Protein 6T2N (pdb70)

Radius of gyration: 24.66 Å; Cα contacts (8 Å, |Δi|>4): 1575; chains: 2; bounding box: 46×48×76 Å

Secondary structure (P-SEA, 3-state):
cccccccbbbbcccccccccccccccccccccccccccccbbbbccccccccccccccccccbbbbbcccccccccccccccccccccbbbbbccccccccbbbbbbbbccccccccccccbbbbbccccccccbbbcccccccccccbbbbbbbbccccccccccccbbbbbbcccccbbbbbbbbbcccccccccccccccccccccccccccccccccbbbbbbbbcccccccccccccccccccbbbbbcbbbbbbcaaaaaaaaacccccccc/cccccccbbbbcccccccccccccccbbbbccccccccccbbbbccccccccccccccbbbbbcccccccccccccccccccccccccbbbbbccccccccbbbbbbbbcccccccbbbbbcbbbcccccccccbbbcccccccccccbbbbbbbbbccccccccccccbbbbbcccccbbbbbbbbbcccccccccccccccccccccccccccccccccbbbbbbbbcccccccccccccccccccccccccbbbbbbcaaaaaaaaacccccccc

Structure (mmCIF, N/CA/C/O backbone):
data_6T2N
#
_entry.id   6T2N
#
_cell.length_a   87.465
_cell.length_b   96.128
_cell.length_c   128.756
_cell.angle_alpha   90.000
_cell.angle_beta   90.000
_cell.angle_gamma   90.000
#
_symmetry.space_group_name_H-M   'P 21 21 21'
#
loop_
_entity.id
_entity.type
_entity.pdbx_description
1 polymer 'Glycoside hydrolase family 16 protein'
2 non-polymer 'CALCIUM ION'
#
loop_
_atom_site.group_PDB
_atom_site.id
_atom_site.type_symbol
_atom_site.label_atom_id
_atom_site.label_alt_id
_atom_site.label_comp_id
_atom_site.label_asym_id
_atom_site.label_entity_id
_atom_site.label_seq_id
_atom_site.pdbx_PDB_ins_code
_atom_site.Cartn_x
_atom_site.Cartn_y
_atom_site.Cartn_z
_atom_site.occupancy
_atom_site.B_iso_or_equiv
_atom_site.auth_seq_id
_atom_site.auth_comp_id
_atom_site.auth_asym_id
_atom_site.auth_atom_id
_atom_site.pdbx_PDB_model_num
ATOM 1 N N . PRO A 1 44 ? -3.225 10.073 -51.604 1.000 106.365 10 PRO AAA N 1
ATOM 2 C CA . PRO A 1 44 ? -2.581 11.221 -50.849 1.000 101.746 10 PRO AAA CA 1
ATOM 3 C C . PRO A 1 44 ? -2.378 12.442 -51.755 1.000 100.896 10 PRO AAA C 1
ATOM 4 O O . PRO A 1 44 ? -1.381 12.521 -52.471 1.000 102.775 10 PRO AAA O 1
ATOM 8 N N . PRO A 1 45 ? -3.338 13.400 -51.814 1.000 97.267 11 PRO AAA N 1
ATOM 9 C CA . PRO A 1 45 ? -3.323 14.453 -52.833 1.000 96.601 11 PRO AAA CA 1
ATOM 10 C C . PRO A 1 45 ? -2.073 15.318 -52.677 1.000 95.748 11 PRO AAA C 1
ATOM 11 O O . PRO A 1 45 ? -1.701 15.514 -51.550 1.000 92.995 11 PRO AAA O 1
ATOM 15 N N . ARG A 1 46 ? -1.478 15.785 -53.777 1.000 103.278 12 ARG AAA N 1
ATOM 16 C CA . ARG A 1 46 ? -0.211 16.559 -53.742 1.000 108.268 12 ARG AAA CA 1
ATOM 17 C C . ARG A 1 46 ? -0.493 18.066 -53.780 1.000 105.839 12 ARG AAA C 1
ATOM 18 O O . ARG A 1 46 ? 0.511 18.780 -53.778 1.000 108.992 12 ARG AAA O 1
ATOM 26 N N . THR A 1 47 ? -1.757 18.537 -53.779 1.000 100.223 13 THR AAA N 1
ATOM 27 C CA . THR A 1 47 ? -2.092 19.917 -54.248 1.000 101.917 13 THR AAA CA 1
ATOM 28 C C . THR A 1 47 ? -2.963 20.711 -53.262 1.000 106.547 13 THR AAA C 1
ATOM 29 O O . THR A 1 47 ? -2.411 21.687 -52.643 1.000 108.647 13 THR AAA O 1
ATOM 33 N N . LEU A 1 48 ? -4.264 20.401 -53.168 1.000 109.595 14 LEU AAA N 1
ATOM 34 C CA . LEU A 1 48 ? -5.298 21.263 -52.500 1.000 107.860 14 LEU AAA CA 1
ATOM 35 C C . LEU A 1 48 ? -5.395 22.623 -53.206 1.000 106.386 14 LEU AAA C 1
ATOM 36 O O . LEU A 1 48 ? -4.390 23.271 -53.518 1.000 104.715 14 LEU AAA O 1
ATOM 41 N N . PRO A 1 49 ? -6.623 23.118 -53.486 1.000 105.210 15 PRO AAA N 1
ATOM 42 C CA . PRO A 1 49 ? -6.783 24.488 -53.961 1.000 105.223 15 PRO AAA CA 1
ATOM 43 C C . PRO A 1 49 ? -6.266 25.465 -52.888 1.000 100.086 15 PRO AAA C 1
ATOM 44 O O . PRO A 1 49 ? -6.397 25.168 -51.698 1.000 92.856 15 PRO AAA O 1
ATOM 48 N N . GLY A 1 50 ? -5.686 26.583 -53.342 1.000 96.717 16 GLY AAA N 1
ATOM 49 C CA . GLY A 1 50 ? -4.898 27.516 -52.523 1.000 93.230 16 GLY AAA CA 1
ATOM 50 C C . GLY A 1 50 ? -3.415 27.418 -52.849 1.000 94.148 16 GLY AAA C 1
ATOM 51 O O . GLY A 1 50 ? -2.629 28.063 -52.137 1.000 95.104 16 GLY AAA O 1
ATOM 52 N N . GLY A 1 51 ? -3.023 26.634 -53.866 1.000 96.767 17 GLY AAA N 1
ATOM 53 C CA . GLY A 1 51 ? -1.605 26.343 -54.179 1.000 97.864 17 GLY AAA CA 1
ATOM 54 C C . GLY A 1 51 ? -0.834 25.831 -52.962 1.000 97.356 17 GLY AAA C 1
ATOM 55 O O . GLY A 1 51 ? 0.362 26.174 -52.818 1.000 97.196 17 GLY AAA O 1
ATOM 56 N N . TRP A 1 52 ? -1.498 25.068 -52.083 1.000 94.548 18 TRP AAA N 1
ATOM 57 C CA . TRP A 1 52 ? -0.862 24.163 -51.096 1.000 90.919 18 TRP AAA CA 1
ATOM 58 C C . TRP A 1 52 ? -0.052 23.114 -51.852 1.000 94.817 18 TRP AAA C 1
ATOM 59 O O . TRP A 1 52 ? -0.319 22.918 -53.043 1.000 97.825 18 TRP AAA O 1
ATOM 70 N N . VAL A 1 53 ? 0.880 22.434 -51.191 1.000 93.806 19 VAL AAA N 1
ATOM 71 C CA . VAL A 1 53 ? 1.568 21.261 -51.799 1.000 94.351 19 VAL AAA CA 1
ATOM 72 C C . VAL A 1 53 ? 2.109 20.397 -50.660 1.000 91.350 19 VAL AAA C 1
ATOM 73 O O . VAL A 1 53 ? 2.710 21.008 -49.721 1.000 85.084 19 VAL AAA O 1
ATOM 77 N N . TYR A 1 54 ? 1.821 19.073 -50.748 1.000 88.226 20 TYR AAA N 1
ATOM 78 C CA . TYR A 1 54 ? 2.267 17.996 -49.828 1.000 84.289 20 TYR AAA CA 1
ATOM 79 C C . TYR A 1 54 ? 3.762 18.175 -49.605 1.000 81.381 20 TYR AAA C 1
ATOM 80 O O . TYR A 1 54 ? 4.502 18.419 -50.558 1.000 79.465 20 TYR AAA O 1
ATOM 89 N N . VAL A 1 55 ? 4.172 18.077 -48.351 1.000 82.149 21 VAL AAA N 1
ATOM 90 C CA . VAL A 1 55 ? 5.588 18.247 -47.916 1.000 84.584 21 VAL AAA CA 1
ATOM 91 C C . VAL A 1 55 ? 6.004 17.037 -47.074 1.000 83.218 21 VAL AAA C 1
ATOM 92 O O . VAL A 1 55 ? 7.199 16.712 -47.111 1.000 84.013 21 VAL AAA O 1
ATOM 96 N N . TRP A 1 56 ? 5.078 16.431 -46.318 1.000 79.081 22 TRP AAA N 1
ATOM 97 C CA . TRP A 1 56 ? 5.391 15.332 -45.369 1.000 76.899 22 TRP AAA CA 1
ATOM 98 C C . TRP A 1 56 ? 4.099 14.692 -44.874 1.000 75.301 22 TRP AAA C 1
ATOM 99 O O . TRP A 1 56 ? 3.065 15.399 -44.793 1.000 75.238 22 TRP AAA O 1
ATOM 110 N N . GLY A 1 57 ? 4.167 13.387 -44.590 1.000 77.430 23 GLY AAA N 1
ATOM 111 C CA . GLY A 1 57 ? 3.050 12.651 -43.978 1.000 75.930 23 GLY AAA CA 1
ATOM 112 C C . GLY A 1 57 ? 3.148 11.132 -44.108 1.000 75.691 23 GLY AAA C 1
ATOM 113 O O . GLY A 1 57 ? 4.251 10.519 -44.248 1.000 69.174 23 GLY AAA O 1
ATOM 114 N N . ASP A 1 58 ? 1.998 10.505 -43.956 1.000 77.567 24 ASP AAA N 1
ATOM 115 C CA . ASP A 1 58 ? 1.921 9.055 -43.657 1.000 80.015 24 ASP AAA CA 1
ATOM 116 C C . ASP A 1 58 ? 0.451 8.682 -43.797 1.000 80.957 24 ASP AAA C 1
ATOM 117 O O . ASP A 1 58 ? -0.420 9.352 -43.170 1.000 76.551 24 ASP AAA O 1
ATOM 122 N N . GLU A 1 59 ? 0.202 7.722 -44.680 1.000 84.113 25 GLU AAA N 1
ATOM 123 C CA . GLU A 1 59 ? -1.143 7.157 -44.877 1.000 84.855 25 GLU AAA CA 1
ATOM 124 C C . GLU A 1 59 ? -1.164 5.846 -44.107 1.000 82.870 25 GLU AAA C 1
ATOM 125 O O . GLU A 1 59 ? -2.254 5.333 -43.915 1.000 85.494 25 GLU AAA O 1
ATOM 131 N N . PHE A 1 60 ? -0.005 5.417 -43.593 1.000 82.047 26 PHE AAA N 1
ATOM 132 C CA . PHE A 1 60 ? 0.135 4.223 -42.728 1.000 82.755 26 PHE AAA CA 1
ATOM 133 C C . PHE A 1 60 ? -0.366 3.008 -43.475 1.000 87.513 26 PHE AAA C 1
ATOM 134 O O . PHE A 1 60 ? -1.320 2.383 -43.007 1.000 91.500 26 PHE AAA O 1
ATOM 142 N N . ASN A 1 61 ? 0.208 2.766 -44.644 1.000 92.866 27 ASN AAA N 1
ATOM 143 C CA . ASN A 1 61 ? -0.134 1.604 -45.497 1.000 96.093 27 ASN AAA CA 1
ATOM 144 C C . ASN A 1 61 ? 0.990 0.587 -45.416 1.000 97.012 27 ASN AAA C 1
ATOM 145 O O . ASN A 1 61 ? 0.836 -0.475 -46.002 1.000 99.907 27 ASN AAA O 1
ATOM 150 N N . GLY A 1 62 ? 2.077 0.923 -44.726 1.000 97.220 28 GLY AAA N 1
ATOM 151 C CA . GLY A 1 62 ? 3.266 0.062 -44.669 1.000 97.112 28 GLY AAA CA 1
ATOM 152 C C . GLY A 1 62 ? 2.964 -1.284 -44.031 1.000 97.233 28 GLY AAA C 1
ATOM 153 O O . GLY A 1 62 ? 1.890 -1.458 -43.359 1.000 90.087 28 GLY AAA O 1
ATOM 154 N N . SER A 1 63 ? 3.889 -2.216 -44.257 1.000 101.694 29 SER AAA N 1
ATOM 155 C CA . SER A 1 63 ? 4.136 -3.422 -43.421 1.000 102.947 29 SER AAA CA 1
ATOM 156 C C . SER A 1 63 ? 4.362 -3.029 -41.929 1.000 97.775 29 SER AAA C 1
ATOM 157 O O . SER A 1 63 ? 3.980 -3.805 -41.052 1.000 100.736 29 SER AAA O 1
ATOM 160 N N . ARG A 1 64 ? 4.936 -1.871 -41.599 1.000 92.637 30 ARG AAA N 1
ATOM 161 C CA . ARG A 1 64 ? 5.175 -1.499 -40.177 1.000 91.519 30 ARG AAA CA 1
ATOM 162 C C . ARG A 1 64 ? 5.397 0.019 -40.021 1.000 83.315 30 ARG AAA C 1
ATOM 163 O O . ARG A 1 64 ? 5.789 0.672 -40.979 1.000 82.663 30 ARG AAA O 1
ATOM 171 N N . ILE A 1 65 ? 5.126 0.541 -38.833 1.000 75.406 31 ILE AAA N 1
ATOM 172 C CA . ILE A 1 65 ? 5.401 1.945 -38.447 1.000 74.854 31 ILE AAA CA 1
ATOM 173 C C . ILE A 1 65 ? 6.793 2.302 -38.952 1.000 75.980 31 ILE AAA C 1
ATOM 174 O O . ILE A 1 65 ? 7.712 1.469 -38.760 1.000 73.619 31 ILE AAA O 1
ATOM 179 N N . ASP A 1 66 ? 6.913 3.487 -39.564 1.000 73.572 32 ASP AAA N 1
ATOM 180 C CA . ASP A 1 66 ? 8.127 3.922 -40.301 1.000 75.409 32 ASP AAA CA 1
ATOM 181 C C . ASP A 1 66 ? 9.021 4.716 -39.313 1.000 73.082 32 ASP AAA C 1
ATOM 182 O O . ASP A 1 66 ? 8.648 5.826 -38.883 1.000 71.672 32 ASP AAA O 1
ATOM 187 N N . ALA A 1 67 ? 10.167 4.165 -38.916 1.000 74.151 33 ALA AAA N 1
ATOM 188 C CA . ALA A 1 67 ? 10.985 4.631 -37.759 1.000 74.596 33 ALA AAA CA 1
ATOM 189 C C . ALA A 1 67 ? 11.722 5.936 -38.071 1.000 77.572 33 ALA AAA C 1
ATOM 190 O O . ALA A 1 67 ? 12.285 6.564 -37.129 1.000 74.627 33 ALA AAA O 1
ATOM 192 N N . LYS A 1 68 ? 11.781 6.286 -39.353 1.000 82.907 34 LYS AAA N 1
ATOM 193 C CA . LYS A 1 68 ? 12.361 7.551 -39.849 1.000 85.587 34 LYS AAA CA 1
ATOM 194 C C . LYS A 1 68 ? 11.237 8.599 -39.816 1.000 79.723 34 LYS AAA C 1
ATOM 195 O O . LYS A 1 68 ? 11.555 9.765 -40.009 1.000 80.439 34 LYS AAA O 1
ATOM 201 N N . LYS A 1 69 ? 9.991 8.218 -39.525 1.000 75.151 35 LYS AAA N 1
ATOM 202 C CA . LYS A 1 69 ? 8.867 9.186 -39.359 1.000 75.728 35 LYS AAA CA 1
ATOM 203 C C . LYS A 1 69 ? 8.283 9.276 -37.924 1.000 71.395 35 LYS AAA C 1
ATOM 204 O O . LYS A 1 69 ? 7.806 10.377 -37.536 1.000 70.443 35 LYS AAA O 1
ATOM 210 N N . TRP A 1 70 ? 8.246 8.174 -37.178 1.000 68.058 36 TRP AAA N 1
ATOM 211 C CA . TRP A 1 70 ? 7.662 8.116 -35.821 1.000 63.331 36 TRP AAA CA 1
ATOM 212 C C . TRP A 1 70 ? 8.598 7.367 -34.885 1.000 63.494 36 TRP AAA C 1
ATOM 213 O O . TRP A 1 70 ? 9.292 6.461 -35.347 1.000 69.271 36 TRP AAA O 1
ATOM 224 N N . LYS A 1 71 ? 8.607 7.750 -33.613 1.000 60.702 37 LYS AAA N 1
ATOM 225 C CA . LYS A 1 71 ? 9.309 7.007 -32.554 1.000 61.499 37 LYS AAA CA 1
ATOM 226 C C . LYS A 1 71 ? 8.340 6.864 -31.408 1.000 59.976 37 LYS AAA C 1
ATOM 227 O O . LYS A 1 71 ? 7.457 7.689 -31.247 1.000 59.494 37 LYS AAA O 1
ATOM 233 N N . PRO A 1 72 ? 8.407 5.721 -30.696 1.000 64.687 38 PRO AAA N 1
ATOM 234 C CA . PRO A 1 72 ? 7.538 5.470 -29.559 1.000 64.900 38 PRO AAA CA 1
ATOM 235 C C . PRO A 1 72 ? 8.072 6.341 -28.422 1.000 62.534 38 PRO AAA C 1
ATOM 236 O O . PRO A 1 72 ? 9.269 6.433 -28.270 1.000 67.482 38 PRO AAA O 1
ATOM 240 N N . GLU A 1 73 ? 7.188 6.935 -27.649 1.000 59.444 39 GLU AAA N 1
ATOM 241 C CA . GLU A 1 73 ? 7.593 7.433 -26.324 1.000 59.989 39 GLU AAA CA 1
ATOM 242 C C . GLU A 1 73 ? 7.639 6.183 -25.472 1.000 57.670 39 GLU AAA C 1
ATOM 243 O O . GLU A 1 73 ? 6.790 5.337 -25.726 1.000 62.381 39 GLU AAA O 1
ATOM 249 N N . LEU A 1 74 ? 8.536 6.121 -24.494 1.000 58.699 40 LEU AAA N 1
ATOM 250 C CA . LEU A 1 74 ? 8.754 4.936 -23.621 1.000 59.328 40 LEU AAA CA 1
ATOM 251 C C . LEU A 1 74 ? 8.669 5.310 -22.132 1.000 60.515 40 LEU AAA C 1
ATOM 252 O O . LEU A 1 74 ? 9.475 6.123 -21.613 1.000 66.916 40 LEU AAA O 1
ATOM 257 N N . GLY A 1 75 ? 7.704 4.725 -21.444 1.000 59.907 41 GLY AAA N 1
ATOM 258 C CA . GLY A 1 75 ? 7.628 4.791 -19.974 1.000 60.273 41 GLY AAA CA 1
ATOM 259 C C . GLY A 1 75 ? 6.628 5.819 -19.508 1.000 57.391 41 GLY AAA C 1
ATOM 260 O O . GLY A 1 75 ? 5.807 6.272 -20.290 1.000 51.948 41 GLY AAA O 1
ATOM 261 N N . VAL A 1 76 ? 6.680 6.158 -18.239 1.000 57.733 42 VAL AAA N 1
ATOM 262 C CA . VAL A 1 76 ? 5.804 7.220 -17.695 1.000 55.275 42 VAL AAA CA 1
ATOM 263 C C . VAL A 1 76 ? 6.434 8.559 -18.033 1.000 53.256 42 VAL AAA C 1
ATOM 264 O O . VAL A 1 76 ? 7.534 8.776 -17.615 1.000 56.970 42 VAL AAA O 1
ATOM 268 N N . ILE A 1 77 ? 5.742 9.396 -18.786 1.000 56.215 43 ILE AAA N 1
ATOM 269 C CA . ILE A 1 77 ? 6.279 10.701 -19.244 1.000 60.044 43 ILE AAA CA 1
ATOM 270 C C . ILE A 1 77 ? 5.646 11.880 -18.492 1.000 58.499 43 ILE AAA C 1
ATOM 271 O O . ILE A 1 77 ? 6.420 12.678 -18.002 1.000 61.413 43 ILE AAA O 1
ATOM 276 N N . ARG A 1 78 ? 4.316 11.990 -18.466 1.000 54.457 44 ARG AAA N 1
ATOM 277 C CA . ARG A 1 78 ? 3.549 13.189 -18.044 1.000 53.756 44 ARG AAA CA 1
ATOM 278 C C . ARG A 1 78 ? 2.407 12.907 -17.073 1.000 54.335 44 ARG AAA C 1
ATOM 279 O O . ARG A 1 78 ? 1.691 11.946 -17.248 1.000 55.122 44 ARG AAA O 1
ATOM 287 N N . ASN A 1 79 ? 2.070 13.901 -16.268 1.000 58.004 45 ASN AAA N 1
ATOM 288 C CA . ASN A 1 79 ? 0.732 13.988 -15.624 1.000 56.854 45 ASN AAA CA 1
ATOM 289 C C . ASN A 1 79 ? 0.707 13.004 -14.444 1.000 54.517 45 ASN AAA C 1
ATOM 290 O O . ASN A 1 79 ? 0.420 11.787 -14.611 1.000 53.509 45 ASN AAA O 1
ATOM 295 N N . GLN A 1 80 ? 0.981 13.549 -13.272 1.000 51.361 46 GLN AAA N 1
ATOM 296 C CA . GLN A 1 80 ? 1.050 12.789 -12.006 1.000 53.301 46 GLN AAA CA 1
ATOM 297 C C . GLN A 1 80 ? -0.265 12.037 -11.692 1.000 52.464 46 GLN AAA C 1
ATOM 298 O O . GLN A 1 80 ? -0.276 11.235 -10.759 1.000 52.406 46 GLN AAA O 1
ATOM 304 N N . GLY A 1 81 ? -1.349 12.311 -12.420 1.000 52.135 47 GLY AAA N 1
ATOM 305 C CA . GLY A 1 81 ? -2.668 11.678 -12.247 1.000 52.351 47 GLY AAA CA 1
ATOM 306 C C . GLY A 1 81 ? -2.920 10.558 -13.246 1.000 54.172 47 GLY AAA C 1
ATOM 307 O O . GLY A 1 81 ? -3.860 9.786 -13.033 1.000 60.355 47 GLY AAA O 1
ATOM 308 N N . SER A 1 82 ? -2.092 10.430 -14.282 1.000 53.838 48 SER AAA N 1
ATOM 309 C CA . SER A 1 82 ? -2.176 9.391 -15.334 1.000 53.567 48 SER AAA CA 1
ATOM 310 C C . SER A 1 82 ? -2.018 8.004 -14.737 1.000 53.156 48 SER AAA C 1
ATOM 311 O O . SER A 1 82 ? -1.454 7.886 -13.636 1.000 57.194 48 SER AAA O 1
ATOM 314 N N . GLN A 1 83 ? -2.532 6.994 -15.429 1.000 55.375 49 GLN AAA N 1
ATOM 315 C CA . GLN A 1 83 ? -2.588 5.592 -14.937 1.000 55.233 49 GLN AAA CA 1
ATOM 316 C C . GLN A 1 83 ? -1.834 4.668 -15.886 1.000 59.528 49 GLN AAA C 1
ATOM 317 O O . GLN A 1 83 ? -1.858 3.448 -15.612 1.000 68.621 49 GLN AAA O 1
ATOM 323 N N . GLN A 1 84 ? -1.273 5.179 -16.988 1.000 59.420 50 GLN AAA N 1
ATOM 324 C CA . GLN A 1 84 ? -0.637 4.329 -18.027 1.000 60.689 50 GLN AAA CA 1
ATOM 325 C C . GLN A 1 84 ? 0.879 4.551 -18.087 1.000 60.615 50 GLN AAA C 1
ATOM 326 O O . GLN A 1 84 ? 1.329 5.649 -17.722 1.000 58.552 50 GLN AAA O 1
ATOM 332 N N . THR A 1 85 ? 1.597 3.511 -18.569 1.000 64.205 51 THR AAA N 1
ATOM 333 C CA . THR A 1 85 ? 3.014 3.532 -19.060 1.000 60.849 51 THR AAA CA 1
ATOM 334 C C . THR A 1 85 ? 3.009 3.236 -20.565 1.000 59.428 51 THR AAA C 1
ATOM 335 O O . THR A 1 85 ? 2.095 2.558 -21.033 1.000 60.215 51 THR AAA O 1
ATOM 339 N N . TYR A 1 86 ? 3.974 3.782 -21.297 1.000 60.352 52 TYR AAA N 1
ATOM 340 C CA . TYR A 1 86 ? 3.963 3.872 -22.781 1.000 61.389 52 TYR AAA CA 1
ATOM 341 C C . TYR A 1 86 ? 4.942 2.851 -23.380 1.000 62.563 52 TYR AAA C 1
ATOM 342 O O . TYR A 1 86 ? 6.102 2.820 -22.921 1.000 60.905 52 TYR AAA O 1
ATOM 351 N N . THR A 1 87 ? 4.566 2.070 -24.402 1.000 64.831 53 THR AAA N 1
ATOM 352 C CA . THR A 1 87 ? 5.512 1.035 -24.937 1.000 66.703 53 THR AAA CA 1
ATOM 353 C C . THR A 1 87 ? 5.510 0.964 -26.459 1.000 64.937 53 THR AAA C 1
ATOM 354 O O . THR A 1 87 ? 4.489 1.264 -27.050 1.000 68.545 53 THR AAA O 1
ATOM 358 N N . GLY A 1 88 ? 6.624 0.507 -27.028 1.000 64.868 54 GLY AAA N 1
ATOM 359 C CA . GLY A 1 88 ? 6.841 0.518 -28.486 1.000 65.395 54 GLY AAA CA 1
ATOM 360 C C . GLY A 1 88 ? 6.384 -0.785 -29.100 1.000 67.113 54 GLY AAA C 1
ATOM 361 O O . GLY A 1 88 ? 6.499 -0.894 -30.335 1.000 68.503 54 GLY AAA O 1
ATOM 362 N N . ARG A 1 89 ? 5.926 -1.699 -28.216 1.000 64.753 55 ARG AAA N 1
ATOM 363 C CA . ARG A 1 89 ? 5.396 -3.073 -28.421 1.000 62.186 55 ARG AAA CA 1
ATOM 364 C C . ARG A 1 89 ? 4.188 -3.034 -29.332 1.000 62.021 55 ARG AAA C 1
ATOM 365 O O . ARG A 1 89 ? 3.342 -2.183 -29.187 1.000 62.897 55 ARG AAA O 1
ATOM 373 N N . PRO A 1 90 ? 3.994 -3.946 -30.297 1.000 65.442 56 PRO AAA N 1
ATOM 374 C CA . PRO A 1 90 ? 2.902 -3.702 -31.261 1.000 64.739 56 PRO AAA CA 1
ATOM 375 C C . PRO A 1 90 ? 1.534 -3.744 -30.420 1.000 66.600 56 PRO AAA C 1
ATOM 376 O O . PRO A 1 90 ? 0.387 -3.773 -30.937 1.000 69.719 56 PRO AAA O 1
ATOM 380 N N . LYS A 1 91 ? 1.530 -4.256 -29.303 1.000 74.814 57 LYS AAA N 1
ATOM 381 C CA . LYS A 1 91 ? 0.354 -4.553 -28.382 1.000 76.138 57 LYS AAA CA 1
ATOM 382 C C . LYS A 1 91 ? -0.359 -3.231 -28.272 1.000 67.427 57 LYS AAA C 1
ATOM 383 O O . LYS A 1 91 ? -1.613 -3.268 -28.437 1.000 64.571 57 LYS AAA O 1
ATOM 389 N N . ASN A 1 92 ? 0.479 -2.190 -28.095 1.000 69.064 58 ASN AAA N 1
ATOM 390 C CA . ASN A 1 92 ? 0.138 -0.735 -27.953 1.000 63.884 58 ASN AAA CA 1
ATOM 391 C C . ASN A 1 92 ? 0.274 0.063 -29.274 1.000 63.021 58 ASN AAA C 1
ATOM 392 O O . ASN A 1 92 ? -0.435 1.074 -29.404 1.000 65.358 58 ASN AAA O 1
ATOM 397 N N . MET A 1 93 ? 1.070 -0.385 -30.265 1.000 67.208 59 MET AAA N 1
ATOM 398 C CA . MET A 1 93 ? 1.492 0.396 -31.467 1.000 66.234 59 MET AAA CA 1
ATOM 399 C C . MET A 1 93 ? 1.613 -0.469 -32.721 1.000 71.372 59 MET AAA C 1
ATOM 400 O O . MET A 1 93 ? 2.531 -1.313 -32.776 1.000 77.883 59 MET AAA O 1
ATOM 405 N N . ARG A 1 94 ? 0.806 -0.243 -33.753 1.000 71.159 60 ARG AAA N 1
ATOM 406 C CA . ARG A 1 94 ? 0.887 -1.081 -34.987 1.000 73.067 60 ARG AAA CA 1
ATOM 407 C C . ARG A 1 94 ? -0.053 -0.531 -36.062 1.000 75.393 60 ARG AAA C 1
ATOM 408 O O . ARG A 1 94 ? -0.988 0.229 -35.692 1.000 72.459 60 ARG AAA O 1
ATOM 416 N N . LEU A 1 95 ? 0.163 -0.948 -37.324 1.000 78.059 61 LEU AAA N 1
ATOM 417 C CA . LEU A 1 95 ? -0.696 -0.581 -38.474 1.000 76.907 61 LEU AAA CA 1
ATOM 418 C C . LEU A 1 95 ? -1.674 -1.722 -38.660 1.000 76.907 61 LEU AAA C 1
ATOM 419 O O . LEU A 1 95 ? -1.204 -2.821 -38.769 1.000 79.088 61 LEU AAA O 1
ATOM 424 N N . GLU A 1 96 ? -2.961 -1.443 -38.513 1.000 75.420 62 GLU AAA N 1
ATOM 425 C CA . GLU A 1 96 ? -4.106 -2.309 -38.859 1.000 77.054 62 GLU AAA CA 1
ATOM 426 C C . GLU A 1 96 ? -4.945 -1.483 -39.833 1.000 78.867 62 GLU AAA C 1
ATOM 427 O O . GLU A 1 96 ? -4.977 -0.243 -39.695 1.000 83.668 62 GLU AAA O 1
ATOM 433 N N . ASP A 1 97 ? -5.571 -2.148 -40.795 1.000 83.442 63 ASP AAA N 1
ATOM 434 C CA . ASP A 1 97 ? -6.468 -1.567 -41.824 1.000 84.860 63 ASP AAA CA 1
ATOM 435 C C . ASP A 1 97 ? -5.988 -0.166 -42.222 1.000 80.723 63 ASP AAA C 1
ATOM 436 O O . ASP A 1 97 ? -6.851 0.727 -42.312 1.000 78.238 63 ASP AAA O 1
ATOM 441 N N . GLY A 1 98 ? -4.683 0.016 -42.447 1.000 79.523 64 GLY AAA N 1
ATOM 442 C CA . GLY A 1 98 ? -4.152 1.284 -42.989 1.000 82.339 64 GLY AAA CA 1
ATOM 443 C C . GLY A 1 98 ? -4.480 2.478 -42.095 1.000 81.173 64 GLY AAA C 1
ATOM 444 O O . GLY A 1 98 ? -4.748 3.579 -42.604 1.000 80.225 64 GLY AAA O 1
ATOM 445 N N . CYS A 1 99 ? -4.507 2.250 -40.790 1.000 78.080 65 CYS AAA N 1
ATOM 446 C CA . CYS A 1 99 ? -4.288 3.295 -39.778 1.000 74.662 65 CYS AAA CA 1
ATOM 447 C C . CYS A 1 99 ? -3.150 2.843 -38.867 1.000 77.299 65 CYS AAA C 1
ATOM 448 O O . CYS A 1 99 ? -2.930 1.594 -38.726 1.000 75.035 65 CYS AAA O 1
ATOM 451 N N . LEU A 1 100 ? -2.458 3.835 -38.296 1.000 74.580 66 LEU AAA N 1
ATOM 452 C CA . LEU A 1 100 ? -1.768 3.702 -36.994 1.000 72.598 66 LEU AAA CA 1
ATOM 453 C C . LEU A 1 100 ? -2.816 3.399 -35.919 1.000 72.767 66 LEU AAA C 1
ATOM 454 O O . LEU A 1 100 ? -3.845 4.177 -35.804 1.000 70.037 66 LEU AAA O 1
ATOM 459 N N . VAL A 1 101 ? -2.522 2.357 -35.141 1.000 69.532 67 VAL AAA N 1
ATOM 460 C CA . VAL A 1 101 ? -3.357 1.867 -34.018 1.000 70.411 67 VAL AAA CA 1
ATOM 461 C C . VAL A 1 101 ? -2.557 2.128 -32.735 1.000 71.777 67 VAL AAA C 1
ATOM 462 O O . VAL A 1 101 ? -1.441 1.539 -32.600 1.000 75.470 67 VAL AAA O 1
ATOM 466 N N . LEU A 1 102 ? -3.075 2.985 -31.843 1.000 67.126 68 LEU AAA N 1
ATOM 467 C CA . LEU A 1 102 ? -2.538 3.134 -30.478 1.000 62.910 68 LEU AAA CA 1
ATOM 468 C C . LEU A 1 102 ? -3.552 2.522 -29.533 1.000 61.471 68 LEU AAA C 1
ATOM 469 O O . LEU A 1 102 ? -4.680 3.062 -29.442 1.000 59.278 68 LEU AAA O 1
ATOM 474 N N . GLU A 1 103 ? -3.162 1.411 -28.901 1.000 62.634 69 GLU AAA N 1
ATOM 475 C CA . GLU A 1 103 ? -4.096 0.470 -28.241 1.000 61.673 69 GLU AAA CA 1
ATOM 476 C C . GLU A 1 103 ? -3.737 0.188 -26.739 1.000 62.342 69 GLU AAA C 1
ATOM 477 O O . GLU A 1 103 ? -2.609 -0.021 -26.400 1.000 63.660 69 GLU AAA O 1
ATOM 483 N N . THR A 1 104 ? -4.761 0.543 -25.923 1.000 62.858 70 THR AAA N 1
ATOM 484 C CA . THR A 1 104 ? -4.633 0.848 -24.472 1.000 63.010 70 THR AAA CA 1
ATOM 485 C C . THR A 1 104 ? -5.202 -0.370 -23.790 1.000 63.779 70 THR AAA C 1
ATOM 486 O O . THR A 1 104 ? -6.331 -0.783 -24.146 1.000 64.450 70 THR AAA O 1
ATOM 490 N N . HIS A 1 105 ? -4.374 -0.977 -22.959 1.000 63.194 71 HIS AAA N 1
ATOM 491 C CA . HIS A 1 105 ? -4.640 -2.288 -22.323 1.000 65.203 71 HIS AAA CA 1
ATOM 492 C C . HIS A 1 105 ? -4.507 -2.102 -20.824 1.000 63.037 71 HIS AAA C 1
ATOM 493 O O . HIS A 1 105 ? -3.416 -1.669 -20.411 1.000 61.718 71 HIS AAA O 1
ATOM 500 N N . PHE A 1 106 ? -5.542 -2.456 -20.068 1.000 62.805 72 PHE AAA N 1
ATOM 501 C CA . PHE A 1 106 ? -5.441 -2.686 -18.611 1.000 62.018 72 PHE AAA CA 1
ATOM 502 C C . PHE A 1 106 ? -4.433 -3.829 -18.406 1.000 62.755 72 PHE AAA C 1
ATOM 503 O O . PHE A 1 106 ? -4.764 -4.939 -18.724 1.000 62.689 72 PHE AAA O 1
ATOM 511 N N . GLU A 1 107 ? -3.220 -3.544 -17.936 1.000 63.558 73 GLU AAA N 1
ATOM 512 C CA . GLU A 1 107 ? -2.107 -4.525 -17.888 1.000 64.392 73 GLU AAA CA 1
ATOM 513 C C . GLU A 1 107 ? -0.965 -3.928 -17.046 1.000 68.790 73 GLU AAA C 1
ATOM 514 O O . GLU A 1 107 ? -0.337 -2.935 -17.451 1.000 70.279 73 GLU AAA O 1
ATOM 520 N N . LYS A 1 108 ? -0.719 -4.485 -15.869 1.000 73.538 74 LYS AAA N 1
ATOM 521 C CA . LYS A 1 108 ? 0.335 -3.976 -14.966 1.000 72.124 74 LYS AAA CA 1
ATOM 522 C C . LYS A 1 108 ? 1.670 -4.200 -15.655 1.000 71.703 74 LYS AAA C 1
ATOM 523 O O . LYS A 1 108 ? 1.916 -5.323 -16.102 1.000 75.649 74 LYS AAA O 1
ATOM 529 N N . PHE A 1 109 ? 2.504 -3.174 -15.707 1.000 68.429 75 PHE AAA N 1
ATOM 530 C CA . PHE A 1 109 ? 3.710 -3.173 -16.570 1.000 68.858 75 PHE AAA CA 1
ATOM 531 C C . PHE A 1 109 ? 4.722 -2.188 -15.998 1.000 67.440 75 PHE AAA C 1
ATOM 532 O O . PHE A 1 109 ? 4.315 -1.105 -15.554 1.000 64.318 75 PHE AAA O 1
ATOM 540 N N . ALA A 1 110 ? 5.993 -2.589 -15.967 1.000 70.422 76 ALA AAA N 1
ATOM 541 C CA . ALA A 1 110 ? 7.061 -1.827 -15.285 1.000 70.524 76 ALA AAA CA 1
ATOM 542 C C . ALA A 1 110 ? 7.328 -0.532 -16.060 1.000 67.132 76 ALA AAA C 1
ATOM 543 O O . ALA A 1 110 ? 7.254 -0.563 -17.302 1.000 71.335 76 ALA AAA O 1
ATOM 545 N N . ASN A 1 111 ? 7.534 0.569 -15.332 1.000 62.136 77 ASN AAA N 1
ATOM 546 C CA . ASN A 1 111 ? 7.842 1.922 -15.860 1.000 57.167 77 ASN AAA CA 1
ATOM 547 C C . ASN A 1 111 ? 9.349 1.991 -16.209 1.000 56.541 77 ASN AAA C 1
ATOM 548 O O . ASN A 1 111 ? 10.168 2.130 -15.299 1.000 55.686 77 ASN AAA O 1
ATOM 553 N N . VAL A 1 112 ? 9.728 1.896 -17.483 1.000 56.254 78 VAL AAA N 1
ATOM 554 C CA . VAL A 1 112 ? 11.163 1.924 -17.924 1.000 58.673 78 VAL AAA CA 1
ATOM 555 C C . VAL A 1 112 ? 11.895 3.107 -17.287 1.000 60.476 78 VAL AAA C 1
ATOM 556 O O . VAL A 1 112 ? 13.115 3.090 -17.337 1.000 64.687 78 VAL AAA O 1
ATOM 560 N N . ASN A 1 113 ? 11.191 4.132 -16.793 1.000 62.034 79 ASN AAA N 1
ATOM 561 C CA . ASN A 1 113 ? 11.794 5.318 -16.118 1.000 62.123 79 ASN AAA CA 1
ATOM 562 C C . ASN A 1 113 ? 11.744 5.120 -14.591 1.000 65.013 79 ASN AAA C 1
ATOM 563 O O . ASN A 1 113 ? 12.035 6.052 -13.872 1.000 62.171 79 ASN AAA O 1
ATOM 568 N N . TYR A 1 11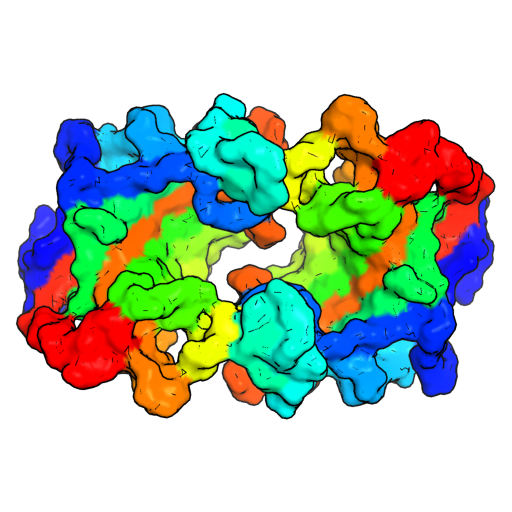4 ? 11.504 3.904 -14.108 1.000 70.640 80 TYR AAA N 1
ATOM 569 C CA . TYR A 1 114 ? 11.208 3.655 -12.676 1.000 76.135 80 TYR AAA CA 1
ATOM 570 C C . TYR A 1 114 ? 12.249 4.388 -11.806 1.000 82.052 80 TYR AAA C 1
ATOM 571 O O . TYR A 1 114 ? 11.750 4.966 -10.814 1.000 89.421 80 TYR AAA O 1
ATOM 580 N N . LYS A 1 115 ? 13.565 4.419 -12.097 1.000 82.102 81 LYS AAA N 1
ATOM 581 C CA . LYS A 1 115 ? 14.497 5.266 -11.268 1.000 86.218 81 LYS AAA CA 1
ATOM 582 C C . LYS A 1 115 ? 15.403 6.127 -12.146 1.000 86.605 81 LYS AAA C 1
ATOM 583 O O . LYS A 1 115 ? 16.489 6.433 -11.717 1.000 87.776 81 LYS AAA O 1
ATOM 589 N N . LYS A 1 116 ? 14.893 6.552 -13.292 1.000 92.403 82 LYS AAA N 1
ATOM 590 C CA . LYS A 1 116 ? 15.560 7.426 -14.287 1.000 99.880 82 LYS AAA CA 1
ATOM 591 C C . LYS A 1 116 ? 14.573 8.521 -14.706 1.000 98.217 82 LYS AAA C 1
ATOM 592 O O . LYS A 1 116 ? 13.437 8.177 -15.081 1.000 102.349 82 LYS AAA O 1
ATOM 598 N N . SER A 1 117 ? 15.016 9.772 -14.705 1.000 96.064 83 SER AAA N 1
ATOM 599 C CA . SER A 1 117 ? 14.213 11.013 -14.907 1.000 97.148 83 SER AAA CA 1
ATOM 600 C C . SER A 1 117 ? 14.143 11.690 -13.552 1.000 95.248 83 SER AAA C 1
ATOM 601 O O . SER A 1 117 ? 14.200 10.981 -12.500 1.000 86.742 83 SER AAA O 1
ATOM 604 N N . SER A 1 118 ? 14.018 13.012 -13.657 1.000 97.230 84 SER AAA N 1
ATOM 605 C CA . SER A 1 118 ? 14.191 14.039 -12.607 1.000 95.261 84 SER AAA CA 1
ATOM 606 C C . SER A 1 118 ? 12.844 14.421 -11.968 1.000 92.811 84 SER AAA C 1
ATOM 607 O O . SER A 1 118 ? 12.868 15.413 -11.193 1.000 97.443 84 SER AAA O 1
ATOM 610 N N . ALA A 1 119 ? 11.733 13.711 -12.280 1.000 81.336 85 ALA AAA N 1
ATOM 611 C CA . ALA A 1 119 ? 10.391 13.880 -11.654 1.000 74.243 85 ALA AAA CA 1
ATOM 612 C C . ALA A 1 119 ? 10.132 12.770 -10.626 1.000 71.974 85 ALA AAA C 1
ATOM 613 O O . ALA A 1 119 ? 10.025 11.629 -11.025 1.000 74.472 85 ALA AAA O 1
ATOM 615 N N . ASP A 1 120 ? 10.010 13.101 -9.341 1.000 73.533 86 ASP AAA N 1
ATOM 616 C CA . ASP A 1 120 ? 9.979 12.112 -8.226 1.000 76.464 86 ASP AAA CA 1
ATOM 617 C C . ASP A 1 120 ? 8.869 11.085 -8.468 1.000 72.898 86 ASP AAA C 1
ATOM 618 O O . ASP A 1 120 ? 9.081 9.936 -8.152 1.000 70.327 86 ASP AAA O 1
ATOM 623 N N . TRP A 1 121 ? 7.719 11.488 -9.007 1.000 71.219 87 TRP AAA N 1
ATOM 624 C CA . TRP A 1 121 ? 6.530 10.604 -9.032 1.000 68.329 87 TRP AAA CA 1
ATOM 625 C C . TRP A 1 121 ? 6.731 9.568 -10.138 1.000 67.661 87 TRP AAA C 1
ATOM 626 O O . TRP A 1 121 ? 6.219 8.455 -9.986 1.000 72.582 87 TRP AAA O 1
ATOM 637 N N . ILE A 1 122 ? 7.460 9.930 -11.193 1.000 63.602 88 ILE AAA N 1
ATOM 638 C CA . ILE A 1 122 ? 7.927 8.990 -12.253 1.000 64.810 88 ILE AAA CA 1
ATOM 639 C C . ILE A 1 122 ? 9.017 8.080 -11.679 1.000 67.034 88 ILE AAA C 1
ATOM 640 O O . ILE A 1 122 ? 8.831 6.862 -11.672 1.000 69.635 88 ILE AAA O 1
ATOM 645 N N . LYS A 1 123 ? 10.098 8.695 -11.211 1.000 69.706 89 LYS AAA N 1
ATOM 646 C CA . LYS A 1 123 ? 11.270 8.097 -10.520 1.000 74.638 89 LYS AAA CA 1
ATOM 647 C C . LYS A 1 123 ? 10.846 7.108 -9.411 1.000 74.577 89 LYS AAA C 1
ATOM 648 O O . LYS A 1 123 ? 11.632 6.203 -9.158 1.000 78.596 89 LYS AAA O 1
ATOM 654 N N . ASN A 1 124 ? 9.672 7.213 -8.774 1.000 73.222 90 ASN AAA N 1
ATOM 655 C CA . ASN A 1 124 ? 9.314 6.361 -7.594 1.000 74.527 90 ASN AAA CA 1
ATOM 656 C C . ASN A 1 124 ? 8.097 5.472 -7.889 1.000 70.480 90 ASN AAA C 1
ATOM 657 O O . ASN A 1 124 ? 7.614 4.822 -6.948 1.000 71.685 90 ASN AAA O 1
ATOM 662 N N . THR A 1 125 ? 7.626 5.416 -9.137 1.000 67.187 91 THR AAA N 1
ATOM 663 C CA . THR A 1 125 ? 6.433 4.614 -9.538 1.000 66.832 91 THR AAA CA 1
ATOM 664 C C . THR A 1 125 ? 6.941 3.365 -10.246 1.000 65.708 91 THR AAA C 1
ATOM 665 O O . THR A 1 125 ? 7.313 3.494 -11.412 1.000 67.108 91 THR AAA O 1
ATOM 669 N N . LYS A 1 126 ? 7.023 2.222 -9.572 1.000 68.950 92 LYS AAA N 1
ATOM 670 C CA . LYS A 1 126 ? 7.678 1.041 -10.190 1.000 71.877 92 LYS AAA CA 1
ATOM 671 C C . LYS A 1 126 ? 6.846 0.634 -11.406 1.000 69.437 92 LYS AAA C 1
ATOM 672 O O . LYS A 1 126 ? 7.368 0.615 -12.532 1.000 67.537 92 LYS AAA O 1
ATOM 678 N N . PHE A 1 127 ? 5.579 0.338 -11.160 1.000 71.690 93 PHE AAA N 1
ATOM 679 C CA . PHE A 1 127 ? 4.619 -0.237 -12.137 1.000 70.827 93 PHE AAA CA 1
ATOM 680 C C . PHE A 1 127 ? 3.477 0.743 -12.387 1.000 65.803 93 PHE AAA C 1
ATOM 681 O O . PHE A 1 127 ? 3.156 1.546 -11.499 1.000 69.190 93 PHE AAA O 1
ATOM 689 N N . MET A 1 128 ? 2.863 0.665 -13.562 1.000 62.500 94 MET AAA N 1
ATOM 690 C CA . MET A 1 128 ? 1.575 1.330 -13.862 1.000 59.718 94 MET AAA CA 1
ATOM 691 C C . MET A 1 128 ? 0.573 0.228 -14.148 1.000 60.018 94 MET AAA C 1
ATOM 692 O O . MET A 1 128 ? 0.991 -0.785 -14.692 1.000 62.658 94 MET AAA O 1
ATOM 697 N N . PRO A 1 129 ? -0.737 0.332 -13.797 1.000 61.207 95 PRO AAA N 1
ATOM 698 C CA . PRO A 1 129 ? -1.746 -0.541 -14.413 1.000 64.210 95 PRO AAA CA 1
ATOM 699 C C . PRO A 1 129 ? -1.739 0.033 -15.832 1.000 66.771 95 PRO AAA C 1
ATOM 700 O O . PRO A 1 129 ? -1.116 1.085 -15.988 1.000 74.477 95 PRO AAA O 1
ATOM 704 N N . TYR A 1 130 ? -2.440 -0.480 -16.827 1.000 65.347 96 TYR AAA N 1
ATOM 705 C CA . TYR A 1 130 ? -2.574 0.343 -18.126 1.000 63.776 96 TYR AAA CA 1
ATOM 706 C C . TYR A 1 130 ? -1.272 0.757 -18.892 1.000 61.194 96 TYR AAA C 1
ATOM 707 O O . TYR A 1 130 ? -0.435 1.516 -18.469 1.000 53.938 96 TYR AAA O 1
ATOM 716 N N . THR A 1 131 ? -1.151 0.086 -20.082 1.000 63.165 97 THR AAA N 1
ATOM 717 C CA . THR A 1 131 ? -0.127 0.322 -21.126 1.000 60.860 97 THR AAA CA 1
ATOM 718 C C . THR A 1 131 ? -0.881 1.032 -22.234 1.000 56.567 97 THR AAA C 1
ATOM 719 O O . THR A 1 131 ? -2.103 0.846 -22.328 1.000 59.431 97 THR AAA O 1
ATOM 723 N N . SER A 1 132 ? -0.214 1.874 -22.983 1.000 52.446 98 SER AAA N 1
ATOM 724 C CA . SER A 1 132 ? -0.820 2.457 -24.195 1.000 52.564 98 SER AAA CA 1
ATOM 725 C C . SER A 1 132 ? 0.333 2.807 -25.125 1.000 52.733 98 SER AAA C 1
ATOM 726 O O . SER A 1 132 ? 1.506 2.482 -24.737 1.000 52.235 98 SER AAA O 1
ATOM 729 N N . GLY A 1 133 ? 0.021 3.504 -26.226 1.000 52.822 99 GLY AAA N 1
ATOM 730 C CA . GLY A 1 133 ? 1.035 4.004 -27.196 1.000 56.728 99 GLY AAA CA 1
ATOM 731 C C . GLY A 1 133 ? 1.062 5.525 -27.375 1.000 56.607 99 GLY AAA C 1
ATOM 732 O O . GLY A 1 133 ? 0.023 6.180 -27.294 1.000 56.549 99 GLY AAA O 1
ATOM 733 N N . SER A 1 134 ? 2.242 6.030 -27.684 1.000 57.996 100 SER AAA N 1
ATOM 734 C CA . SER A 1 134 ? 2.528 7.444 -27.986 1.000 59.436 100 SER AAA CA 1
ATOM 735 C C . SER A 1 134 ? 3.663 7.435 -29.005 1.000 63.463 100 SER AAA C 1
ATOM 736 O O . SER A 1 134 ? 4.698 6.720 -28.747 1.000 66.216 100 SER AAA O 1
ATOM 739 N N . VAL A 1 135 ? 3.464 8.150 -30.115 1.000 63.526 101 VAL AAA N 1
ATOM 740 C CA . VAL A 1 135 ? 4.516 8.413 -31.136 1.000 66.429 101 VAL AAA CA 1
ATOM 741 C C . VAL A 1 135 ? 4.827 9.904 -31.143 1.000 65.021 101 VAL AAA C 1
ATOM 742 O O . VAL A 1 135 ? 3.900 10.713 -30.961 1.000 68.942 101 VAL AAA O 1
ATOM 746 N N . THR A 1 136 ? 6.072 10.242 -31.434 1.000 64.652 102 THR AAA N 1
ATOM 747 C CA . THR A 1 136 ? 6.552 11.638 -31.402 1.000 64.729 102 THR AAA CA 1
ATOM 748 C C . THR A 1 136 ? 7.429 11.837 -32.627 1.000 65.118 102 THR AAA C 1
ATOM 749 O O . THR A 1 136 ? 8.197 10.890 -32.980 1.000 62.936 102 THR AAA O 1
ATOM 753 N N . THR A 1 137 ? 7.346 13.014 -33.231 1.000 62.255 103 THR AAA N 1
ATOM 754 C CA . THR A 1 137 ? 8.237 13.367 -34.355 1.000 64.789 103 THR AAA CA 1
ATOM 755 C C . THR A 1 137 ? 9.469 14.082 -33.796 1.000 63.510 103 THR AAA C 1
ATOM 756 O O . THR A 1 137 ? 10.286 14.511 -34.600 1.000 65.029 103 THR AAA O 1
ATOM 760 N N . ILE A 1 138 ? 9.616 14.159 -32.470 1.000 62.881 104 ILE AAA N 1
ATOM 761 C CA . ILE A 1 138 ? 10.599 15.091 -31.829 1.000 65.939 104 ILE AAA CA 1
ATOM 762 C C . ILE A 1 138 ? 11.878 14.995 -32.641 1.000 69.724 104 ILE AAA C 1
ATOM 763 O O . ILE A 1 138 ? 12.404 16.062 -32.999 1.000 73.546 104 ILE AAA O 1
ATOM 768 N N . LYS A 1 139 ? 12.235 13.774 -33.029 1.000 72.796 105 LYS AAA N 1
ATOM 769 C CA . LYS A 1 139 ? 13.550 13.426 -33.621 1.000 78.846 105 LYS AAA CA 1
ATOM 770 C C . LYS A 1 139 ? 13.438 13.142 -35.120 1.000 73.514 105 LYS AAA C 1
ATOM 771 O O . LYS A 1 139 ? 14.451 12.821 -35.718 1.000 73.311 105 LYS AAA O 1
ATOM 777 N N . THR A 1 140 ? 12.271 13.277 -35.722 1.000 68.679 106 THR AAA N 1
ATOM 778 C CA . THR A 1 140 ? 12.087 12.835 -37.118 1.000 72.095 106 THR AAA CA 1
ATOM 779 C C . THR A 1 140 ? 11.705 14.027 -37.992 1.000 73.088 106 THR AAA C 1
ATOM 780 O O . THR A 1 140 ? 12.304 14.173 -39.061 1.000 76.346 106 THR AAA O 1
ATOM 784 N N . LYS A 1 141 ? 10.762 14.855 -37.544 1.000 73.482 107 LYS AAA N 1
ATOM 785 C CA . LYS A 1 141 ? 10.255 16.022 -38.313 1.000 75.699 107 LYS AAA CA 1
ATOM 786 C C . LYS A 1 141 ? 9.723 17.147 -37.408 1.000 72.690 107 LYS AAA C 1
ATOM 787 O O . LYS A 1 141 ? 8.791 16.910 -36.579 1.000 69.714 107 LYS AAA O 1
ATOM 793 N N . ASN A 1 142 ? 10.248 18.355 -37.623 1.000 72.898 108 ASN AAA N 1
ATOM 794 C CA . ASN A 1 142 ? 9.717 19.638 -37.080 1.000 68.692 108 ASN AAA CA 1
ATOM 795 C C . ASN A 1 142 ? 8.874 20.319 -38.142 1.000 67.492 108 ASN AAA C 1
ATOM 796 O O . ASN A 1 142 ? 9.222 20.208 -39.286 1.000 69.537 108 ASN AAA O 1
ATOM 801 N N . PHE A 1 143 ? 7.796 20.971 -37.748 1.000 67.884 109 PHE AAA N 1
ATOM 802 C CA . PHE A 1 143 ? 6.893 21.701 -38.668 1.000 72.274 109 PHE AAA CA 1
ATOM 803 C C . PHE A 1 143 ? 7.030 23.179 -38.355 1.000 71.045 109 PHE AAA C 1
ATOM 804 O O . PHE A 1 143 ? 7.116 23.477 -37.145 1.000 71.232 109 PHE AAA O 1
ATOM 812 N N . MET A 1 144 ? 7.092 24.045 -39.375 1.000 73.561 110 MET AAA N 1
ATOM 813 C CA . MET A 1 144 ? 7.046 25.536 -39.163 1.000 69.593 110 MET AAA CA 1
ATOM 814 C C . MET A 1 144 ? 6.269 26.252 -40.258 1.000 61.973 110 MET AAA C 1
ATOM 815 O O . MET A 1 144 ? 6.810 26.550 -41.277 1.000 61.549 110 MET AAA O 1
ATOM 820 N N . PHE A 1 145 ? 5.022 26.516 -39.973 1.000 60.276 111 PHE AAA N 1
ATOM 821 C CA . PHE A 1 145 ? 4.031 27.103 -40.896 1.000 64.984 111 PHE AAA CA 1
ATOM 822 C C . PHE A 1 145 ? 3.585 25.962 -41.828 1.000 65.871 111 PHE AAA C 1
ATOM 823 O O . PHE A 1 145 ? 4.393 25.221 -42.536 1.000 64.321 111 PHE AAA O 1
ATOM 831 N N . GLY A 1 146 ? 2.276 25.829 -41.865 1.000 65.187 112 GLY AAA N 1
ATOM 832 C CA . GLY A 1 146 ? 1.625 25.200 -43.011 1.000 70.985 112 GLY AAA CA 1
ATOM 833 C C . GLY A 1 146 ? 0.317 24.686 -42.526 1.000 74.019 112 GLY AAA C 1
ATOM 834 O O . GLY A 1 146 ? -0.121 25.130 -41.469 1.000 78.967 112 GLY AAA O 1
ATOM 835 N N . ARG A 1 147 ? -0.244 23.753 -43.263 1.000 77.891 113 ARG AAA N 1
ATOM 836 C CA . ARG A 1 147 ? -1.532 23.136 -42.925 1.000 76.180 113 ARG AAA CA 1
ATOM 837 C C . ARG A 1 147 ? -1.232 21.683 -42.622 1.000 75.227 113 ARG AAA C 1
ATOM 838 O O . ARG A 1 147 ? -0.611 21.010 -43.490 1.000 76.901 113 ARG AAA O 1
ATOM 846 N N . LEU A 1 148 ? -1.670 21.251 -41.445 1.000 71.756 114 LEU AAA N 1
ATOM 847 C CA . LEU A 1 148 ? -1.434 19.901 -40.907 1.000 68.371 114 LEU AAA CA 1
ATOM 848 C C . LEU A 1 148 ? -2.772 19.236 -40.690 1.000 67.242 114 LEU AAA C 1
ATOM 849 O O . LEU A 1 148 ? -3.546 19.763 -39.852 1.000 65.884 114 LEU AAA O 1
ATOM 854 N N . GLU A 1 149 ? -3.004 18.165 -41.452 1.000 67.084 115 GLU AAA N 1
ATOM 855 C CA . GLU A 1 149 ? -4.291 17.446 -41.530 1.000 66.590 115 GLU AAA CA 1
ATOM 856 C C . GLU A 1 149 ? -4.084 16.123 -40.815 1.000 67.687 115 GLU AAA C 1
ATOM 857 O O . GLU A 1 149 ? -3.131 15.404 -41.188 1.000 70.206 115 GLU AAA O 1
ATOM 863 N N . VAL A 1 150 ? -4.915 15.825 -39.822 1.000 66.068 116 VAL AAA N 1
ATOM 864 C CA . VAL A 1 150 ? -4.841 14.531 -39.100 1.000 66.576 116 VAL AAA CA 1
ATOM 865 C C . VAL A 1 150 ? -6.254 13.971 -39.003 1.000 65.576 116 VAL AAA C 1
ATOM 866 O O . VAL A 1 150 ? -7.127 14.594 -38.353 1.000 60.673 116 VAL AAA O 1
ATOM 870 N N . ARG A 1 151 ? -6.440 12.820 -39.650 1.000 69.535 117 ARG AAA N 1
ATOM 871 C CA . ARG A 1 151 ? -7.739 12.106 -39.681 1.000 70.853 117 ARG AAA CA 1
ATOM 872 C C . ARG A 1 151 ? -7.700 10.918 -38.727 1.000 69.027 117 ARG AAA C 1
ATOM 873 O O . ARG A 1 151 ? -6.759 10.093 -38.888 1.000 64.808 117 ARG AAA O 1
ATOM 881 N N . ALA A 1 152 ? -8.669 10.858 -37.786 1.000 68.503 118 ALA AAA N 1
ATOM 882 C CA . ALA A 1 152 ? -8.640 9.926 -36.632 1.000 68.658 118 ALA AAA CA 1
ATOM 883 C C . ALA A 1 152 ? -10.035 9.619 -36.060 1.000 70.324 118 ALA AAA C 1
ATOM 884 O O . ALA A 1 152 ? -10.877 10.544 -35.844 1.000 72.317 118 ALA AAA O 1
ATOM 886 N N . LYS A 1 153 ? -10.239 8.342 -35.743 1.000 70.356 119 LYS AAA N 1
ATOM 887 C CA . LYS A 1 153 ? -11.376 7.858 -34.928 1.000 73.654 119 LYS AAA CA 1
ATOM 888 C C . LYS A 1 153 ? -10.901 7.698 -33.487 1.000 71.709 119 LYS AAA C 1
ATOM 889 O O . LYS A 1 153 ? -9.787 7.221 -33.293 1.000 71.290 119 LYS AAA O 1
ATOM 895 N N . VAL A 1 154 ? -11.693 8.120 -32.510 1.000 70.372 120 VAL AAA N 1
ATOM 896 C CA . VAL A 1 154 ? -11.232 8.138 -31.093 1.000 64.492 120 VAL AAA CA 1
ATOM 897 C C . VAL A 1 154 ? -11.967 7.043 -30.347 1.000 68.611 120 VAL AAA C 1
ATOM 898 O O . VAL A 1 154 ? -13.125 6.713 -30.651 1.000 69.732 120 VAL AAA O 1
ATOM 902 N N . PRO A 1 155 ? -11.277 6.464 -29.337 1.000 68.335 121 PRO AAA N 1
ATOM 903 C CA . PRO A 1 155 ? -11.855 5.402 -28.519 1.000 65.426 121 PRO AAA CA 1
ATOM 904 C C . PRO A 1 155 ? -12.942 6.066 -27.686 1.000 63.092 121 PRO AAA C 1
ATOM 905 O O . PRO A 1 155 ? -12.961 7.237 -27.665 1.000 61.736 121 PRO AAA O 1
ATOM 909 N N . LYS A 1 156 ? -13.788 5.297 -27.022 1.000 64.976 122 LYS AAA N 1
ATOM 910 C CA . LYS A 1 156 ? -14.750 5.846 -26.029 1.000 65.621 122 LYS AAA CA 1
ATOM 911 C C . LYS A 1 156 ? -14.921 4.799 -24.923 1.000 67.045 122 LYS AAA C 1
ATOM 912 O O . LYS A 1 156 ? -15.526 3.729 -25.206 1.000 69.929 122 LYS AAA O 1
ATOM 918 N N . THR A 1 157 ? -14.396 5.133 -23.739 1.000 65.695 123 THR AAA N 1
ATOM 919 C CA . THR A 1 157 ? -14.479 4.387 -22.460 1.000 67.663 123 THR AAA CA 1
ATOM 920 C C . THR A 1 157 ? -14.038 5.336 -21.331 1.000 68.342 123 THR AAA C 1
ATOM 921 O O . THR A 1 157 ? -13.437 6.408 -21.615 1.000 72.264 123 THR AAA O 1
ATOM 925 N N . LYS A 1 158 ? -14.332 4.980 -20.085 1.000 69.458 124 LYS AAA N 1
ATOM 926 C CA . LYS A 1 158 ? -13.937 5.742 -18.862 1.000 67.524 124 LYS AAA CA 1
ATOM 927 C C . LYS A 1 158 ? -12.407 5.851 -18.805 1.000 63.344 124 LYS AAA C 1
ATOM 928 O O . LYS A 1 158 ? -11.709 4.847 -18.794 1.000 61.199 124 LYS AAA O 1
ATOM 934 N N . GLY A 1 159 ? -11.908 7.074 -18.847 1.000 65.039 125 GLY AAA N 1
ATOM 935 C CA . GLY A 1 159 ? -10.535 7.444 -18.446 1.000 64.939 125 GLY AAA CA 1
ATOM 936 C C . GLY A 1 159 ? -9.609 7.606 -19.636 1.000 62.802 125 GLY AAA C 1
ATOM 937 O O . GLY A 1 159 ? -8.486 8.126 -19.439 1.000 65.153 125 GLY AAA O 1
ATOM 938 N N . ILE A 1 160 ? -10.050 7.183 -20.827 1.000 61.360 126 ILE AAA N 1
ATOM 939 C CA . ILE A 1 160 ? -9.242 7.344 -22.065 1.000 59.891 126 ILE AAA CA 1
ATOM 940 C C . ILE A 1 160 ? -9.074 8.840 -22.378 1.000 59.807 126 ILE AAA C 1
ATOM 941 O O . ILE A 1 160 ? -10.027 9.636 -22.198 1.000 63.566 126 ILE AAA O 1
ATOM 946 N N . TRP A 1 161 ? -7.890 9.194 -22.866 1.000 59.283 127 TRP AAA N 1
ATOM 947 C CA . TRP A 1 161 ? -7.496 10.575 -23.210 1.000 58.581 127 TRP AAA CA 1
ATOM 948 C C . TRP A 1 161 ? -6.693 10.535 -24.503 1.000 54.943 127 TRP AAA C 1
ATOM 949 O O . TRP A 1 161 ? -5.465 10.498 -24.516 1.000 53.930 127 TRP AAA O 1
ATOM 960 N N . PRO A 1 162 ? -7.393 10.528 -25.645 1.000 51.796 128 PRO AAA N 1
ATOM 961 C CA . PRO A 1 162 ? -6.723 10.608 -26.925 1.000 52.691 128 PRO AAA CA 1
ATOM 962 C C . PRO A 1 162 ? -6.362 12.075 -27.128 1.000 52.959 128 PRO AAA C 1
ATOM 963 O O . PRO A 1 162 ? -7.120 12.948 -26.702 1.000 56.349 128 PRO AAA O 1
ATOM 967 N N . ALA A 1 163 ? -5.249 12.299 -27.810 1.000 53.206 129 ALA AAA N 1
ATOM 968 C CA . ALA A 1 163 ? -4.703 13.641 -28.058 1.000 53.659 129 ALA AAA CA 1
ATOM 969 C C . ALA A 1 163 ? -3.913 13.631 -29.361 1.000 57.131 129 ALA AAA C 1
ATOM 970 O O . ALA A 1 163 ? -3.157 12.682 -29.580 1.000 62.750 129 ALA AAA O 1
ATOM 972 N N . ILE A 1 164 ? -4.132 14.656 -30.181 1.000 56.649 130 ILE AAA N 1
ATOM 973 C CA . ILE A 1 164 ? -3.234 15.110 -31.274 1.000 55.175 130 ILE AAA CA 1
ATOM 974 C C . ILE A 1 164 ? -2.667 16.454 -30.835 1.000 52.759 130 ILE AAA C 1
ATOM 975 O O . ILE A 1 164 ? -3.449 17.374 -30.655 1.000 50.101 130 ILE AAA O 1
ATOM 980 N N . TRP A 1 165 ? -1.353 16.559 -30.672 1.000 53.683 131 TRP AAA N 1
ATOM 981 C CA . TRP A 1 165 ? -0.772 17.818 -30.171 1.000 54.059 131 TRP AAA CA 1
ATOM 982 C C . TRP A 1 165 ? 0.716 17.969 -30.503 1.000 56.320 131 TRP AAA C 1
ATOM 983 O O . TRP A 1 165 ? 1.366 16.998 -30.849 1.000 62.455 131 TRP AAA O 1
ATOM 994 N N . LEU A 1 166 ? 1.164 19.223 -30.517 1.000 58.839 132 LEU AAA N 1
ATOM 995 C CA . LEU A 1 166 ? 2.529 19.680 -30.892 1.000 57.449 132 LEU AAA CA 1
ATOM 996 C C . LEU A 1 166 ? 3.099 20.583 -29.783 1.000 55.591 132 LEU AAA C 1
ATOM 997 O O . LEU A 1 166 ? 2.340 21.334 -29.179 1.000 51.059 132 LEU AAA O 1
ATOM 1002 N N . LEU A 1 167 ? 4.395 20.422 -29.524 1.000 57.183 133 LEU AAA N 1
ATOM 1003 C CA . LEU A 1 167 ? 5.249 21.170 -28.567 1.000 55.857 133 LEU AAA CA 1
ATOM 1004 C C . LEU A 1 167 ? 6.339 21.870 -29.381 1.000 58.007 133 LEU AAA C 1
ATOM 1005 O O . LEU A 1 167 ? 6.894 21.198 -30.294 1.000 59.502 133 LEU AAA O 1
ATOM 1010 N N . GLY A 1 168 ? 6.641 23.143 -29.043 1.000 57.875 134 GLY AAA N 1
ATOM 1011 C CA . GLY A 1 168 ? 7.611 24.040 -29.736 1.000 57.028 134 GLY AAA CA 1
ATOM 1012 C C . GLY A 1 168 ? 9.055 23.763 -29.196 1.000 62.260 134 GLY AAA C 1
ATOM 1013 O O . GLY A 1 168 ? 9.292 23.544 -27.954 1.000 62.563 134 GLY AAA O 1
ATOM 1014 N N . LYS A 1 169 ? 9.978 23.598 -30.170 1.000 66.847 135 LYS AAA N 1
ATOM 1015 C CA . LYS A 1 169 ? 11.403 23.302 -29.848 1.000 71.632 135 LYS AAA CA 1
ATOM 1016 C C . LYS A 1 169 ? 12.110 24.618 -30.106 1.000 71.193 135 LYS AAA C 1
ATOM 1017 O O . LYS A 1 169 ? 12.038 25.106 -31.239 1.000 72.580 135 LYS AAA O 1
ATOM 1023 N N . ASN A 1 170 ? 12.709 25.158 -29.047 1.000 71.730 136 ASN AAA N 1
ATOM 1024 C CA . ASN A 1 170 ? 13.249 26.538 -28.937 1.000 70.311 136 ASN AAA CA 1
ATOM 1025 C C . ASN A 1 170 ? 13.929 26.647 -27.566 1.000 69.956 136 ASN AAA C 1
ATOM 1026 O O . ASN A 1 170 ? 13.944 25.688 -26.826 1.000 68.040 136 ASN AAA O 1
ATOM 1031 N N . LYS A 1 171 ? 14.512 27.781 -27.225 1.000 77.317 137 LYS AAA N 1
ATOM 1032 C CA . LYS A 1 171 ? 15.328 27.908 -25.987 1.000 79.962 137 LYS AAA CA 1
ATOM 1033 C C . LYS A 1 171 ? 14.470 27.854 -24.716 1.000 77.788 137 LYS AAA C 1
ATOM 1034 O O . LYS A 1 171 ? 15.063 28.004 -23.607 1.000 75.138 137 LYS AAA O 1
ATOM 1040 N N . TRP A 1 172 ? 13.145 27.678 -24.848 1.000 73.314 138 TRP AAA N 1
ATOM 1041 C CA . TRP A 1 172 ? 12.210 27.720 -23.693 1.000 71.203 138 TRP AAA CA 1
ATOM 1042 C C . TRP A 1 172 ? 11.853 26.303 -23.296 1.000 68.342 138 TRP AAA C 1
ATOM 1043 O O . TRP A 1 172 ? 11.896 25.464 -24.187 1.000 70.006 138 TRP AAA O 1
ATOM 1054 N N . GLY A 1 173 ? 11.509 26.104 -22.021 1.000 66.821 139 GLY AAA N 1
ATOM 1055 C CA . GLY A 1 173 ? 10.928 24.871 -21.465 1.000 64.803 139 GLY AAA CA 1
ATOM 1056 C C . GLY A 1 173 ? 9.470 25.118 -21.159 1.000 64.655 139 GLY AAA C 1
ATOM 1057 O O . GLY A 1 173 ? 9.079 26.318 -21.195 1.000 69.114 139 GLY AAA O 1
ATOM 1058 N N . TRP A 1 174 ? 8.694 24.058 -20.871 1.000 58.728 140 TRP AAA N 1
ATOM 1059 C CA . TRP A 1 174 ? 7.215 24.152 -20.822 1.000 52.514 140 TRP AAA CA 1
ATOM 1060 C C . TRP A 1 174 ? 6.771 25.075 -19.695 1.000 55.078 140 TRP AAA C 1
ATOM 1061 O O . TRP A 1 174 ? 7.318 25.008 -18.611 1.000 60.294 140 TRP AAA O 1
ATOM 1072 N N . PRO A 1 175 ? 5.746 25.944 -19.839 1.000 52.483 141 PRO AAA N 1
ATOM 1073 C CA . PRO A 1 175 ? 4.915 26.084 -21.043 1.000 52.062 141 PRO AAA CA 1
ATOM 1074 C C . PRO A 1 175 ? 5.331 27.190 -22.026 1.000 55.109 141 PRO AAA C 1
ATOM 1075 O O . PRO A 1 175 ? 4.582 27.483 -22.978 1.000 52.877 141 PRO AAA O 1
ATOM 1079 N N . VAL A 1 176 ? 6.497 27.787 -21.765 1.000 54.843 142 VAL AAA N 1
ATOM 1080 C CA . VAL A 1 176 ? 6.948 29.008 -22.453 1.000 56.557 142 VAL AAA CA 1
ATOM 1081 C C . VAL A 1 176 ? 7.314 28.593 -23.869 1.000 58.828 142 VAL AAA C 1
ATOM 1082 O O . VAL A 1 176 ? 7.203 29.426 -24.736 1.000 69.224 142 VAL AAA O 1
ATOM 1086 N N . ASN A 1 177 ? 7.684 27.344 -24.099 1.000 57.904 143 ASN AAA N 1
ATOM 1087 C CA . ASN A 1 177 ? 8.100 26.880 -25.445 1.000 58.723 143 ASN AAA CA 1
ATOM 1088 C C . ASN A 1 177 ? 6.896 27.095 -26.430 1.000 57.191 143 ASN AAA C 1
ATOM 1089 O O . ASN A 1 177 ? 7.090 27.125 -27.647 1.000 63.008 143 ASN AAA O 1
ATOM 1094 N N . GLY A 1 178 ? 5.687 26.840 -25.909 1.000 56.557 144 GLY AAA N 1
ATOM 1095 C CA . GLY A 1 178 ? 4.445 26.631 -26.706 1.000 55.991 144 GLY AAA CA 1
ATOM 1096 C C . GLY A 1 178 ? 3.914 25.179 -26.823 1.000 52.230 144 GLY AAA C 1
ATOM 1097 O O . GLY A 1 178 ? 4.684 24.205 -26.845 1.000 49.395 144 GLY AAA O 1
ATOM 1098 N N . GLU A 1 179 ? 2.598 25.076 -26.940 1.000 50.167 145 GLU AAA N 1
ATOM 1099 C CA . GLU A 1 179 ? 1.846 23.827 -27.078 1.000 49.948 145 GLU AAA CA 1
ATOM 1100 C C . GLU A 1 179 ? 0.557 24.101 -27.850 1.000 50.051 145 GLU AAA C 1
ATOM 1101 O O . GLU A 1 179 ? -0.261 24.920 -27.404 1.000 52.864 145 GLU AAA O 1
ATOM 1107 N N . ILE A 1 180 ? 0.360 23.347 -28.926 1.000 53.354 146 ILE AAA N 1
ATOM 1108 C CA . ILE A 1 180 ? -0.828 23.385 -29.833 1.000 52.677 146 ILE AAA CA 1
ATOM 1109 C C . ILE A 1 180 ? -1.512 22.018 -29.745 1.000 51.819 146 ILE AAA C 1
ATOM 1110 O O . ILE A 1 180 ? -0.945 21.054 -30.250 1.000 55.654 146 ILE AAA O 1
ATOM 1115 N N . ASP A 1 181 ? -2.655 21.981 -29.078 1.000 50.319 147 ASP AAA N 1
ATOM 1116 C CA . ASP A 1 181 ? -3.526 20.817 -28.851 1.000 51.053 147 ASP AAA CA 1
ATOM 1117 C C . ASP A 1 181 ? -4.616 20.789 -29.927 1.000 54.122 147 ASP AAA C 1
ATOM 1118 O O . ASP A 1 181 ? -5.676 21.452 -29.700 1.000 54.425 147 ASP AAA O 1
ATOM 1123 N N . MET A 1 182 ? -4.395 20.096 -31.057 1.000 55.559 148 MET AAA N 1
ATOM 1124 C CA . MET A 1 182 ? -5.432 20.052 -32.135 1.000 60.149 148 MET AAA CA 1
ATOM 1125 C C . MET A 1 182 ? -6.651 19.277 -31.584 1.000 61.860 148 MET AAA C 1
ATOM 1126 O O . MET A 1 182 ? -7.822 19.770 -31.750 1.000 60.589 148 MET AAA O 1
ATOM 1131 N N . LEU A 1 183 ? -6.397 18.167 -30.870 1.000 60.728 149 LEU AAA N 1
ATOM 1132 C CA . LEU A 1 183 ? -7.467 17.371 -30.214 1.000 61.228 149 LEU AAA CA 1
ATOM 1133 C C . LEU A 1 183 ? -7.070 16.951 -28.803 1.000 55.433 149 LEU AAA C 1
ATOM 1134 O O . LEU A 1 183 ? -5.984 16.369 -28.637 1.000 48.487 149 LEU AAA O 1
ATOM 1139 N N . GLU A 1 184 ? -7.996 17.168 -27.873 1.000 53.946 150 GLU AAA N 1
ATOM 1140 C CA . GLU A 1 184 ? -8.063 16.459 -26.584 1.000 55.378 150 GLU AAA CA 1
ATOM 1141 C C . GLU A 1 184 ? -9.525 16.173 -26.279 1.000 56.720 150 GLU AAA C 1
ATOM 1142 O O . GLU A 1 184 ? -10.371 17.054 -26.540 1.000 55.596 150 GLU AAA O 1
ATOM 1148 N N . ASN A 1 185 ? -9.809 14.967 -25.793 1.000 57.936 151 ASN AAA N 1
ATOM 1149 C CA . ASN A 1 185 ? -11.191 14.474 -25.551 1.000 60.463 151 ASN AAA CA 1
ATOM 1150 C C . ASN A 1 185 ? -11.153 13.873 -24.166 1.000 58.304 151 ASN AAA C 1
ATOM 1151 O O . ASN A 1 185 ? -10.103 13.291 -23.910 1.000 57.652 151 ASN AAA O 1
ATOM 1156 N N . ILE A 1 186 ? -12.182 13.980 -23.324 1.000 58.939 152 ILE AAA N 1
ATOM 1157 C CA . ILE A 1 186 ? -12.121 13.184 -22.059 1.000 63.792 152 ILE AAA CA 1
ATOM 1158 C C . ILE A 1 186 ? -13.444 12.451 -21.795 1.000 68.700 152 ILE AAA C 1
ATOM 1159 O O . ILE A 1 186 ? -14.505 13.017 -22.135 1.000 71.211 152 ILE AAA O 1
ATOM 1164 N N . SER A 1 187 ? -13.357 11.239 -21.221 1.000 68.924 153 SER AAA N 1
ATOM 1165 C CA . SER A 1 187 ? -14.462 10.275 -20.950 1.000 73.311 153 SER AAA CA 1
ATOM 1166 C C . SER A 1 187 ? -15.799 10.929 -20.574 1.000 78.886 153 SER AAA C 1
ATOM 1167 O O . SER A 1 187 ? -16.836 10.490 -21.113 1.000 85.292 153 SER AAA O 1
ATOM 1170 N N . GLN A 1 188 ? -15.795 11.792 -19.554 1.000 78.736 154 GLN AAA N 1
ATOM 1171 C CA . GLN A 1 188 ? -16.975 12.556 -19.076 1.000 81.623 154 GLN AAA CA 1
ATOM 1172 C C . GLN A 1 188 ? -16.937 13.813 -19.936 1.000 84.450 154 GLN AAA C 1
ATOM 1173 O O . GLN A 1 188 ? -15.940 14.509 -19.826 1.000 98.488 154 GLN AAA O 1
ATOM 1179 N N . GLN A 1 189 ? -17.870 13.999 -20.872 1.000 84.571 155 GLN AAA N 1
ATOM 1180 C CA . GLN A 1 189 ? -17.729 14.901 -22.068 1.000 81.428 155 GLN AAA CA 1
ATOM 1181 C C . GLN A 1 189 ? -17.023 14.203 -23.237 1.000 77.904 155 GLN AAA C 1
ATOM 1182 O O . GLN A 1 189 ? -16.044 14.732 -23.775 1.000 80.723 155 GLN AAA O 1
ATOM 1188 N N . PRO A 1 190 ? -17.527 13.042 -23.718 1.000 78.409 156 PRO AAA N 1
ATOM 1189 C CA . PRO A 1 190 ? -16.901 12.319 -24.829 1.000 77.028 156 PRO AAA CA 1
ATOM 1190 C C . PRO A 1 190 ? -17.269 12.781 -26.247 1.000 77.159 156 PRO AAA C 1
ATOM 1191 O O . PRO A 1 190 ? -16.599 12.329 -27.162 1.000 77.072 156 PRO AAA O 1
ATOM 1195 N N . ASP A 1 191 ? -18.316 13.607 -26.390 1.000 76.717 157 ASP AAA N 1
ATOM 1196 C CA . ASP A 1 191 ? -18.698 14.250 -27.682 1.000 79.217 157 ASP AAA CA 1
ATOM 1197 C C . ASP A 1 191 ? -18.032 15.640 -27.830 1.000 75.954 157 ASP AAA C 1
ATOM 1198 O O . ASP A 1 191 ? -18.221 16.298 -28.869 1.000 72.588 157 ASP AAA O 1
ATOM 1203 N N . VAL A 1 192 ? -17.268 16.085 -26.835 1.000 72.182 158 VAL AAA N 1
ATOM 1204 C CA . VAL A 1 192 ? -16.605 17.412 -26.872 1.000 68.277 158 VAL AAA CA 1
ATOM 1205 C C . VAL A 1 192 ? -15.146 17.234 -27.283 1.000 65.126 158 VAL AAA C 1
ATOM 1206 O O . VAL A 1 192 ? -14.397 16.468 -26.576 1.000 64.910 158 VAL AAA O 1
ATOM 1210 N N . VAL A 1 193 ? -14.782 17.997 -28.319 1.000 64.492 159 VAL AAA N 1
ATOM 1211 C CA . VAL A 1 193 ? -13.400 18.290 -28.804 1.000 62.476 159 VAL AAA CA 1
ATOM 1212 C C . VAL A 1 193 ? -12.921 19.611 -28.188 1.000 62.144 159 VAL AAA C 1
ATOM 1213 O O . VAL A 1 193 ? -13.578 20.668 -28.469 1.000 62.257 159 VAL AAA O 1
ATOM 1217 N N . TYR A 1 194 ? -11.799 19.547 -27.452 1.000 56.770 160 TYR AAA N 1
ATOM 1218 C CA . TYR A 1 194 ? -10.976 20.674 -26.960 1.000 53.804 160 TYR AAA CA 1
ATOM 1219 C C . TYR A 1 194 ? -9.785 20.894 -27.880 1.000 54.359 160 TYR AAA C 1
ATOM 1220 O O . TYR A 1 194 ? -9.010 19.972 -28.036 1.000 60.657 160 TYR AAA O 1
ATOM 1229 N N . SER A 1 195 ? -9.622 22.092 -28.432 1.000 56.883 161 SER AAA N 1
ATOM 1230 C CA . SER A 1 195 ? -8.367 22.598 -29.054 1.000 53.891 161 SER AAA CA 1
ATOM 1231 C C . SER A 1 195 ? -7.912 23.847 -28.293 1.000 52.422 161 SER AAA C 1
ATOM 1232 O O . SER A 1 195 ? -8.790 24.603 -27.780 1.000 49.630 161 SER AAA O 1
ATOM 1235 N N . THR A 1 196 ? -6.602 23.954 -28.071 1.000 51.856 162 THR AAA N 1
ATOM 1236 C CA . THR A 1 196 ? -6.049 24.656 -26.883 1.000 52.235 162 THR AAA CA 1
ATOM 1237 C C . THR A 1 196 ? -4.595 25.015 -27.190 1.000 51.680 162 THR AAA C 1
ATOM 1238 O O . THR A 1 196 ? -3.907 24.202 -27.793 1.000 49.603 162 THR AAA O 1
ATOM 1242 N N . PHE A 1 197 ? -4.223 26.273 -26.906 1.000 53.999 163 PHE AAA N 1
ATOM 1243 C CA . PHE A 1 197 ? -2.845 26.811 -27.022 1.000 52.204 163 PHE AAA CA 1
ATOM 1244 C C . PHE A 1 197 ? -2.330 27.139 -25.621 1.000 52.322 163 PHE AAA C 1
ATOM 1245 O O . PHE A 1 197 ? -3.140 27.537 -24.756 1.000 53.451 163 PHE AAA O 1
ATOM 1253 N N . HIS A 1 198 ? -1.060 26.856 -25.373 1.000 49.998 164 HIS AAA N 1
ATOM 1254 C CA . HIS A 1 198 ? -0.463 26.958 -24.021 1.000 49.588 164 HIS AAA CA 1
ATOM 1255 C C . HIS A 1 198 ? 0.808 27.702 -24.287 1.000 49.345 164 HIS AAA C 1
ATOM 1256 O O . HIS A 1 198 ? 1.447 27.402 -25.333 1.000 48.627 164 HIS AAA O 1
ATOM 1263 N N . LEU A 1 199 ? 1.120 28.614 -23.379 1.000 52.301 165 LEU AAA N 1
ATOM 1264 C CA . LEU A 1 199 ? 2.140 29.691 -23.534 1.000 53.180 165 LEU AAA CA 1
ATOM 1265 C C . LEU A 1 199 ? 2.116 30.561 -22.294 1.000 54.041 165 LEU AAA C 1
ATOM 1266 O O . LEU A 1 199 ? 1.092 30.560 -21.550 1.000 54.704 165 LEU AAA O 1
ATOM 1271 N N . SER A 1 200 ? 3.216 31.227 -22.031 1.000 55.530 166 SER AAA N 1
ATOM 1272 C CA . SER A 1 200 ? 3.280 32.051 -20.818 1.000 60.747 166 SER AAA CA 1
ATOM 1273 C C . SER A 1 200 ? 2.756 33.434 -21.177 1.000 59.591 166 SER AAA C 1
ATOM 1274 O O . SER A 1 200 ? 2.664 33.789 -22.349 1.000 56.123 166 SER AAA O 1
ATOM 1277 N N . PRO A 1 201 ? 2.281 34.192 -20.176 1.000 59.868 167 PRO AAA N 1
ATOM 1278 C CA . PRO A 1 201 ? 1.592 35.438 -20.461 1.000 62.176 167 PRO AAA CA 1
ATOM 1279 C C . PRO A 1 201 ? 2.585 36.423 -21.096 1.000 65.613 167 PRO AAA C 1
ATOM 1280 O O . PRO A 1 201 ? 2.241 37.026 -22.050 1.000 71.045 167 PRO AAA O 1
ATOM 1284 N N . ASP A 1 202 ? 3.801 36.512 -20.584 1.000 67.879 168 ASP AAA N 1
ATOM 1285 C CA . ASP A 1 202 ? 4.924 37.307 -21.143 1.000 71.656 168 ASP AAA CA 1
ATOM 1286 C C . ASP A 1 202 ? 6.070 36.333 -21.374 1.000 74.822 168 ASP AAA C 1
ATOM 1287 O O . ASP A 1 202 ? 5.893 35.153 -21.038 1.000 78.120 168 ASP AAA O 1
ATOM 1292 N N . GLY A 1 203 ? 7.260 36.750 -21.765 1.000 78.504 169 GLY AAA N 1
ATOM 1293 C CA . GLY A 1 203 ? 8.341 35.730 -21.808 1.000 81.741 169 GLY AAA CA 1
ATOM 1294 C C . GLY A 1 203 ? 8.853 35.252 -20.435 1.000 75.451 169 GLY AAA C 1
ATOM 1295 O O . GLY A 1 203 ? 9.765 34.461 -20.445 1.000 70.501 169 GLY AAA O 1
ATOM 1296 N N . VAL A 1 204 ? 8.320 35.734 -19.303 1.000 73.806 170 VAL AAA N 1
ATOM 1297 C CA . VAL A 1 204 ? 9.027 35.788 -17.985 1.000 75.733 170 VAL AAA CA 1
ATOM 1298 C C . VAL A 1 204 ? 8.410 34.737 -17.049 1.000 74.859 170 VAL AAA C 1
ATOM 1299 O O . VAL A 1 204 ? 9.074 33.702 -16.811 1.000 77.722 170 VAL AAA O 1
ATOM 1303 N N . SER A 1 205 ? 7.196 34.989 -16.544 1.000 69.903 171 SER AAA N 1
ATOM 1304 C CA . SER A 1 205 ? 6.298 34.002 -15.885 1.000 65.697 171 SER AAA CA 1
ATOM 1305 C C . SER A 1 205 ? 6.254 32.707 -16.677 1.000 61.523 171 SER AAA C 1
ATOM 1306 O O . SER A 1 205 ? 6.111 32.781 -17.891 1.000 62.968 171 SER AAA O 1
ATOM 1309 N N . THR A 1 206 ? 6.279 31.567 -15.998 1.000 62.265 172 THR AAA N 1
ATOM 1310 C CA . THR A 1 206 ? 6.170 30.211 -16.611 1.000 57.617 172 THR AAA CA 1
ATOM 1311 C C . THR A 1 206 ? 4.800 29.626 -16.287 1.000 55.193 172 THR AAA C 1
ATOM 1312 O O . THR A 1 206 ? 4.619 28.437 -16.457 1.000 55.770 172 THR AAA O 1
ATOM 1316 N N . ARG A 1 207 ? 3.886 30.441 -15.777 1.000 57.317 173 ARG AAA N 1
ATOM 1317 C CA . ARG A 1 207 ? 2.451 30.087 -15.644 1.000 58.789 173 ARG AAA CA 1
ATOM 1318 C C . ARG A 1 207 ? 1.884 29.945 -17.055 1.000 56.344 173 ARG AAA C 1
ATOM 1319 O O . ARG A 1 207 ? 2.485 30.492 -17.981 1.000 56.783 173 ARG AAA O 1
ATOM 1327 N N . ASP A 1 208 ? 0.844 29.120 -17.180 1.000 57.678 174 ASP AAA N 1
ATOM 1328 C CA . ASP A 1 208 ? 0.226 28.625 -18.443 1.000 58.875 174 ASP AAA CA 1
ATOM 1329 C C . ASP A 1 208 ? -0.970 29.543 -18.741 1.000 61.705 174 ASP AAA C 1
ATOM 1330 O O . ASP A 1 208 ? -2.048 29.413 -18.065 1.000 63.247 174 ASP AAA O 1
ATOM 1335 N N . ALA A 1 209 ? -0.751 30.540 -19.600 1.000 61.907 175 ALA AAA N 1
ATOM 1336 C CA . ALA A 1 209 ? -1.812 31.485 -20.010 1.000 66.711 175 ALA AAA CA 1
ATOM 1337 C C . ALA A 1 209 ? -2.427 30.860 -21.241 1.000 64.216 175 ALA AAA C 1
ATOM 1338 O O . ALA A 1 209 ? -2.100 31.278 -22.343 1.000 74.433 175 ALA AAA O 1
ATOM 1340 N N . SER A 1 210 ? -3.200 29.814 -21.044 1.000 62.947 176 SER AAA N 1
ATOM 1341 C CA . SER A 1 210 ? -3.712 29.000 -22.164 1.000 60.210 176 SER AAA CA 1
ATOM 1342 C C . SER A 1 210 ? -4.940 29.709 -22.734 1.000 58.902 176 SER AAA C 1
ATOM 1343 O O . SER A 1 210 ? -5.547 30.533 -22.038 1.000 63.513 176 SER AAA O 1
ATOM 1346 N N . ARG A 1 211 ? -5.226 29.449 -23.994 1.000 58.649 177 ARG AAA N 1
ATOM 1347 C CA . ARG A 1 211 ? -6.445 29.879 -24.714 1.000 59.918 177 ARG AAA CA 1
ATOM 1348 C C . ARG A 1 211 ? -6.973 28.645 -25.428 1.000 57.867 177 ARG AAA C 1
ATOM 1349 O O . ARG A 1 211 ? -6.142 27.959 -26.049 1.000 62.047 177 ARG AAA O 1
ATOM 1357 N N . GLY A 1 212 ? -8.246 28.301 -25.260 1.000 53.962 178 GLY AAA N 1
ATOM 1358 C CA . GLY A 1 212 ? -8.791 27.085 -25.885 1.000 51.575 178 GLY AAA CA 1
ATOM 1359 C C . GLY A 1 212 ? -10.245 27.256 -26.215 1.000 53.530 178 GLY AAA C 1
ATOM 1360 O O . GLY A 1 212 ? -10.901 28.015 -25.563 1.000 56.094 178 GLY AAA O 1
ATOM 1361 N N . GLY A 1 213 ? -10.731 26.578 -27.233 1.000 55.775 179 GLY AAA N 1
ATOM 1362 C CA . GLY A 1 213 ? -12.171 26.490 -27.519 1.000 57.623 179 GLY AAA CA 1
ATOM 1363 C C . GLY A 1 213 ? -12.598 25.045 -27.536 1.000 56.544 179 GLY AAA C 1
ATOM 1364 O O . GLY A 1 213 ? -11.773 24.199 -27.208 1.000 56.125 179 GLY AAA O 1
ATOM 1365 N N . THR A 1 214 ? -13.851 24.810 -27.880 1.000 59.839 180 THR AAA N 1
ATOM 1366 C CA . THR A 1 214 ? -14.545 23.511 -27.831 1.000 64.068 180 THR AAA CA 1
ATOM 1367 C C . THR A 1 214 ? -15.524 23.461 -29.006 1.000 69.887 180 THR AAA C 1
ATOM 1368 O O . THR A 1 214 ? -16.141 24.487 -29.294 1.000 76.599 180 THR AAA O 1
ATOM 1372 N N . VAL A 1 215 ? -15.691 22.315 -29.653 1.000 73.193 181 VAL AAA N 1
ATOM 1373 C CA . VAL A 1 215 ? -16.976 22.000 -30.345 1.000 74.583 181 VAL AAA CA 1
ATOM 1374 C C . VAL A 1 215 ? -17.467 20.639 -29.835 1.000 75.088 181 VAL AAA C 1
ATOM 1375 O O . VAL A 1 215 ? -16.618 19.766 -29.481 1.000 73.285 181 VAL AAA O 1
ATOM 1379 N N . LYS A 1 216 ? -18.791 20.520 -29.720 1.000 76.699 182 LYS AAA N 1
ATOM 1380 C CA . LYS A 1 216 ? -19.523 19.257 -29.487 1.000 76.749 182 LYS AAA CA 1
ATOM 1381 C C . LYS A 1 216 ? -19.761 18.646 -30.869 1.000 76.664 182 LYS AAA C 1
ATOM 1382 O O . LYS A 1 216 ? -20.305 19.342 -31.725 1.000 76.836 182 LYS AAA O 1
ATOM 1388 N N . ILE A 1 217 ? -19.306 17.416 -31.102 1.000 74.872 183 ILE AAA N 1
ATOM 1389 C CA . ILE A 1 217 ? -19.798 16.579 -32.231 1.000 74.683 183 ILE AAA CA 1
ATOM 1390 C C . ILE A 1 217 ? -20.566 15.381 -31.645 1.000 76.033 183 ILE AAA C 1
ATOM 1391 O O . ILE A 1 217 ? -20.012 14.677 -30.810 1.000 73.898 183 ILE AAA O 1
ATOM 1396 N N . GLU A 1 218 ? -21.822 15.175 -32.034 1.000 82.212 184 GLU AAA N 1
ATOM 1397 C CA . GLU A 1 218 ? -22.683 14.133 -31.414 1.000 88.108 184 GLU AAA CA 1
ATOM 1398 C C . GLU A 1 218 ? -22.264 12.748 -31.925 1.000 87.247 184 GLU AAA C 1
ATOM 1399 O O . GLU A 1 218 ? -22.040 12.614 -33.134 1.000 88.929 184 GLU AAA O 1
ATOM 1405 N N . ASN A 1 219 ? -22.117 11.779 -31.013 1.000 86.073 185 ASN AAA N 1
ATOM 1406 C CA . ASN A 1 219 ? -21.445 10.465 -31.233 1.000 84.181 185 ASN AAA CA 1
ATOM 1407 C C . ASN A 1 219 ? -20.138 10.650 -32.033 1.000 80.436 185 ASN AAA C 1
ATOM 1408 O O . ASN A 1 219 ? -20.085 10.310 -33.217 1.000 81.173 185 ASN AAA O 1
ATOM 1413 N N . LEU A 1 220 ? -19.102 11.186 -31.401 1.000 74.780 186 LEU AAA N 1
ATOM 1414 C CA . LEU A 1 220 ? -17.854 11.621 -32.080 1.000 73.885 186 LEU AAA CA 1
ATOM 1415 C C . LEU A 1 220 ? -16.958 10.395 -32.269 1.000 71.551 186 LEU AAA C 1
ATOM 1416 O O . LEU A 1 220 ? -15.954 10.423 -33.075 1.000 68.092 186 LEU AAA O 1
ATOM 1421 N N . SER A 1 221 ? -17.280 9.363 -31.495 1.000 72.703 187 SER AAA N 1
ATOM 1422 C CA . SER A 1 221 ? -16.545 8.080 -31.480 1.000 70.724 187 SER AAA CA 1
ATOM 1423 C C . SER A 1 221 ? -17.029 7.219 -32.646 1.000 72.493 187 SER AAA C 1
ATOM 1424 O O . SER A 1 221 ? -16.264 6.357 -33.054 1.000 74.633 187 SER AAA O 1
ATOM 1427 N N . ASP A 1 222 ? -18.213 7.461 -33.204 1.000 74.875 188 ASP AAA N 1
ATOM 1428 C CA . ASP A 1 222 ? -18.694 6.628 -34.347 1.000 81.060 188 ASP AAA CA 1
ATOM 1429 C C . ASP A 1 222 ? -17.739 6.766 -35.548 1.000 81.878 188 ASP AAA C 1
ATOM 1430 O O . ASP A 1 222 ? -17.066 5.758 -35.879 1.000 82.613 188 ASP AAA O 1
ATOM 1435 N N . ASP A 1 223 ? -17.646 7.953 -36.168 1.000 83.465 189 ASP AAA N 1
ATOM 1436 C CA . ASP A 1 223 ? -16.835 8.137 -37.403 1.000 80.883 189 ASP AAA CA 1
ATOM 1437 C C . ASP A 1 223 ? -15.488 8.803 -37.132 1.000 75.106 189 ASP AAA C 1
ATOM 1438 O O . ASP A 1 223 ? -15.237 9.342 -36.028 1.000 76.328 189 ASP AAA O 1
ATOM 1443 N N . PHE A 1 224 ? -14.644 8.672 -38.147 1.000 73.909 190 PHE AAA N 1
ATOM 1444 C CA . PHE A 1 224 ? -13.374 9.397 -38.333 1.000 72.353 190 PHE AAA CA 1
ATOM 1445 C C . PHE A 1 224 ? -13.705 10.875 -38.585 1.000 73.675 190 PHE AAA C 1
ATOM 1446 O O . PHE A 1 224 ? -14.683 11.215 -39.292 1.000 78.588 190 PHE AAA O 1
ATOM 1454 N N . HIS A 1 225 ? -12.869 11.751 -38.047 1.000 70.456 191 HIS AAA N 1
ATOM 1455 C CA . HIS A 1 225 ? -12.934 13.207 -38.250 1.000 65.889 191 HIS AAA CA 1
ATOM 1456 C C . HIS A 1 225 ? -11.538 13.728 -38.530 1.000 65.942 191 HIS AAA C 1
ATOM 1457 O O . HIS A 1 225 ? -10.592 13.222 -37.919 1.000 67.255 191 HIS AAA O 1
ATOM 1464 N N . THR A 1 226 ? -11.430 14.692 -39.447 1.000 71.614 192 THR AAA N 1
ATOM 1465 C CA . THR A 1 226 ? -10.159 15.363 -39.811 1.000 69.361 192 THR AAA CA 1
ATOM 1466 C C . THR A 1 226 ? -9.932 16.567 -38.897 1.000 69.819 192 THR AAA C 1
ATOM 1467 O O . THR A 1 226 ? -10.859 17.412 -38.742 1.000 72.819 192 THR AAA O 1
ATOM 1471 N N . TYR A 1 227 ? -8.765 16.597 -38.267 1.000 68.227 193 TYR AAA N 1
ATOM 1472 C CA . TYR A 1 227 ? -8.330 17.665 -37.339 1.000 65.695 193 TYR AAA CA 1
ATOM 1473 C C . TYR A 1 227 ? -7.301 18.472 -38.122 1.000 63.239 193 TYR AAA C 1
ATOM 1474 O O . TYR A 1 227 ? -6.405 17.887 -38.675 1.000 65.845 193 TYR AAA O 1
ATOM 1483 N N . VAL A 1 228 ? -7.501 19.769 -38.251 1.000 64.424 194 VAL AAA N 1
ATOM 1484 C CA . VAL A 1 228 ? -6.725 20.628 -39.198 1.000 65.150 194 VAL AAA CA 1
ATOM 1485 C C . VAL A 1 228 ? -6.190 21.899 -38.513 1.000 62.284 194 VAL AAA C 1
ATOM 1486 O O . VAL A 1 228 ? -6.975 22.731 -37.923 1.000 56.251 194 VAL AAA O 1
ATOM 1490 N N . MET A 1 229 ? -4.888 22.085 -38.633 1.000 60.718 195 MET AAA N 1
ATOM 1491 C CA . MET A 1 229 ? -4.227 23.300 -38.148 1.000 60.381 195 MET AAA CA 1
ATOM 1492 C C . MET A 1 229 ? -3.672 24.056 -39.364 1.000 63.755 195 MET AAA C 1
ATOM 1493 O O . MET A 1 229 ? -2.738 23.553 -39.987 1.000 69.069 195 MET AAA O 1
ATOM 1498 N N . GLU A 1 230 ? -4.215 25.230 -39.702 1.000 66.742 196 GLU AAA N 1
ATOM 1499 C CA . GLU A 1 230 ? -3.542 26.228 -40.600 1.000 68.287 196 GLU AAA CA 1
ATOM 1500 C C . GLU A 1 230 ? -2.723 27.186 -39.711 1.000 67.621 196 GLU AAA C 1
ATOM 1501 O O . GLU A 1 230 ? -3.241 27.550 -38.629 1.000 69.464 196 GLU AAA O 1
ATOM 1507 N N . TRP A 1 231 ? -1.513 27.579 -40.143 1.000 68.498 197 TRP AAA N 1
ATOM 1508 C CA . TRP A 1 231 ? -0.488 28.292 -39.325 1.000 69.171 197 TRP AAA CA 1
ATOM 1509 C C . TRP A 1 231 ? 0.408 29.144 -40.235 1.000 72.532 197 TRP AAA C 1
ATOM 1510 O O . TRP A 1 231 ? 1.191 28.568 -40.998 1.000 77.862 197 TRP AAA O 1
ATOM 1521 N N . ASP A 1 232 ? 0.198 30.461 -40.225 1.000 77.462 198 ASP AAA N 1
ATOM 1522 C CA . ASP A 1 232 ? 1.140 31.531 -40.645 1.000 74.059 198 ASP AAA CA 1
ATOM 1523 C C . ASP A 1 232 ? 1.958 32.068 -39.471 1.000 72.253 198 ASP AAA C 1
ATOM 1524 O O . ASP A 1 232 ? 1.696 31.715 -38.318 1.000 67.179 198 ASP AAA O 1
ATOM 1529 N N . LYS A 1 233 ? 2.794 33.051 -39.756 1.000 72.996 199 LYS AAA N 1
ATOM 1530 C CA . LYS A 1 233 ? 3.385 33.960 -38.748 1.000 73.419 199 LYS AAA CA 1
ATOM 1531 C C . LYS A 1 233 ? 2.407 35.086 -38.232 1.000 74.809 199 LYS AAA C 1
ATOM 1532 O O . LYS A 1 233 ? 2.924 35.815 -37.303 1.000 77.912 199 LYS AAA O 1
ATOM 1538 N N . ASP A 1 234 ? 1.145 35.040 -38.728 1.000 72.814 200 ASP AAA N 1
ATOM 1539 C CA . ASP A 1 234 ? 0.118 35.993 -38.246 1.000 73.369 200 ASP AAA CA 1
ATOM 1540 C C . ASP A 1 234 ? -0.994 35.309 -37.430 1.000 73.869 200 ASP AAA C 1
ATOM 1541 O O . ASP A 1 234 ? -1.513 36.012 -36.501 1.000 72.196 200 ASP AAA O 1
ATOM 1546 N N . SER A 1 235 ? -1.368 34.044 -37.726 1.000 73.332 201 SER AAA N 1
ATOM 1547 C CA . SER A 1 235 ? -2.363 33.280 -36.912 1.000 70.532 201 SER AAA CA 1
ATOM 1548 C C . SER A 1 235 ? -2.144 31.754 -36.908 1.000 69.535 201 SER AAA C 1
ATOM 1549 O O . SER A 1 235 ? -1.456 31.222 -37.802 1.000 72.101 201 SER AAA O 1
ATOM 1552 N N . ILE A 1 236 ? -2.785 31.083 -35.938 1.000 65.745 202 ILE AAA N 1
ATOM 1553 C CA . ILE A 1 236 ? -3.098 29.634 -35.961 1.000 62.055 202 ILE AAA CA 1
ATOM 1554 C C . ILE A 1 236 ? -4.607 29.389 -35.812 1.000 65.118 202 ILE AAA C 1
ATOM 1555 O O . ILE A 1 236 ? -5.206 29.865 -34.834 1.000 62.176 202 ILE AAA O 1
ATOM 1560 N N . LYS A 1 237 ? -5.163 28.638 -36.774 1.000 69.698 203 LYS AAA N 1
ATOM 1561 C CA . LYS A 1 237 ? -6.541 28.092 -36.801 1.000 71.748 203 LYS AAA CA 1
ATOM 1562 C C . LYS A 1 237 ? -6.419 26.615 -36.434 1.000 67.232 203 LYS AAA C 1
ATOM 1563 O O . LYS A 1 237 ? -5.536 25.994 -37.004 1.000 66.611 203 LYS AAA O 1
ATOM 1569 N N . LEU A 1 238 ? -7.253 26.131 -35.499 1.000 63.331 204 LEU AAA N 1
ATOM 1570 C CA . LEU A 1 238 ? -7.481 24.711 -35.126 1.000 57.391 204 LEU AAA CA 1
ATOM 1571 C C . LEU A 1 238 ? -8.933 24.352 -35.411 1.000 60.670 204 LEU AAA C 1
ATOM 1572 O O . LEU A 1 238 ? -9.854 24.866 -34.722 1.000 56.254 204 LEU AAA O 1
ATOM 1577 N N . MET A 1 239 ? -9.111 23.453 -36.376 1.000 67.684 205 MET AAA N 1
ATOM 1578 C CA . MET A 1 239 ? -10.442 22.966 -36.794 1.000 72.514 205 MET AAA CA 1
ATOM 1579 C C . MET A 1 239 ? -10.559 21.459 -36.583 1.000 72.043 205 MET AAA C 1
ATOM 1580 O O . MET A 1 239 ? -9.508 20.760 -36.469 1.000 68.424 205 MET AAA O 1
ATOM 1585 N N . VAL A 1 240 ? -11.819 21.046 -36.427 1.000 74.593 206 VAL AAA N 1
ATOM 1586 C CA . VAL A 1 240 ? -12.352 19.686 -36.698 1.000 78.054 206 VAL AAA CA 1
ATOM 1587 C C . VAL A 1 240 ? -13.224 19.849 -37.913 1.000 79.917 206 VAL AAA C 1
ATOM 1588 O O . VAL A 1 240 ? -14.256 20.512 -37.752 1.000 76.954 206 VAL AAA O 1
ATOM 1592 N N . ASP A 1 241 ? -12.930 19.161 -39.006 1.000 80.399 207 ASP AAA N 1
ATOM 1593 C CA . ASP A 1 241 ? -14.038 18.867 -39.938 1.000 82.436 207 ASP AAA CA 1
ATOM 1594 C C . ASP A 1 241 ? -14.515 20.216 -40.450 1.000 83.144 207 ASP AAA C 1
ATOM 1595 O O . ASP A 1 241 ? -15.752 20.445 -40.518 1.000 78.915 207 ASP AAA O 1
ATOM 1600 N N . ASP A 1 242 ? -13.551 21.109 -40.681 1.000 87.800 208 ASP AAA N 1
ATOM 1601 C CA . ASP A 1 242 ? -13.825 22.466 -41.228 1.000 94.540 208 ASP AAA CA 1
ATOM 1602 C C . ASP A 1 242 ? -14.722 23.305 -40.278 1.000 95.075 208 ASP AAA C 1
ATOM 1603 O O . ASP A 1 242 ? -15.271 24.333 -40.740 1.000 100.596 208 ASP AAA O 1
ATOM 1608 N N . LYS A 1 243 ? -14.890 22.903 -39.010 1.000 91.261 209 LYS AAA N 1
ATOM 1609 C CA . LYS A 1 243 ? -15.485 23.742 -37.938 1.000 88.476 209 LYS AAA CA 1
ATOM 1610 C C . LYS A 1 243 ? -14.348 24.280 -37.068 1.000 82.623 209 LYS AAA C 1
ATOM 1611 O O . LYS A 1 243 ? -13.456 23.483 -36.693 1.000 78.159 209 LYS AAA O 1
ATOM 1617 N N . LEU A 1 244 ? -14.350 25.599 -36.834 1.000 78.544 210 LEU AAA N 1
ATOM 1618 C CA . LEU A 1 244 ? -13.287 26.311 -36.088 1.000 73.633 210 LEU AAA CA 1
ATOM 1619 C C . LEU A 1 244 ? -13.487 26.011 -34.602 1.000 74.298 210 LEU AAA C 1
ATOM 1620 O O . LEU A 1 244 ? -14.565 26.362 -34.069 1.000 74.025 210 LEU AAA O 1
ATOM 1625 N N . VAL A 1 245 ? -12.485 25.403 -33.957 1.000 70.877 211 VAL AAA N 1
ATOM 1626 C CA . VAL A 1 245 ? -12.453 25.284 -32.474 1.000 68.024 211 VAL AAA CA 1
ATOM 1627 C C . VAL A 1 245 ? -11.822 26.549 -31.861 1.000 66.232 211 VAL AAA C 1
ATOM 1628 O O . VAL A 1 245 ? -12.450 27.222 -31.007 1.000 62.223 211 VAL AAA O 1
ATOM 1632 N N . LYS A 1 246 ? -10.622 26.890 -32.300 1.000 64.829 212 LYS AAA N 1
ATOM 1633 C CA . LYS A 1 246 ? -9.887 28.014 -31.700 1.000 63.979 212 LYS AAA CA 1
ATOM 1634 C C . LYS A 1 246 ? -8.916 28.620 -32.723 1.000 66.145 212 LYS AAA C 1
ATOM 1635 O O . LYS A 1 246 ? -8.234 27.918 -33.434 1.000 64.624 212 LYS AAA O 1
ATOM 1641 N N . SER A 1 247 ? -8.969 29.932 -32.861 1.000 73.577 213 SER AAA N 1
ATOM 1642 C CA . SER A 1 247 ? -7.971 30.763 -33.571 1.000 72.611 213 SER AAA CA 1
ATOM 1643 C C . SER A 1 247 ? -7.163 31.484 -32.497 1.000 68.469 213 SER AAA C 1
ATOM 1644 O O . SER A 1 247 ? -7.742 31.772 -31.452 1.000 69.390 213 SER AAA O 1
ATOM 1647 N N . ILE A 1 248 ? -5.913 31.800 -32.795 1.000 64.792 214 ILE AAA N 1
ATOM 1648 C CA . ILE A 1 248 ? -5.055 32.724 -32.019 1.000 63.573 214 ILE AAA CA 1
ATOM 1649 C C . ILE A 1 248 ? -4.449 33.743 -32.998 1.000 66.147 214 ILE AAA C 1
ATOM 1650 O O . ILE A 1 248 ? -4.128 33.323 -34.106 1.000 63.989 214 ILE AAA O 1
ATOM 1655 N N . ASP A 1 249 ? -4.408 35.055 -32.683 1.000 71.480 215 ASP AAA N 1
ATOM 1656 C CA . ASP A 1 249 ? -3.650 36.049 -33.500 1.000 69.679 215 ASP AAA CA 1
ATOM 1657 C C . ASP A 1 249 ? -2.233 36.070 -32.906 1.000 70.198 215 ASP AAA C 1
ATOM 1658 O O . ASP A 1 249 ? -2.106 36.307 -31.688 1.000 67.500 215 ASP AAA O 1
ATOM 1663 N N . LEU A 1 250 ? -1.202 35.738 -33.693 1.000 71.416 216 LEU AAA N 1
ATOM 1664 C CA . LEU A 1 250 ? 0.207 35.640 -33.176 1.000 71.501 216 LEU AAA CA 1
ATOM 1665 C C . LEU A 1 250 ? 0.799 37.057 -32.855 1.000 71.064 216 LEU AAA C 1
ATOM 1666 O O . LEU A 1 250 ? 1.855 37.148 -32.145 1.000 67.561 216 LEU AAA O 1
ATOM 1671 N N . ASN A 1 251 ? 0.168 38.151 -33.310 1.000 69.577 217 ASN AAA N 1
ATOM 1672 C CA . ASN A 1 251 ? 0.594 39.558 -32.948 1.000 77.878 217 ASN AAA CA 1
ATOM 1673 C C . ASN A 1 251 ? 0.282 39.923 -31.449 1.000 77.867 217 ASN AAA C 1
ATOM 1674 O O . ASN A 1 251 ? 0.886 40.708 -30.853 1.000 77.270 217 ASN AAA O 1
ATOM 1679 N N . THR A 1 252 ? -0.479 38.945 -30.783 1.000 75.356 218 THR AAA N 1
ATOM 1680 C CA . THR A 1 252 ? -0.835 38.961 -29.326 1.000 71.827 218 THR AAA CA 1
ATOM 1681 C C . THR A 1 252 ? -0.016 37.939 -28.488 1.000 67.192 218 THR AAA C 1
ATOM 1682 O O . THR A 1 252 ? 0.008 38.068 -27.235 1.000 65.529 218 THR AAA O 1
ATOM 1686 N N . THR A 1 253 ? 0.690 36.999 -29.118 1.000 64.605 219 THR AAA N 1
ATOM 1687 C CA . THR A 1 253 ? 1.594 36.067 -28.386 1.000 64.047 219 THR AAA CA 1
ATOM 1688 C C . THR A 1 253 ? 3.056 36.527 -28.505 1.000 67.182 219 THR AAA C 1
ATOM 1689 O O . THR A 1 253 ? 3.936 35.650 -28.457 1.000 67.800 219 THR AAA O 1
ATOM 1693 N N . ASN A 1 254 ? 3.321 37.833 -28.596 1.000 66.674 220 ASN AAA N 1
ATOM 1694 C CA . ASN A 1 254 ? 4.698 38.380 -28.499 1.000 66.813 220 ASN AAA CA 1
ATOM 1695 C C . ASN A 1 254 ? 5.088 38.256 -26.991 1.000 64.347 220 ASN AAA C 1
ATOM 1696 O O . ASN A 1 254 ? 4.187 38.697 -26.035 1.000 64.942 220 ASN AAA O 1
ATOM 1701 N N . TYR A 1 255 ? 6.351 37.894 -26.734 1.000 65.687 221 TYR AAA N 1
ATOM 1702 C CA . TYR A 1 255 ? 6.857 37.846 -25.332 1.000 66.261 221 TYR AAA CA 1
ATOM 1703 C C . TYR A 1 255 ? 7.600 39.146 -25.087 1.000 66.916 221 TYR AAA C 1
ATOM 1704 O O . TYR A 1 255 ? 8.190 39.586 -26.060 1.000 65.916 221 TYR AAA O 1
ATOM 1713 N N . ALA A 1 256 ? 7.659 39.595 -23.827 1.000 68.748 222 ALA AAA N 1
ATOM 1714 C CA . ALA A 1 256 ? 8.217 40.881 -23.332 1.000 67.542 222 ALA AAA CA 1
ATOM 1715 C C . ALA A 1 256 ? 9.698 41.006 -23.664 1.000 71.035 222 ALA AAA C 1
ATOM 1716 O O . ALA A 1 256 ? 10.378 39.918 -23.743 1.000 67.321 222 ALA AAA O 1
ATOM 1718 N N . ASN A 1 257 ? 10.134 42.291 -23.804 1.000 75.959 223 ASN AAA N 1
ATOM 1719 C CA . ASN A 1 257 ? 11.510 42.781 -24.151 1.000 79.086 223 ASN AAA CA 1
ATOM 1720 C C . ASN A 1 257 ? 11.797 42.406 -25.682 1.000 79.625 223 ASN AAA C 1
ATOM 1721 O O . ASN A 1 257 ? 11.036 42.455 -26.689 1.000 79.328 223 ASN AAA O 1
ATOM 1726 N N . GLY A 1 258 ? 12.939 41.660 -25.798 1.000 83.836 224 GLY AAA N 1
ATOM 1727 C CA . GLY A 1 258 ? 13.224 40.833 -26.999 1.000 86.742 224 GLY AAA CA 1
ATOM 1728 C C . GLY A 1 258 ? 12.414 39.550 -26.970 1.000 83.660 224 GLY AAA C 1
ATOM 1729 O O . GLY A 1 258 ? 11.371 39.453 -27.654 1.000 83.378 224 GLY AAA O 1
ATOM 1730 N N . ALA A 1 259 ? 12.813 38.637 -26.101 1.000 83.328 225 ALA AAA N 1
ATOM 1731 C CA . ALA A 1 259 ? 12.361 37.234 -26.097 1.000 84.300 225 ALA AAA CA 1
ATOM 1732 C C . ALA A 1 259 ? 11.828 36.823 -27.500 1.000 81.394 225 ALA AAA C 1
ATOM 1733 O O . ALA A 1 259 ? 12.635 36.310 -28.254 1.000 76.951 225 ALA AAA O 1
ATOM 1735 N N . GLY A 1 260 ? 10.532 37.029 -27.816 1.000 82.647 226 GLY AAA N 1
ATOM 1736 C CA . GLY A 1 260 ? 9.903 36.982 -29.154 1.000 80.291 226 GLY AAA CA 1
ATOM 1737 C C . GLY A 1 260 ? 9.194 35.665 -29.470 1.000 77.878 226 GLY AAA C 1
ATOM 1738 O O . GLY A 1 260 ? 9.829 34.780 -30.054 1.000 81.307 226 GLY AAA O 1
ATOM 1739 N N . ASN A 1 261 ? 7.903 35.545 -29.163 1.000 73.417 227 ASN AAA N 1
ATOM 1740 C CA . ASN A 1 261 ? 6.921 34.635 -29.839 1.000 70.135 227 ASN AAA CA 1
ATOM 1741 C C . ASN A 1 261 ? 7.329 33.160 -29.918 1.000 69.311 227 ASN AAA C 1
ATOM 1742 O O . ASN A 1 261 ? 8.056 32.748 -30.820 1.000 69.787 227 ASN AAA O 1
ATOM 1747 N N . PRO A 1 262 ? 6.744 32.281 -29.070 1.000 66.426 228 PRO AAA N 1
ATOM 1748 C CA . PRO A 1 262 ? 7.001 30.856 -29.161 1.000 64.505 228 PRO AAA CA 1
ATOM 1749 C C . PRO A 1 262 ? 6.338 30.169 -30.370 1.000 66.603 228 PRO AAA C 1
ATOM 1750 O O . PRO A 1 262 ? 6.732 29.022 -30.688 1.000 73.617 228 PRO AAA O 1
ATOM 1754 N N . PHE A 1 263 ? 5.371 30.824 -31.015 1.000 62.665 229 PHE AAA N 1
ATOM 1755 C CA . PHE A 1 263 ? 4.578 30.230 -32.124 1.000 61.489 229 PHE AAA CA 1
ATOM 1756 C C . PHE A 1 263 ? 5.189 30.517 -33.502 1.000 64.976 229 PHE AAA C 1
ATOM 1757 O O . PHE A 1 263 ? 4.560 30.176 -34.521 1.000 64.513 229 PHE AAA O 1
ATOM 1765 N N . ARG A 1 264 ? 6.376 31.127 -33.549 1.000 69.337 230 ARG AAA N 1
ATOM 1766 C CA . ARG A 1 264 ? 7.152 31.297 -34.814 1.000 70.240 230 ARG AAA CA 1
ATOM 1767 C C . ARG A 1 264 ? 8.459 30.508 -34.653 1.000 68.842 230 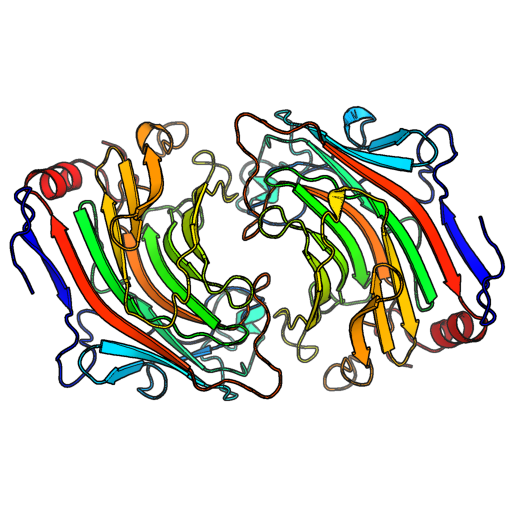ARG AAA C 1
ATOM 1768 O O . ARG A 1 264 ? 9.501 30.940 -35.110 1.000 72.145 230 ARG AAA O 1
ATOM 1776 N N . THR A 1 265 ? 8.401 29.390 -33.963 1.000 66.895 231 THR AAA N 1
ATOM 1777 C CA . THR A 1 265 ? 9.516 28.429 -33.880 1.000 68.232 231 THR AAA CA 1
ATOM 1778 C C . THR A 1 265 ? 8.940 27.123 -34.375 1.000 67.184 231 THR AAA C 1
ATOM 1779 O O . THR A 1 265 ? 7.722 27.018 -34.509 1.000 66.790 231 THR AAA O 1
ATOM 1783 N N . PRO A 1 266 ? 9.788 26.126 -34.709 1.000 68.395 232 PRO AAA N 1
ATOM 1784 C CA . PRO A 1 266 ? 9.281 24.810 -35.102 1.000 65.016 232 PRO AAA CA 1
ATOM 1785 C C . PRO A 1 266 ? 8.686 24.034 -33.917 1.000 60.765 232 PRO AAA C 1
ATOM 1786 O O . PRO A 1 266 ? 9.092 24.176 -32.726 1.000 55.636 232 PRO AAA O 1
ATOM 1790 N N . PHE A 1 267 ? 7.694 23.233 -34.275 1.000 60.981 233 PHE AAA N 1
ATOM 1791 C CA . PHE A 1 267 ? 6.870 22.419 -33.339 1.000 61.997 233 PHE AAA CA 1
ATOM 1792 C C . PHE A 1 267 ? 6.935 20.933 -33.731 1.000 60.513 233 PHE AAA C 1
ATOM 1793 O O . PHE A 1 267 ? 6.833 20.637 -34.948 1.000 62.034 233 PHE AAA O 1
ATOM 1801 N N . TYR A 1 268 ? 7.087 20.009 -32.775 1.000 61.542 234 TYR AAA N 1
ATOM 1802 C CA . TYR A 1 268 ? 7.049 18.547 -33.114 1.000 62.792 234 TYR AAA CA 1
ATOM 1803 C C . TYR A 1 268 ? 5.722 17.947 -32.672 1.000 59.307 234 TYR AAA C 1
ATOM 1804 O O . TYR A 1 268 ? 5.012 18.541 -31.853 1.000 60.060 234 TYR AAA O 1
ATOM 1813 N N . LEU A 1 269 ? 5.359 16.856 -33.343 1.000 59.991 235 LEU AAA N 1
ATOM 1814 C CA . LEU A 1 269 ? 3.995 16.274 -33.287 1.000 58.394 235 LEU AAA CA 1
ATOM 1815 C C . LEU A 1 269 ? 3.976 15.027 -32.406 1.000 59.578 235 LEU AAA C 1
ATOM 1816 O O . LEU A 1 269 ? 4.941 14.228 -32.436 1.000 60.623 235 LEU AAA O 1
ATOM 1821 N N . ILE A 1 270 ? 2.892 14.900 -31.643 1.000 61.778 236 ILE AAA N 1
ATOM 1822 C CA . ILE A 1 270 ? 2.604 13.737 -30.766 1.000 59.031 236 ILE AAA CA 1
ATOM 1823 C C . ILE A 1 270 ? 1.203 13.228 -31.033 1.000 56.659 236 ILE AAA C 1
ATOM 1824 O O . ILE A 1 270 ? 0.264 14.076 -30.991 1.000 51.051 236 ILE AAA O 1
ATOM 1829 N N . LEU A 1 271 ? 1.109 11.901 -31.208 1.000 56.420 237 LEU AAA N 1
ATOM 1830 C CA . LEU A 1 271 ? -0.157 11.124 -31.274 1.000 54.743 237 LEU AAA CA 1
ATOM 1831 C C . LEU A 1 271 ? -0.136 10.129 -30.114 1.000 54.407 237 LEU AAA C 1
ATOM 1832 O O . LEU A 1 271 ? 0.816 9.367 -30.023 1.000 60.470 237 LEU AAA O 1
ATOM 1837 N N . ASN A 1 272 ? -1.102 10.173 -29.213 1.000 51.201 238 ASN AAA N 1
ATOM 1838 C CA . ASN A 1 272 ? -1.037 9.354 -27.982 1.000 52.838 238 ASN AAA CA 1
ATOM 1839 C C . ASN A 1 272 ? -2.458 9.139 -27.417 1.000 56.894 238 ASN AAA C 1
ATOM 1840 O O . ASN A 1 272 ? -3.384 9.942 -27.744 1.000 59.691 238 ASN AAA O 1
ATOM 1845 N N . SER A 1 273 ? -2.646 8.038 -26.672 1.000 56.599 239 SER AAA N 1
ATOM 1846 C CA . SER A 1 273 ? -3.762 7.834 -25.725 1.000 55.038 239 SER AAA CA 1
ATOM 1847 C C . SER A 1 273 ? -3.163 7.732 -24.328 1.000 55.120 239 SER AAA C 1
ATOM 1848 O O . SER A 1 273 ? -2.425 6.762 -24.046 1.000 57.265 239 SER AAA O 1
ATOM 1851 N N . ALA A 1 274 ? -3.458 8.710 -23.488 1.000 51.464 240 ALA AAA N 1
ATOM 1852 C CA . ALA A 1 274 ? -3.208 8.598 -22.046 1.000 54.499 240 ALA AAA CA 1
ATOM 1853 C C . ALA A 1 274 ? -4.424 7.957 -21.382 1.000 55.420 240 ALA AAA C 1
ATOM 1854 O O . ALA A 1 274 ? -5.401 7.698 -22.085 1.000 59.805 240 ALA AAA O 1
ATOM 1856 N N . VAL A 1 275 ? -4.295 7.667 -20.089 1.000 52.154 241 VAL AAA N 1
ATOM 1857 C CA . VAL A 1 275 ? -5.345 7.085 -19.222 1.000 51.654 241 VAL AAA CA 1
ATOM 1858 C C . VAL A 1 275 ? -5.325 7.952 -17.967 1.000 52.101 241 VAL AAA C 1
ATOM 1859 O O . VAL A 1 275 ? -4.211 8.339 -17.526 1.000 53.170 241 VAL AAA O 1
ATOM 1863 N N . GLY A 1 276 ? -6.497 8.314 -17.462 1.000 53.930 242 GLY AAA N 1
ATOM 1864 C CA . GLY A 1 276 ? -6.606 9.163 -16.266 1.000 57.978 242 GLY AAA CA 1
ATOM 1865 C C . GLY A 1 276 ? -5.929 10.492 -16.518 1.000 61.871 242 GLY AAA C 1
ATOM 1866 O O . GLY A 1 276 ? -5.978 10.976 -17.633 1.000 69.424 242 GLY AAA O 1
ATOM 1867 N N . GLY A 1 277 ? -5.307 11.074 -15.510 1.000 71.172 243 GLY AAA N 1
ATOM 1868 C CA . GLY A 1 277 ? -5.136 12.537 -15.383 1.000 78.902 243 GLY AAA CA 1
ATOM 1869 C C . GLY A 1 277 ? -5.799 13.080 -14.117 1.000 84.026 243 GLY AAA C 1
ATOM 1870 O O . GLY A 1 277 ? -6.841 12.497 -13.664 1.000 88.390 243 GLY AAA O 1
ATOM 1871 N N . THR A 1 278 ? -5.212 14.129 -13.531 1.000 87.232 244 THR AAA N 1
ATOM 1872 C CA . THR A 1 278 ? -5.763 14.872 -12.353 1.000 94.456 244 THR AAA CA 1
ATOM 1873 C C . THR A 1 278 ? -7.166 15.399 -12.725 1.000 91.572 244 THR AAA C 1
ATOM 1874 O O . THR A 1 278 ? -8.072 15.453 -11.869 1.000 75.277 244 THR AAA O 1
ATOM 1878 N N . TRP A 1 279 ? -7.358 15.775 -13.986 1.000 98.528 245 TRP AAA N 1
ATOM 1879 C CA . TRP A 1 279 ? -8.725 15.918 -14.539 1.000 108.608 245 TRP AAA CA 1
ATOM 1880 C C . TRP A 1 279 ? -8.831 15.047 -15.768 1.000 99.833 245 TRP AAA C 1
ATOM 1881 O O . TRP A 1 279 ? -8.110 15.274 -16.750 1.000 103.241 245 TRP AAA O 1
ATOM 1892 N N . CYS A 1 280 ? -9.655 14.041 -15.545 1.000 91.327 246 CYS AAA N 1
ATOM 1893 C CA . CYS A 1 280 ? -10.135 12.965 -16.429 1.000 89.274 246 CYS AAA CA 1
ATOM 1894 C C . CYS A 1 280 ? -10.578 11.911 -15.409 1.000 85.792 246 CYS AAA C 1
ATOM 1895 O O . CYS A 1 280 ? -9.737 11.489 -14.602 1.000 94.730 246 CYS AAA O 1
ATOM 1898 N N . GLU A 1 281 ? -11.862 11.610 -15.308 1.000 77.538 247 GLU AAA N 1
ATOM 1899 C CA . GLU A 1 281 ? -12.250 10.258 -14.859 1.000 78.673 247 GLU AAA CA 1
ATOM 1900 C C . GLU A 1 281 ? -11.021 9.330 -14.883 1.000 69.808 247 GLU AAA C 1
ATOM 1901 O O . GLU A 1 281 ? -10.303 9.212 -15.900 1.000 65.413 247 GLU AAA O 1
ATOM 1907 N N . LYS A 1 282 ? -10.801 8.602 -13.819 1.000 67.477 248 LYS AAA N 1
ATOM 1908 C CA . LYS A 1 282 ? -9.742 7.569 -13.859 1.000 70.282 248 LYS AAA CA 1
ATOM 1909 C C . LYS A 1 282 ? -10.384 6.293 -14.435 1.000 65.008 248 LYS AAA C 1
ATOM 1910 O O . LYS A 1 282 ? -11.585 6.098 -14.308 1.000 65.268 248 LYS AAA O 1
ATOM 1916 N N . ALA A 1 283 ? -9.635 5.529 -15.203 1.000 61.231 249 ALA AAA N 1
ATOM 1917 C CA . ALA A 1 283 ? -10.074 4.240 -15.758 1.000 64.168 249 ALA AAA CA 1
ATOM 1918 C C . ALA A 1 283 ? -10.342 3.231 -14.627 1.000 67.066 249 ALA AAA C 1
ATOM 1919 O O . ALA A 1 283 ? -9.783 3.335 -13.549 1.000 67.187 249 ALA AAA O 1
ATOM 1921 N N . PRO A 1 284 ? -11.226 2.221 -14.768 1.000 71.343 250 PRO AAA N 1
ATOM 1922 C CA . PRO A 1 284 ? -11.604 1.400 -13.609 1.000 75.314 250 PRO AAA CA 1
ATOM 1923 C C . PRO A 1 284 ? -10.444 0.604 -12.999 1.000 75.599 250 PRO AAA C 1
ATOM 1924 O O . PRO A 1 284 ? -9.597 0.244 -13.720 1.000 74.275 250 PRO AAA O 1
ATOM 1928 N N . LYS A 1 285 ? -10.459 0.364 -11.690 1.000 82.347 251 LYS AAA N 1
ATOM 1929 C CA . LYS A 1 285 ? -9.394 -0.372 -10.956 1.000 85.747 251 LYS AAA CA 1
ATOM 1930 C C . LYS A 1 285 ? -9.182 -1.738 -11.626 1.000 86.497 251 LYS AAA C 1
ATOM 1931 O O . LYS A 1 285 ? -8.048 -2.220 -11.610 1.000 87.645 251 LYS AAA O 1
ATOM 1937 N N . ASP A 1 286 ? -10.238 -2.304 -12.228 1.000 84.842 252 ASP AAA N 1
ATOM 1938 C CA . ASP A 1 286 ? -10.315 -3.680 -12.787 1.000 79.423 252 ASP AAA CA 1
ATOM 1939 C C . ASP A 1 286 ? -10.187 -3.697 -14.328 1.000 77.322 252 ASP AAA C 1
ATOM 1940 O O . ASP A 1 286 ? -10.248 -4.803 -14.884 1.000 78.881 252 ASP AAA O 1
ATOM 1945 N N . GLY A 1 287 ? -10.037 -2.552 -15.012 1.000 70.845 253 GLY AAA N 1
ATOM 1946 C CA . GLY A 1 287 ? -9.804 -2.502 -16.468 1.000 70.024 253 GLY AAA CA 1
ATOM 1947 C C . GLY A 1 287 ? -11.072 -2.723 -17.302 1.000 74.222 253 GLY AAA C 1
ATOM 1948 O O . GLY A 1 287 ? -10.962 -3.042 -18.524 1.000 71.551 253 GLY AAA O 1
ATOM 1949 N N . GLN A 1 288 ? -12.257 -2.539 -16.721 1.000 77.594 254 GLN AAA N 1
ATOM 1950 C CA . GLN A 1 288 ? -13.510 -2.620 -17.505 1.000 82.881 254 GLN AAA CA 1
ATOM 1951 C C . GLN A 1 288 ? -13.534 -1.607 -18.660 1.000 80.918 254 GLN AAA C 1
ATOM 1952 O O . GLN A 1 288 ? -13.357 -0.395 -18.430 1.000 87.990 254 GLN AAA O 1
ATOM 1958 N N . GLY A 1 289 ? -13.861 -2.097 -19.850 1.000 78.141 255 GLY AAA N 1
ATOM 1959 C CA . GLY A 1 289 ? -14.037 -1.310 -21.072 1.000 74.088 255 GLY AAA CA 1
ATOM 1960 C C . GLY A 1 289 ? -12.838 -1.477 -21.969 1.000 72.280 255 GLY AAA C 1
ATOM 1961 O O . GLY A 1 289 ? -12.949 -1.052 -23.133 1.000 78.654 255 GLY AAA O 1
ATOM 1962 N N . TYR A 1 290 ? -11.727 -2.014 -21.445 1.000 68.377 256 TYR AAA N 1
ATOM 1963 C CA . TYR A 1 290 ? -10.410 -2.095 -22.136 1.000 66.779 256 TYR AAA CA 1
ATOM 1964 C C . TYR A 1 290 ? -10.241 -3.525 -22.626 1.000 69.224 256 TYR AAA C 1
ATOM 1965 O O . TYR A 1 290 ? -10.716 -4.433 -21.972 1.000 75.293 256 TYR AAA O 1
ATOM 1974 N N . PRO A 1 291 ? -9.569 -3.797 -23.763 1.000 70.340 257 PRO AAA N 1
ATOM 1975 C CA . PRO A 1 291 ? -8.776 -2.818 -24.493 1.000 71.864 257 PRO AAA CA 1
ATOM 1976 C C . PRO A 1 291 ? -9.592 -1.826 -25.325 1.000 71.853 257 PRO AAA C 1
ATOM 1977 O O . PRO A 1 291 ? -10.763 -1.978 -25.546 1.000 73.951 257 PRO AAA O 1
ATOM 1981 N N . VAL A 1 292 ? -8.902 -0.819 -25.813 1.000 70.893 258 VAL AAA N 1
ATOM 1982 C CA . VAL A 1 292 ? -9.544 0.264 -26.581 1.000 65.755 258 VAL AAA CA 1
ATOM 1983 C C . VAL A 1 292 ? -8.464 0.705 -27.562 1.000 62.371 258 VAL AAA C 1
ATOM 1984 O O . VAL A 1 292 ? -7.246 0.462 -27.219 1.000 60.015 258 VAL AAA O 1
ATOM 1988 N N . LYS A 1 293 ? -8.889 1.194 -28.740 1.000 62.855 259 LYS AAA N 1
ATOM 1989 C CA . LYS A 1 293 ? -7.995 1.652 -29.850 1.000 63.787 259 LYS AAA CA 1
ATOM 1990 C C . LYS A 1 293 ? -8.189 3.140 -30.252 1.000 58.436 259 LYS AAA C 1
ATOM 1991 O O . LYS A 1 293 ? -9.307 3.639 -30.306 1.000 59.089 259 LYS AAA O 1
ATOM 1997 N N . PHE A 1 294 ? -7.114 3.796 -30.637 1.000 56.649 260 PHE AAA N 1
ATOM 1998 C CA . PHE A 1 294 ? -7.135 5.151 -31.246 1.000 60.536 260 PHE AAA CA 1
ATOM 1999 C C . PHE A 1 294 ? -6.562 4.930 -32.641 1.000 63.281 260 PHE AAA C 1
ATOM 2000 O O . PHE A 1 294 ? -5.401 4.383 -32.705 1.000 66.408 260 PHE AAA O 1
ATOM 2008 N N . LEU A 1 295 ? -7.361 5.238 -33.675 1.000 61.673 261 LEU AAA N 1
ATOM 2009 C CA . LEU A 1 295 ? -6.991 4.986 -35.080 1.000 63.265 261 LEU AAA CA 1
ATOM 2010 C C . LEU A 1 295 ? -6.666 6.314 -35.743 1.000 65.813 261 LEU AAA C 1
ATOM 2011 O O . LEU A 1 295 ? -7.552 7.217 -35.732 1.000 70.377 261 LEU AAA O 1
ATOM 2016 N N . ILE A 1 296 ? -5.466 6.443 -36.308 1.000 65.995 262 ILE AAA N 1
ATOM 2017 C CA . ILE A 1 296 ? -5.130 7.626 -37.158 1.000 66.400 262 ILE AAA CA 1
ATOM 2018 C C . ILE A 1 296 ? -5.119 7.144 -38.605 1.000 67.795 262 ILE AAA C 1
ATOM 2019 O O . ILE A 1 296 ? -4.195 6.370 -38.973 1.000 68.348 262 ILE AAA O 1
ATOM 2024 N N . ASP A 1 297 ? -6.089 7.568 -39.404 1.000 67.048 263 ASP AAA N 1
ATOM 2025 C CA . ASP A 1 297 ? -6.057 7.198 -40.841 1.000 70.511 263 ASP AAA CA 1
ATOM 2026 C C . ASP A 1 297 ? -4.842 7.879 -41.501 1.000 68.063 263 ASP AAA C 1
ATOM 2027 O O . ASP A 1 297 ? -4.106 7.212 -42.203 1.000 71.956 263 ASP AAA O 1
ATOM 2032 N N . TYR A 1 298 ? -4.608 9.165 -41.321 1.000 66.729 264 TYR AAA N 1
ATOM 2033 C CA . TYR A 1 298 ? -3.449 9.798 -41.992 1.000 67.469 264 TYR AAA CA 1
ATOM 2034 C C . TYR A 1 298 ? -2.971 11.067 -41.279 1.000 64.700 264 TYR AAA C 1
ATOM 2035 O O . TYR A 1 298 ? -3.678 11.682 -40.434 1.000 61.468 264 TYR AAA O 1
ATOM 2044 N N . VAL A 1 299 ? -1.731 11.402 -41.613 1.000 65.189 265 VAL AAA N 1
ATOM 2045 C CA . VAL A 1 299 ? -1.067 12.677 -41.250 1.000 67.790 265 VAL AAA CA 1
ATOM 2046 C C . VAL A 1 299 ? -0.496 13.253 -42.538 1.000 73.211 265 VAL AAA C 1
ATOM 2047 O O . VAL A 1 299 ? 0.312 12.560 -43.171 1.000 83.794 265 VAL AAA O 1
ATOM 2051 N N . ARG A 1 300 ? -0.982 14.428 -42.944 1.000 77.315 266 ARG AAA N 1
ATOM 2052 C CA . ARG A 1 300 ? -0.525 15.171 -44.147 1.000 78.075 266 ARG AAA CA 1
ATOM 2053 C C . ARG A 1 300 ? -0.221 16.610 -43.772 1.000 77.665 266 ARG AAA C 1
ATOM 2054 O O . ARG A 1 300 ? -1.153 17.313 -43.284 1.000 75.891 266 ARG AAA O 1
ATOM 2062 N N . PHE A 1 301 ? 1.039 16.992 -43.967 1.000 77.817 267 PHE AAA N 1
ATOM 2063 C CA . PHE A 1 301 ? 1.547 18.376 -43.821 1.000 76.688 267 PHE AAA CA 1
ATOM 2064 C C . PHE A 1 301 ? 1.670 19.025 -45.202 1.000 77.780 267 PHE AAA C 1
ATOM 2065 O O . PHE A 1 301 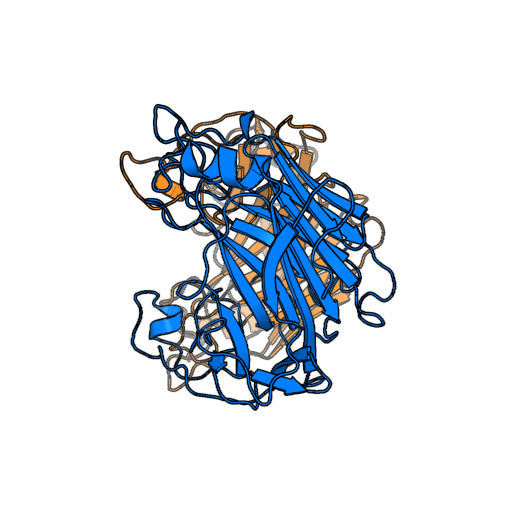? 2.351 18.398 -46.042 1.000 79.170 267 PHE AAA O 1
ATOM 2073 N N . TYR A 1 302 ? 1.047 20.196 -45.425 1.000 78.554 268 TYR AAA N 1
ATOM 2074 C CA . TYR A 1 302 ? 1.164 21.003 -46.684 1.000 82.936 268 TYR AAA CA 1
ATOM 2075 C C . TYR A 1 302 ? 1.665 22.446 -46.431 1.000 80.494 268 TYR AAA C 1
ATOM 2076 O O . TYR A 1 302 ? 1.440 23.001 -45.331 1.000 80.760 268 TYR AAA O 1
ATOM 2085 N N . GLN A 1 303 ? 2.290 23.058 -47.448 1.000 81.402 269 GLN AAA N 1
ATOM 2086 C CA . GLN A 1 303 ? 2.874 24.440 -47.406 1.000 80.065 269 GLN AAA CA 1
ATOM 2087 C C . GLN A 1 303 ? 2.692 25.177 -48.747 1.000 83.028 269 GLN AAA C 1
ATOM 2088 O O . GLN A 1 303 ? 3.060 24.636 -49.799 1.000 83.744 269 GLN AAA O 1
ATOM 2094 N N . THR A 1 304 ? 2.202 26.415 -48.720 1.000 85.434 270 THR AAA N 1
ATOM 2095 C CA . THR A 1 304 ? 2.281 27.318 -49.903 1.000 90.579 270 THR AAA CA 1
ATOM 2096 C C . THR A 1 304 ? 3.723 27.822 -49.996 1.000 92.174 270 THR AAA C 1
ATOM 2097 O O . THR A 1 304 ? 4.456 27.703 -48.972 1.000 90.503 270 THR AAA O 1
ATOM 2101 N N . LYS A 1 305 ? 4.117 28.315 -51.176 1.000 95.751 271 LYS AAA N 1
ATOM 2102 C CA . LYS A 1 305 ? 5.384 29.059 -51.387 1.000 98.996 271 LYS AAA CA 1
ATOM 2103 C C . LYS A 1 305 ? 5.549 30.003 -50.195 1.000 98.746 271 LYS AAA C 1
ATOM 2104 O O . LYS A 1 305 ? 6.658 30.081 -49.609 1.000 97.199 271 LYS AAA O 1
ATOM 2110 N N . GLU A 1 306 ? 4.432 30.656 -49.858 1.000 98.675 272 GLU AAA N 1
ATOM 2111 C CA . GLU A 1 306 ? 4.279 31.655 -48.777 1.000 99.091 272 GLU AAA CA 1
ATOM 2112 C C . GLU A 1 306 ? 4.743 31.067 -47.425 1.000 91.564 272 GLU AAA C 1
ATOM 2113 O O . GLU A 1 306 ? 5.556 31.722 -46.731 1.000 86.792 272 GLU AAA O 1
ATOM 2119 N N . HIS A 1 307 ? 4.250 29.879 -47.038 1.000 89.258 273 HIS AAA N 1
ATOM 2120 C CA . HIS A 1 307 ? 4.478 29.248 -45.676 1.000 86.263 273 HIS AAA CA 1
ATOM 2121 C C . HIS A 1 307 ? 5.953 28.801 -45.481 1.000 86.481 273 HIS AAA C 1
ATOM 2122 O O . HIS A 1 307 ? 6.530 29.075 -44.315 1.000 85.694 273 HIS AAA O 1
ATOM 2129 N N . ALA A 1 308 ? 6.581 28.309 -46.543 1.000 83.610 274 ALA AAA N 1
ATOM 2130 C CA . ALA A 1 308 ? 8.033 27.992 -46.539 1.000 82.270 274 ALA AAA CA 1
ATOM 2131 C C . ALA A 1 308 ? 8.892 29.271 -46.580 1.000 83.381 274 ALA AAA C 1
ATOM 2132 O O . ALA A 1 308 ? 10.006 29.232 -46.009 1.000 81.165 274 ALA AAA O 1
ATOM 2134 N N . GLN A 1 309 ? 8.402 30.324 -47.255 1.000 85.344 275 GLN AAA N 1
ATOM 2135 C CA . GLN A 1 309 ? 8.998 31.692 -47.328 1.000 90.627 275 GLN AAA CA 1
ATOM 2136 C C . GLN A 1 309 ? 9.134 32.289 -45.908 1.000 86.458 275 GLN AAA C 1
ATOM 2137 O O . GLN A 1 309 ? 10.292 32.667 -45.508 1.000 82.373 275 GLN AAA O 1
ATOM 2143 N N . GLN A 1 310 ? 8.005 32.386 -45.179 1.000 82.352 276 GLN AAA N 1
ATOM 2144 C CA . GLN A 1 310 ? 7.935 33.036 -43.840 1.000 83.692 276 GLN AAA CA 1
ATOM 2145 C C . GLN A 1 310 ? 8.923 32.318 -42.892 1.000 88.037 276 GLN AAA C 1
ATOM 2146 O O . GLN A 1 310 ? 9.552 33.023 -42.073 1.000 94.432 276 GLN AAA O 1
ATOM 2152 N N . ALA A 1 311 ? 9.120 30.994 -43.023 1.000 87.689 277 ALA AAA N 1
ATOM 2153 C CA . ALA A 1 311 ? 9.889 30.123 -42.091 1.000 88.037 277 ALA AAA CA 1
ATOM 2154 C C . ALA A 1 311 ? 11.356 30.555 -41.982 1.000 90.269 277 ALA AAA C 1
ATOM 2155 O O . ALA A 1 311 ? 11.895 30.702 -40.865 1.000 82.291 277 ALA AAA O 1
ATOM 2157 N N . LYS A 1 312 ? 11.977 30.700 -43.148 1.000 99.794 278 LYS AAA N 1
ATOM 2158 C CA . LYS A 1 312 ? 13.405 31.052 -43.335 1.000 106.763 278 LYS AAA CA 1
ATOM 2159 C C . LYS A 1 312 ? 13.683 32.432 -42.719 1.000 102.233 278 LYS AAA C 1
ATOM 2160 O O . LYS A 1 312 ? 14.872 32.734 -42.486 1.000 95.909 278 LYS AAA O 1
ATOM 2166 N N . GLN A 1 313 ? 12.634 33.219 -42.431 1.000 100.096 279 GLN AAA N 1
ATOM 2167 C CA . GLN A 1 313 ? 12.764 34.630 -41.966 1.000 102.157 279 GLN AAA CA 1
ATOM 2168 C C . GLN A 1 313 ? 12.447 34.775 -40.460 1.000 94.630 279 GLN AAA C 1
ATOM 2169 O O . GLN A 1 313 ? 12.035 35.879 -40.059 1.000 99.636 279 GLN AAA O 1
ATOM 2175 N N . PHE A 1 314 ? 12.749 33.772 -39.631 1.000 85.452 280 PHE AAA N 1
ATOM 2176 C CA . PHE A 1 314 ? 12.673 33.874 -38.152 1.000 81.086 280 PHE AAA CA 1
ATOM 2177 C C . PHE A 1 314 ? 13.713 33.007 -37.463 1.000 80.823 280 PHE AAA C 1
ATOM 2178 O O . PHE A 1 314 ? 13.775 31.823 -37.798 1.000 81.310 280 PHE AAA O 1
ATOM 2186 N N . ASP A 1 315 ? 14.418 33.557 -36.475 1.000 84.776 281 ASP AAA N 1
ATOM 2187 C CA . ASP A 1 315 ? 15.399 32.803 -35.653 1.000 90.424 281 ASP AAA CA 1
ATOM 2188 C C . ASP A 1 315 ? 14.606 31.657 -35.022 1.000 92.077 281 ASP AAA C 1
ATOM 2189 O O . ASP A 1 315 ? 13.755 31.887 -34.166 1.000 98.625 281 ASP AAA O 1
ATOM 2194 N N . PRO A 1 316 ? 14.761 30.387 -35.451 1.000 90.979 282 PRO AAA N 1
ATOM 2195 C CA . PRO A 1 316 ? 13.901 29.349 -34.908 1.000 87.339 282 PRO AAA CA 1
ATOM 2196 C C . PRO A 1 316 ? 14.104 29.227 -33.386 1.000 86.023 282 PRO AAA C 1
ATOM 2197 O O . PRO A 1 316 ? 13.179 28.815 -32.743 1.000 85.084 282 PRO AAA O 1
ATOM 2201 N N . GLU A 1 317 ? 15.247 29.626 -32.815 1.000 88.705 283 GLU AAA N 1
ATOM 2202 C CA . GLU A 1 317 ? 15.503 29.405 -31.357 1.000 89.377 283 GLU AAA CA 1
ATOM 2203 C C . GLU A 1 317 ? 14.625 30.385 -30.523 1.000 86.229 283 GLU AAA C 1
ATOM 2204 O O . GLU A 1 317 ? 14.453 30.129 -29.282 1.000 84.723 283 GLU AAA O 1
ATOM 2210 N N . THR A 1 318 ? 14.011 31.417 -31.148 1.000 81.797 284 THR AAA N 1
ATOM 2211 C CA . THR A 1 318 ? 13.373 32.580 -30.439 1.000 77.675 284 THR AAA CA 1
ATOM 2212 C C . THR A 1 318 ? 12.082 33.105 -31.095 1.000 75.791 284 THR AAA C 1
ATOM 2213 O O . THR A 1 318 ? 11.303 33.719 -30.364 1.000 75.496 284 THR AAA O 1
ATOM 2217 N N . GLY A 1 319 ? 11.882 32.979 -32.408 1.000 74.738 285 GLY AAA N 1
ATOM 2218 C CA . GLY A 1 319 ? 10.675 33.497 -33.080 1.000 71.843 285 GLY AAA CA 1
ATOM 2219 C C . GLY A 1 319 ? 10.773 34.962 -33.472 1.000 75.880 285 GLY AAA C 1
ATOM 2220 O O . GLY A 1 319 ? 9.817 35.432 -34.098 1.000 77.683 285 GLY AAA O 1
ATOM 2221 N N . LEU A 1 320 ? 11.866 35.681 -33.185 1.000 80.639 286 LEU AAA N 1
ATOM 2222 C CA . LEU A 1 320 ? 12.065 37.098 -33.658 1.000 84.847 286 LEU AAA CA 1
ATOM 2223 C C . LEU A 1 320 ? 12.340 37.148 -35.166 1.000 89.216 286 LEU AAA C 1
ATOM 2224 O O . LEU A 1 320 ? 12.909 36.210 -35.732 1.000 89.119 286 LEU AAA O 1
ATOM 2229 N N . PRO A 1 321 ? 11.998 38.247 -35.885 1.000 94.451 287 PRO AAA N 1
ATOM 2230 C CA . PRO A 1 321 ? 12.567 38.469 -37.220 1.000 93.948 287 PRO AAA CA 1
ATOM 2231 C C . PRO A 1 321 ? 14.124 38.389 -37.136 1.000 95.456 287 PRO AAA C 1
ATOM 2232 O O . PRO A 1 321 ? 14.644 37.315 -37.019 1.000 90.374 287 PRO AAA O 1
ATOM 2236 N N . PRO B 1 44 ? -27.783 27.257 15.744 1.000 106.047 10 PRO BBB N 1
ATOM 2237 C CA . PRO B 1 44 ? -26.721 26.250 15.323 1.000 107.494 10 PRO BBB CA 1
ATOM 2238 C C . PRO B 1 44 ? -26.904 24.870 15.979 1.000 106.073 10 PRO BBB C 1
ATOM 2239 O O . PRO B 1 44 ? -26.516 24.718 17.131 1.000 116.411 10 PRO BBB O 1
ATOM 2243 N N . PRO B 1 45 ? -27.509 23.833 15.332 1.000 97.304 11 PRO BBB N 1
ATOM 2244 C CA . PRO B 1 45 ? -28.082 22.707 16.067 1.000 96.459 11 PRO BBB CA 1
ATOM 2245 C C . PRO B 1 45 ? -26.954 21.974 16.791 1.000 98.464 11 PRO BBB C 1
ATOM 2246 O O . PRO B 1 45 ? -25.886 21.832 16.207 1.000 94.603 11 PRO BBB O 1
ATOM 2250 N N . ARG B 1 46 ? -27.203 21.588 18.039 1.000 104.613 12 ARG BBB N 1
ATOM 2251 C CA . ARG B 1 46 ? -26.171 21.044 18.959 1.000 108.300 12 ARG BBB CA 1
ATOM 2252 C C . ARG B 1 46 ? -26.277 19.516 19.077 1.000 108.487 12 ARG BBB C 1
ATOM 2253 O O . ARG B 1 46 ? -25.275 18.932 19.503 1.000 109.953 12 ARG BBB O 1
ATOM 2261 N N . THR B 1 47 ? -27.411 18.880 18.745 1.000 106.376 13 THR BBB N 1
ATOM 2262 C CA . THR B 1 47 ? -27.571 17.416 18.910 1.000 105.907 13 THR BBB CA 1
ATOM 2263 C C . THR B 1 47 ? -27.332 16.767 17.562 1.000 104.034 13 THR BBB C 1
ATOM 2264 O O . THR B 1 47 ? -26.260 16.158 17.427 1.000 110.561 13 THR BBB O 1
ATOM 2268 N N . LEU B 1 48 ? -28.278 16.872 16.625 1.000 100.709 14 LEU BBB N 1
ATOM 2269 C CA . LEU B 1 48 ? -28.412 15.908 15.477 1.000 97.854 14 LEU BBB CA 1
ATOM 2270 C C . LEU B 1 48 ? -28.768 14.508 15.997 1.000 98.117 14 LEU BBB C 1
ATOM 2271 O O . LEU B 1 48 ? -28.257 14.032 17.015 1.000 98.214 14 LEU BBB O 1
ATOM 2276 N N . PRO B 1 49 ? -29.655 13.784 15.285 1.000 99.191 15 PRO BBB N 1
ATOM 2277 C CA . PRO B 1 49 ? -29.960 12.396 15.614 1.000 100.699 15 PRO BBB CA 1
ATOM 2278 C C . PRO B 1 49 ? -28.950 11.393 15.037 1.000 92.816 15 PRO BBB C 1
ATOM 2279 O O . PRO B 1 49 ? -28.645 11.498 13.899 1.000 85.387 15 PRO BBB O 1
ATOM 2283 N N . GLY B 1 50 ? -28.572 10.409 15.860 1.000 93.172 16 GLY BBB N 1
ATOM 2284 C CA . GLY B 1 50 ? -27.480 9.441 15.653 1.000 91.440 16 GLY BBB CA 1
ATOM 2285 C C . GLY B 1 50 ? -26.422 9.597 16.734 1.000 91.603 16 GLY BBB C 1
ATOM 2286 O O . GLY B 1 50 ? -25.301 9.087 16.538 1.000 87.584 16 GLY BBB O 1
ATOM 2287 N N . GLY B 1 51 ? -26.748 10.331 17.813 1.000 94.982 17 GLY BBB N 1
ATOM 2288 C CA . GLY B 1 51 ? -25.838 10.654 18.936 1.000 96.691 17 GLY BBB CA 1
ATOM 2289 C C . GLY B 1 51 ? -24.719 11.620 18.556 1.000 94.840 17 GLY BBB C 1
ATOM 2290 O O . GLY B 1 51 ? -23.743 11.757 19.329 1.000 92.972 17 GLY BBB O 1
ATOM 2291 N N . TRP B 1 52 ? -24.842 12.276 17.401 1.000 93.143 18 TRP BBB N 1
ATOM 2292 C CA . TRP B 1 52 ? -23.910 13.326 16.928 1.000 89.484 18 TRP BBB CA 1
ATOM 2293 C C . TRP B 1 52 ? -23.896 14.450 17.958 1.000 93.669 18 TRP BBB C 1
ATOM 2294 O O . TRP B 1 52 ? -24.894 14.581 18.698 1.000 99.359 18 TRP BBB O 1
ATOM 2305 N N . VAL B 1 53 ? -22.812 15.208 18.057 1.000 93.338 19 VAL BBB N 1
ATOM 2306 C CA . VAL B 1 53 ? -22.740 16.317 19.057 1.000 97.291 19 VAL BBB CA 1
ATOM 2307 C C . VAL B 1 53 ? -21.798 17.363 18.469 1.000 95.040 19 VAL BBB C 1
ATOM 2308 O O . VAL B 1 53 ? -20.756 16.939 17.914 1.000 93.264 19 VAL BBB O 1
ATOM 2312 N N . TYR B 1 54 ? -22.237 18.633 18.441 1.000 95.290 20 TYR BBB N 1
ATOM 2313 C CA . TYR B 1 54 ? -21.566 19.746 17.713 1.000 91.887 20 TYR BBB CA 1
ATOM 2314 C C . TYR B 1 54 ? -20.246 20.039 18.424 1.000 91.056 20 TYR BBB C 1
ATOM 2315 O O . TYR B 1 54 ? -20.270 20.114 19.674 1.000 88.653 20 TYR BBB O 1
ATOM 2324 N N . VAL B 1 55 ? -19.139 20.087 17.669 1.000 87.129 21 VAL BBB N 1
ATOM 2325 C CA . VAL B 1 55 ? -17.758 20.206 18.233 1.000 87.884 21 VAL BBB CA 1
ATOM 2326 C C . VAL B 1 55 ? -17.170 21.554 17.818 1.000 87.439 21 VAL BBB C 1
ATOM 2327 O O . VAL B 1 55 ? -16.426 22.136 18.613 1.000 91.064 21 VAL BBB O 1
ATOM 2331 N N . TRP B 1 56 ? -17.457 22.001 16.601 1.000 85.187 22 TRP BBB N 1
ATOM 2332 C CA . TRP B 1 56 ? -16.741 23.117 15.945 1.000 83.244 22 TRP BBB CA 1
ATOM 2333 C C . TRP B 1 56 ? -17.517 23.518 14.695 1.000 82.352 22 TRP BBB C 1
ATOM 2334 O O . TRP B 1 56 ? -18.089 22.613 14.024 1.000 78.941 22 TRP BBB O 1
ATOM 2345 N N . GLY B 1 57 ? -17.514 24.820 14.404 1.000 82.236 23 GLY BBB N 1
ATOM 2346 C CA . GLY B 1 57 ? -18.143 25.401 13.213 1.000 78.352 23 GLY BBB CA 1
ATOM 2347 C C . GLY B 1 57 ? -18.230 26.892 13.351 1.000 78.201 23 GLY BBB C 1
ATOM 2348 O O . GLY B 1 57 ? -17.687 27.422 14.323 1.000 78.359 23 GLY BBB O 1
ATOM 2349 N N . ASP B 1 58 ? -18.891 27.516 12.387 1.000 78.715 24 ASP BBB N 1
ATOM 2350 C CA . ASP B 1 58 ? -19.078 28.977 12.263 1.000 79.383 24 ASP BBB CA 1
ATOM 2351 C C . ASP B 1 58 ? -20.386 29.128 11.497 1.000 80.207 24 ASP BBB C 1
ATOM 2352 O O . ASP B 1 58 ? -20.601 28.412 10.527 1.000 78.407 24 ASP BBB O 1
ATOM 2357 N N . GLU B 1 59 ? -21.246 30.008 11.973 1.000 86.568 25 GLU BBB N 1
ATOM 2358 C CA . GLU B 1 59 ? -22.542 30.337 11.338 1.000 89.037 25 GLU BBB CA 1
ATOM 2359 C C . GLU B 1 59 ? -22.370 31.647 10.557 1.000 90.158 25 GLU BBB C 1
ATOM 2360 O O . GLU B 1 59 ? -23.344 32.095 9.907 1.000 91.332 25 GLU BBB O 1
ATOM 2366 N N . PHE B 1 60 ? -21.173 32.238 10.625 1.000 91.014 26 PHE BBB N 1
ATOM 2367 C CA . PHE B 1 60 ? -20.802 33.524 9.971 1.000 92.574 26 PHE BBB CA 1
ATOM 2368 C C . PHE B 1 60 ? -21.834 34.622 10.266 1.000 96.267 26 PHE BBB C 1
ATOM 2369 O O . PHE B 1 60 ? -22.121 35.407 9.360 1.000 96.127 26 PHE BBB O 1
ATOM 2377 N N . ASN B 1 61 ? -22.346 34.698 11.499 1.000 99.351 27 ASN BBB N 1
ATOM 2378 C CA . ASN B 1 61 ? -23.292 35.763 11.918 1.000 103.104 27 ASN BBB CA 1
ATOM 2379 C C . ASN B 1 61 ? -22.525 36.949 12.501 1.000 105.255 27 ASN BBB C 1
ATOM 2380 O O . ASN B 1 61 ? -23.167 37.983 12.774 1.000 110.205 27 ASN BBB O 1
ATOM 2385 N N . GLY B 1 62 ? -21.221 36.778 12.734 1.000 105.392 28 GLY BBB N 1
ATOM 2386 C CA . GLY B 1 62 ? -20.352 37.775 13.382 1.000 104.173 28 GLY BBB CA 1
ATOM 2387 C C . GLY B 1 62 ? -20.224 38.996 12.507 1.000 104.173 28 GLY BBB C 1
ATOM 2388 O O . GLY B 1 62 ? -20.774 39.000 11.395 1.000 99.949 28 GLY BBB O 1
ATOM 2389 N N . SER B 1 63 ? -19.519 40.000 13.006 1.000 108.647 29 SER BBB N 1
ATOM 2390 C CA . SER B 1 63 ? -19.327 41.317 12.350 1.000 109.916 29 SER BBB CA 1
ATOM 2391 C C . SER B 1 63 ? -18.186 41.228 11.301 1.000 108.645 29 SER BBB C 1
ATOM 2392 O O . SER B 1 63 ? -18.472 41.396 10.097 1.000 106.452 29 SER BBB O 1
ATOM 2395 N N . ARG B 1 64 ? -16.948 40.917 11.712 1.000 108.129 30 ARG BBB N 1
ATOM 2396 C CA . ARG B 1 64 ? -15.837 40.507 10.808 1.000 105.086 30 ARG BBB CA 1
ATOM 2397 C C . ARG B 1 64 ? -15.529 39.011 11.040 1.000 96.538 30 ARG BBB C 1
ATOM 2398 O O . ARG B 1 64 ? -16.132 38.397 11.930 1.000 92.064 30 ARG BBB O 1
ATOM 2406 N N . ILE B 1 65 ? -14.652 38.437 10.218 1.000 91.111 31 ILE BBB N 1
ATOM 2407 C CA . ILE B 1 65 ? -14.325 36.977 10.144 1.000 89.461 31 ILE BBB CA 1
ATOM 2408 C C . ILE B 1 65 ? -13.571 36.544 11.410 1.000 88.363 31 ILE BBB C 1
ATOM 2409 O O . ILE B 1 65 ? -12.670 37.273 11.803 1.000 90.169 31 ILE BBB O 1
ATOM 2414 N N . ASP B 1 66 ? -13.864 35.376 11.990 1.000 85.671 32 ASP BBB N 1
ATOM 2415 C CA . ASP B 1 66 ? -13.261 34.928 13.277 1.000 86.971 32 ASP BBB CA 1
ATOM 2416 C C . ASP B 1 66 ? -11.858 34.351 13.048 1.000 87.510 32 ASP BBB C 1
ATOM 2417 O O . ASP B 1 66 ? -11.766 33.145 12.899 1.000 94.032 32 ASP BBB O 1
ATOM 2422 N N . ALA B 1 67 ? -10.800 35.164 13.128 1.000 89.984 33 ALA BBB N 1
ATOM 2423 C CA . ALA B 1 67 ? -9.367 34.817 12.887 1.000 89.563 33 ALA BBB CA 1
ATOM 2424 C C . ALA B 1 67 ? -8.851 33.630 13.727 1.000 90.411 33 ALA BBB C 1
ATOM 2425 O O . ALA B 1 67 ? -7.731 33.120 13.383 1.000 91.861 33 ALA BBB O 1
ATOM 2427 N N . LYS B 1 68 ? -9.603 33.142 14.723 1.000 90.700 34 LYS BBB N 1
ATOM 2428 C CA . LYS B 1 68 ? -9.183 31.956 15.532 1.000 96.340 34 LYS BBB CA 1
ATOM 2429 C C . LYS B 1 68 ? -9.841 30.665 14.973 1.000 86.984 34 LYS BBB C 1
ATOM 2430 O O . LYS B 1 68 ? -9.628 29.584 15.539 1.000 80.281 34 LYS BBB O 1
ATOM 2436 N N . LYS B 1 69 ? -10.586 30.783 13.873 1.000 82.689 35 LYS BBB N 1
ATOM 2437 C CA . LYS B 1 69 ? -11.257 29.680 13.131 1.000 80.720 35 LYS BBB CA 1
ATOM 2438 C C . LYS B 1 69 ? -10.789 29.655 11.665 1.000 76.846 35 LYS BBB C 1
ATOM 2439 O O . LYS B 1 69 ? -10.558 28.561 11.139 1.000 77.154 35 LYS BBB O 1
ATOM 2445 N N . TRP B 1 70 ? -10.693 30.817 11.022 1.000 74.938 36 TRP BBB N 1
ATOM 2446 C CA . TRP B 1 70 ? -10.351 30.959 9.590 1.000 73.482 36 TRP BBB CA 1
ATOM 2447 C C . TRP B 1 70 ? -9.208 31.952 9.468 1.000 75.909 36 TRP BBB C 1
ATOM 2448 O O . TRP B 1 70 ? -9.371 33.100 9.997 1.000 80.836 36 TRP BBB O 1
ATOM 2459 N N . LYS B 1 71 ? -8.126 31.537 8.802 1.000 72.211 37 LYS BBB N 1
ATOM 2460 C CA . LYS B 1 71 ? -7.053 32.447 8.356 1.000 73.925 37 LYS BBB CA 1
ATOM 2461 C C . LYS B 1 71 ? -7.063 32.412 6.846 1.000 71.295 37 LYS BBB C 1
ATOM 2462 O O . LYS B 1 71 ? -7.336 31.378 6.259 1.000 74.885 37 LYS BBB O 1
ATOM 2468 N N . PRO B 1 72 ? -6.818 33.541 6.167 1.000 71.801 38 PRO BBB N 1
ATOM 2469 C CA . PRO B 1 72 ? -6.816 33.552 4.706 1.000 71.095 38 PRO BBB CA 1
ATOM 2470 C C . PRO B 1 72 ? -5.533 32.975 4.089 1.000 65.863 38 PRO BBB C 1
ATOM 2471 O O . PRO B 1 72 ? -4.522 33.213 4.637 1.000 65.466 38 PRO BBB O 1
ATOM 2475 N N . GLU B 1 73 ? -5.602 32.319 2.938 1.000 62.081 39 GLU BBB N 1
ATOM 2476 C CA . GLU B 1 73 ? -4.390 32.022 2.133 1.000 62.018 39 GLU BBB CA 1
ATOM 2477 C C . GLU B 1 73 ? -4.010 33.290 1.371 1.000 63.734 39 GLU BBB C 1
ATOM 2478 O O . GLU B 1 73 ? -4.921 34.090 1.077 1.000 65.379 39 GLU BBB O 1
ATOM 2484 N N . LEU B 1 74 ? -2.727 33.456 1.042 1.000 65.987 40 LEU BBB N 1
ATOM 2485 C CA . LEU B 1 74 ? -2.224 34.707 0.417 1.000 68.848 40 LEU BBB CA 1
ATOM 2486 C C . LEU B 1 74 ? -1.386 34.394 -0.823 1.000 70.532 40 LEU BBB C 1
ATOM 2487 O O . LEU B 1 74 ? -0.575 33.436 -0.779 1.000 73.804 40 LEU BBB O 1
ATOM 2492 N N . GLY B 1 75 ? -1.615 35.155 -1.901 1.000 70.485 41 GLY BBB N 1
ATOM 2493 C CA . GLY B 1 75 ? -0.841 35.065 -3.155 1.000 69.500 41 GLY BBB CA 1
ATOM 2494 C C . GLY B 1 75 ? -1.188 33.841 -3.992 1.000 66.661 41 GLY BBB C 1
ATOM 2495 O O . GLY B 1 75 ? -2.237 33.218 -3.778 1.000 63.197 41 GLY BBB O 1
ATOM 2496 N N . VAL B 1 76 ? -0.303 33.503 -4.918 1.000 65.329 42 VAL BBB N 1
ATOM 2497 C CA . VAL B 1 76 ? -0.437 32.335 -5.832 1.000 65.395 42 VAL BBB CA 1
ATOM 2498 C C . VAL B 1 76 ? -0.016 31.036 -5.109 1.000 64.718 42 VAL BBB C 1
ATOM 2499 O O . VAL B 1 76 ? 1.066 31.040 -4.481 1.000 66.126 42 VAL BBB O 1
ATOM 2503 N N . ILE B 1 77 ? -0.812 29.959 -5.138 1.000 62.892 43 ILE BBB N 1
ATOM 2504 C CA . ILE B 1 77 ? -0.533 28.762 -4.274 1.000 64.534 43 ILE BBB CA 1
ATOM 2505 C C . ILE B 1 77 ? -0.469 27.468 -5.101 1.000 64.300 43 ILE BBB C 1
ATOM 2506 O O . ILE B 1 77 ? 0.313 26.539 -4.713 1.000 66.358 43 ILE BBB O 1
ATOM 2511 N N . ARG B 1 78 ? -1.307 27.330 -6.132 1.000 59.189 44 ARG BBB N 1
ATOM 2512 C CA . ARG B 1 78 ? -1.452 26.034 -6.827 1.000 55.749 44 ARG BBB CA 1
ATOM 2513 C C . ARG B 1 78 ? -2.188 26.174 -8.155 1.000 56.278 44 ARG BBB C 1
ATOM 2514 O O . ARG B 1 78 ? -3.101 26.989 -8.322 1.000 54.657 44 ARG BBB O 1
ATOM 2522 N N . ASN B 1 79 ? -1.816 25.262 -9.028 1.000 59.644 45 ASN BBB N 1
ATOM 2523 C CA . ASN B 1 79 ? -2.400 25.014 -10.357 1.000 56.083 45 ASN BBB CA 1
ATOM 2524 C C . ASN B 1 79 ? -1.823 26.064 -11.288 1.000 55.622 45 ASN BBB C 1
ATOM 2525 O O . ASN B 1 79 ? -2.194 27.253 -11.201 1.000 58.433 45 ASN BBB O 1
ATOM 2530 N N . GLN B 1 80 ? -0.844 25.603 -12.046 1.000 55.101 46 GLN BBB N 1
ATOM 2531 C CA . GLN B 1 80 ? 0.022 26.403 -12.931 1.000 57.649 46 GLN BBB CA 1
ATOM 2532 C C . GLN B 1 80 ? -0.831 27.030 -14.035 1.000 58.436 46 GLN BBB C 1
ATOM 2533 O O . GLN B 1 80 ? -0.267 27.785 -14.808 1.000 62.523 46 GLN BBB O 1
ATOM 2539 N N . GLY B 1 81 ? -2.114 26.675 -14.154 1.000 57.812 47 GLY BBB N 1
ATOM 2540 C CA . GLY B 1 81 ? -3.007 27.196 -15.204 1.000 59.491 47 GLY BBB CA 1
ATOM 2541 C C . GLY B 1 81 ? -3.945 28.229 -14.624 1.000 60.526 47 GLY BBB C 1
ATOM 2542 O O . GLY B 1 81 ? -4.718 28.815 -15.376 1.000 59.957 47 GLY BBB O 1
ATOM 2543 N N . SER B 1 82 ? -3.915 28.395 -13.301 1.000 61.602 48 SER BBB N 1
ATOM 2544 C CA . SER B 1 82 ? -4.845 29.276 -12.552 1.000 62.155 48 SER BBB CA 1
ATOM 2545 C C . SER B 1 82 ? -4.485 30.725 -12.879 1.000 64.189 48 SER BBB C 1
ATOM 2546 O O . SER B 1 82 ? -3.330 30.976 -13.394 1.000 63.097 48 SER BBB O 1
ATOM 2549 N N . GLN B 1 83 ? -5.409 31.661 -12.631 1.000 64.734 49 GLN BBB N 1
ATOM 2550 C CA . GLN B 1 83 ? -5.172 33.081 -13.026 1.000 63.147 49 GLN BBB CA 1
ATOM 2551 C C . GLN B 1 83 ? -5.605 34.065 -11.926 1.000 60.768 49 GLN BBB C 1
ATOM 2552 O O . GLN B 1 83 ? -5.587 35.257 -12.171 1.000 65.718 49 GLN BBB O 1
ATOM 2558 N N . GLN B 1 84 ? -5.796 33.611 -10.701 1.000 60.723 50 GLN BBB N 1
ATOM 2559 C CA . GLN B 1 84 ? -6.007 34.507 -9.540 1.000 63.558 50 GLN BBB CA 1
ATOM 2560 C C . GLN B 1 84 ? -4.765 34.551 -8.642 1.000 63.805 50 GLN BBB C 1
ATOM 2561 O O . GLN B 1 84 ? -3.894 33.733 -8.810 1.000 67.482 50 GLN BBB O 1
ATOM 2567 N N . THR B 1 85 ? -4.724 35.495 -7.705 1.000 66.569 51 THR BBB N 1
ATOM 2568 C CA . THR B 1 85 ? -3.916 35.467 -6.462 1.000 65.034 51 THR BBB CA 1
ATOM 2569 C C . THR B 1 85 ? -4.850 35.807 -5.303 1.000 65.042 51 THR BBB C 1
ATOM 2570 O O . THR B 1 85 ? -5.836 36.510 -5.508 1.000 62.305 51 THR BBB O 1
ATOM 2574 N N . TYR B 1 86 ? -4.549 35.299 -4.127 1.000 64.705 52 TYR BBB N 1
ATOM 2575 C CA . TYR B 1 86 ? -5.536 35.191 -3.039 1.000 66.332 52 TYR BBB CA 1
ATOM 2576 C C . TYR B 1 86 ? -5.225 36.278 -2.042 1.000 70.011 52 TYR BBB C 1
ATOM 2577 O O . TYR B 1 86 ? -4.045 36.379 -1.685 1.000 73.933 52 TYR BBB O 1
ATOM 2586 N N . THR B 1 87 ? -6.230 37.037 -1.611 1.000 72.369 53 THR BBB N 1
ATOM 2587 C CA . THR B 1 87 ? -6.036 38.109 -0.600 1.000 73.846 53 THR BBB CA 1
ATOM 2588 C C . THR B 1 87 ? -6.969 37.865 0.587 1.000 75.504 53 THR BBB C 1
ATOM 2589 O O . THR B 1 87 ? -7.761 36.836 0.540 1.000 76.283 53 THR BBB O 1
ATOM 2593 N N . GLY B 1 88 ? -6.779 38.720 1.609 1.000 72.985 54 GLY BBB N 1
ATOM 2594 C CA . GLY B 1 88 ? -7.480 38.699 2.897 1.000 74.333 54 GLY BBB CA 1
ATOM 2595 C C . GLY B 1 88 ? -8.265 39.981 3.109 1.000 77.801 54 GLY BBB C 1
ATOM 2596 O O . GLY B 1 88 ? -8.770 40.169 4.217 1.000 80.002 54 GLY BBB O 1
ATOM 2597 N N . ARG B 1 89 ? -8.357 40.825 2.072 1.000 79.291 55 ARG BBB N 1
ATOM 2598 C CA . ARG B 1 89 ? -9.041 42.150 2.052 1.000 78.244 55 ARG BBB CA 1
ATOM 2599 C C . ARG B 1 89 ? -10.549 41.955 1.983 1.000 79.981 55 ARG BBB C 1
ATOM 2600 O O . ARG B 1 89 ? -11.010 41.117 1.220 1.000 80.496 55 ARG BBB O 1
ATOM 2608 N N . PRO B 1 90 ? -11.372 42.765 2.688 1.000 85.752 56 PRO BBB N 1
ATOM 2609 C CA . PRO B 1 90 ? -12.829 42.746 2.515 1.000 85.558 56 PRO BBB CA 1
ATOM 2610 C C . PRO B 1 90 ? -13.294 42.458 1.078 1.000 82.905 56 PRO BBB C 1
ATOM 2611 O O . PRO B 1 90 ? -14.211 41.710 0.867 1.000 82.018 56 PRO BBB O 1
ATOM 2615 N N . LYS B 1 91 ? -12.637 43.082 0.113 1.000 82.278 57 LYS BBB N 1
ATOM 2616 C CA . LYS B 1 91 ? -12.945 42.972 -1.332 1.000 83.497 57 LYS BBB CA 1
ATOM 2617 C C . LYS B 1 91 ? -13.143 41.516 -1.784 1.000 80.983 57 LYS BBB C 1
ATOM 2618 O O . LYS B 1 91 ? -13.992 41.325 -2.667 1.000 80.310 57 LYS BBB O 1
ATOM 2624 N N . ASN B 1 92 ? -12.339 40.554 -1.280 1.000 81.752 58 ASN BBB N 1
ATOM 2625 C CA . ASN B 1 92 ? -12.323 39.106 -1.674 1.000 74.327 58 ASN BBB CA 1
ATOM 2626 C C . ASN B 1 92 ? -12.906 38.212 -0.559 1.000 75.233 58 ASN BBB C 1
ATOM 2627 O O . ASN B 1 92 ? -13.354 37.062 -0.854 1.000 71.559 58 ASN BBB O 1
ATOM 2632 N N . MET B 1 93 ? -12.957 38.734 0.671 1.000 77.659 59 MET BBB N 1
ATOM 2633 C CA . MET B 1 93 ? -13.248 37.954 1.895 1.000 81.276 59 MET BBB CA 1
ATOM 2634 C C . MET B 1 93 ? -14.011 38.808 2.911 1.000 83.347 59 MET BBB C 1
ATOM 2635 O O . MET B 1 93 ? -13.459 39.817 3.367 1.000 87.389 59 MET BBB O 1
ATOM 2640 N N . ARG B 1 94 ? -15.200 38.387 3.326 1.000 80.794 60 ARG BBB N 1
ATOM 2641 C CA . ARG B 1 94 ? -15.994 39.179 4.280 1.000 81.315 60 ARG BBB CA 1
ATOM 2642 C C . ARG B 1 94 ? -17.338 38.515 4.546 1.000 82.284 60 ARG BBB C 1
ATOM 2643 O O . ARG B 1 94 ? -17.730 37.634 3.772 1.000 81.210 60 ARG BBB O 1
ATOM 2651 N N . LEU B 1 95 ? -18.044 39.038 5.547 1.000 87.053 61 LEU BBB N 1
ATOM 2652 C CA . LEU B 1 95 ? -19.344 38.536 6.048 1.000 91.069 61 LEU BBB CA 1
ATOM 2653 C C . LEU B 1 95 ? -20.505 39.417 5.534 1.000 93.135 61 LEU BBB C 1
ATOM 2654 O O . LEU B 1 95 ? -20.374 40.654 5.573 1.000 94.614 61 LEU BBB O 1
ATOM 2659 N N . GLU B 1 96 ? -21.573 38.785 5.017 1.000 93.361 62 GLU BBB N 1
ATOM 2660 C CA . GLU B 1 96 ? -22.813 39.415 4.472 1.000 97.022 62 GLU BBB CA 1
ATOM 2661 C C . GLU B 1 96 ? -23.986 38.441 4.659 1.000 96.343 62 GLU BBB C 1
ATOM 2662 O O . GLU B 1 96 ? -23.837 37.272 4.202 1.000 91.227 62 GLU BBB O 1
ATOM 2668 N N . ASP B 1 97 ? -25.103 38.896 5.260 1.000 96.820 63 ASP BBB N 1
ATOM 2669 C CA . ASP B 1 97 ? -26.305 38.064 5.561 1.000 99.091 63 ASP BBB CA 1
ATOM 2670 C C . ASP B 1 97 ? -25.858 36.679 6.059 1.000 96.101 63 ASP BBB C 1
ATOM 2671 O O . ASP B 1 97 ? -25.984 35.688 5.287 1.000 95.467 63 ASP BBB O 1
ATOM 2676 N N . GLY B 1 98 ? -25.313 36.601 7.272 1.000 93.248 64 GLY BBB N 1
ATOM 2677 C CA . GLY B 1 98 ? -24.852 35.333 7.867 1.000 92.022 64 GLY BBB CA 1
ATOM 2678 C C . GLY B 1 98 ? -24.199 34.381 6.859 1.000 87.297 64 GLY BBB C 1
ATOM 2679 O O . GLY B 1 98 ? -24.507 33.143 6.917 1.000 83.647 64 GLY BBB O 1
ATOM 2680 N N . CYS B 1 99 ? -23.341 34.901 5.967 1.000 83.586 65 CYS BBB N 1
ATOM 2681 C CA . CYS B 1 99 ? -22.492 34.083 5.061 1.000 80.694 65 CYS BBB CA 1
ATOM 2682 C C . CYS B 1 99 ? -21.074 34.608 4.979 1.000 81.020 65 CYS BBB C 1
ATOM 2683 O O . CYS B 1 99 ? -20.883 35.828 4.983 1.000 82.413 65 CYS BBB O 1
ATOM 2686 N N . LEU B 1 100 ? -20.150 33.673 4.834 1.000 80.339 66 LEU BBB N 1
ATOM 2687 C CA . LEU B 1 100 ? -18.800 33.935 4.316 1.000 79.525 66 LEU BBB CA 1
ATOM 2688 C C . LEU B 1 100 ? -18.911 34.149 2.803 1.000 78.686 66 LEU BBB C 1
ATOM 2689 O O . LEU B 1 100 ? -19.337 33.204 2.081 1.000 80.770 66 LEU BBB O 1
ATOM 2694 N N . VAL B 1 101 ? -18.532 35.348 2.362 1.000 77.412 67 VAL BBB N 1
ATOM 2695 C CA . VAL B 1 101 ? -18.437 35.761 0.938 1.000 75.180 67 VAL BBB CA 1
ATOM 2696 C C . VAL B 1 101 ? -17.002 35.561 0.477 1.000 76.120 67 VAL BBB C 1
ATOM 2697 O O . VAL B 1 101 ? -16.117 36.228 1.057 1.000 80.665 67 VAL BBB O 1
ATOM 2701 N N . LEU B 1 102 ? -16.777 34.692 -0.517 1.000 77.151 68 LEU BBB N 1
ATOM 2702 C CA . LEU B 1 102 ? -15.481 34.593 -1.253 1.000 73.475 68 LEU BBB CA 1
ATOM 2703 C C . LEU B 1 102 ? -15.727 35.145 -2.660 1.000 73.059 68 LEU BBB C 1
ATOM 2704 O O . LEU B 1 102 ? -16.218 34.406 -3.591 1.000 73.288 68 LEU BBB O 1
ATOM 2709 N N . GLU B 1 103 ? -15.439 36.442 -2.769 1.000 73.617 69 GLU BBB N 1
ATOM 2710 C CA . GLU B 1 103 ? -15.747 37.280 -3.950 1.000 74.454 69 GLU BBB CA 1
ATOM 2711 C C . GLU B 1 103 ? -14.487 37.362 -4.801 1.000 68.827 69 GLU BBB C 1
ATOM 2712 O O . GLU B 1 103 ? -13.432 37.641 -4.266 1.000 66.018 69 GLU BBB O 1
ATOM 2718 N N . THR B 1 104 ? -14.667 37.142 -6.089 1.000 68.677 70 THR BBB N 1
ATOM 2719 C CA . THR B 1 104 ? -13.613 36.953 -7.109 1.000 68.269 70 THR BBB CA 1
ATOM 2720 C C . THR B 1 104 ? -13.713 38.177 -8.031 1.000 68.092 70 THR BBB C 1
ATOM 2721 O O . THR B 1 104 ? -14.805 38.422 -8.534 1.000 67.403 70 THR BBB O 1
ATOM 2725 N N . HIS B 1 105 ? -12.618 38.917 -8.228 1.000 69.435 71 HIS BBB N 1
ATOM 2726 C CA . HIS B 1 105 ? -12.542 40.204 -8.980 1.000 71.432 71 HIS BBB CA 1
ATOM 2727 C C . HIS B 1 105 ? -11.624 40.086 -10.206 1.000 69.208 71 HIS BBB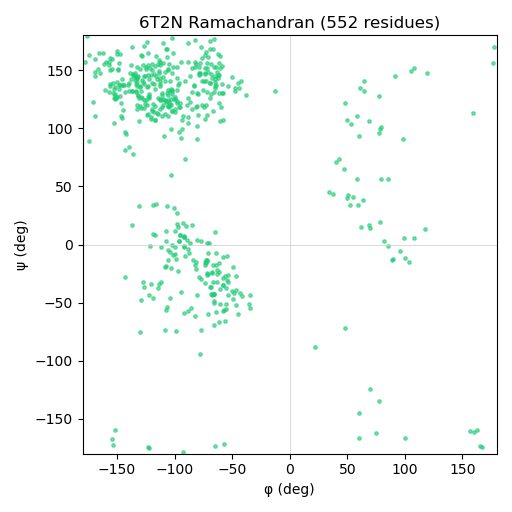 C 1
ATOM 2728 O O . HIS B 1 105 ? -10.684 39.373 -10.142 1.000 70.632 71 HIS BBB O 1
ATOM 2735 N N . PHE B 1 106 ? -11.898 40.782 -11.293 1.000 71.159 72 PHE BBB N 1
ATOM 2736 C CA . PHE B 1 106 ? -10.889 41.114 -12.329 1.000 73.477 72 PHE BBB CA 1
ATOM 2737 C C . PHE B 1 106 ? -10.190 42.403 -11.833 1.000 76.064 72 PHE BBB C 1
ATOM 2738 O O . PHE B 1 106 ? -10.841 43.470 -11.687 1.000 76.859 72 PHE BBB O 1
ATOM 2746 N N . GLU B 1 107 ? -8.884 42.298 -11.555 1.000 76.530 73 GLU BBB N 1
ATOM 2747 C CA . GLU B 1 107 ? -8.116 43.242 -10.705 1.000 74.667 73 GLU BBB CA 1
ATOM 2748 C C . GLU B 1 107 ? -6.636 42.864 -10.739 1.000 73.293 73 GLU BBB C 1
ATOM 2749 O O . GLU B 1 107 ? -6.208 42.053 -9.893 1.000 75.456 73 GLU BBB O 1
ATOM 2755 N N . LYS B 1 108 ? -5.882 43.400 -11.697 1.000 73.514 74 LYS BBB N 1
ATOM 2756 C CA . LYS B 1 108 ? -4.417 43.170 -11.779 1.000 72.801 74 LYS BBB CA 1
ATOM 2757 C C . LYS B 1 108 ? -3.828 43.401 -10.382 1.000 73.156 74 LYS BBB C 1
ATOM 2758 O O . LYS B 1 108 ? -4.220 44.352 -9.750 1.000 75.370 74 LYS BBB O 1
ATOM 2764 N N . PHE B 1 109 ? -2.993 42.504 -9.868 1.000 74.722 75 PHE BBB N 1
ATOM 2765 C CA . PHE B 1 109 ? -2.643 42.491 -8.427 1.000 75.575 75 PHE BBB CA 1
ATOM 2766 C C . PHE B 1 109 ? -1.411 41.631 -8.136 1.000 76.088 75 PHE BBB C 1
ATOM 2767 O O . PHE B 1 109 ? -1.158 40.616 -8.826 1.000 76.162 75 PHE BBB O 1
ATOM 2775 N N . ALA B 1 110 ? -0.666 42.068 -7.120 1.000 75.867 76 ALA BBB N 1
ATOM 2776 C CA . ALA B 1 110 ? 0.711 41.643 -6.837 1.000 73.267 76 ALA BBB CA 1
ATOM 2777 C C . ALA B 1 110 ? 0.669 40.290 -6.133 1.000 72.738 76 ALA BBB C 1
ATOM 2778 O O . ALA B 1 110 ? -0.086 40.048 -5.136 1.000 72.998 76 ALA BBB O 1
ATOM 2780 N N . ASN B 1 111 ? 1.465 39.396 -6.692 1.000 72.982 77 ASN BBB N 1
ATOM 2781 C CA . ASN B 1 111 ? 1.724 38.078 -6.087 1.000 69.548 77 ASN BBB CA 1
ATOM 2782 C C . ASN B 1 111 ? 2.637 38.368 -4.900 1.000 67.321 77 ASN BBB C 1
ATOM 2783 O O . ASN B 1 111 ? 3.779 38.783 -5.128 1.000 63.487 77 ASN BBB O 1
ATOM 2788 N N . VAL B 1 112 ? 2.116 38.256 -3.684 1.000 67.082 78 VAL BBB N 1
ATOM 2789 C CA . VAL B 1 112 ? 2.962 38.464 -2.477 1.000 70.279 78 VAL BBB CA 1
ATOM 2790 C C . VAL B 1 112 ? 4.072 37.409 -2.403 1.000 69.090 78 VAL BBB C 1
ATOM 2791 O O . VAL B 1 112 ? 5.078 37.750 -1.728 1.000 70.656 78 VAL BBB O 1
ATOM 2795 N N . ASN B 1 113 ? 3.924 36.230 -3.062 1.000 66.963 79 ASN BBB N 1
ATOM 2796 C CA . ASN B 1 113 ? 4.881 35.072 -3.015 1.000 66.271 79 ASN BBB CA 1
ATOM 2797 C C . ASN B 1 113 ? 5.915 35.135 -4.153 1.000 68.390 79 ASN BBB C 1
ATOM 2798 O O . ASN B 1 113 ? 6.648 34.156 -4.305 1.000 70.798 79 ASN BBB O 1
ATOM 2803 N N . TYR B 1 114 ? 6.087 36.320 -4.751 1.000 74.006 80 TYR BBB N 1
ATOM 2804 C CA . TYR B 1 114 ? 6.775 36.688 -6.020 1.000 75.056 80 TYR BBB CA 1
ATOM 2805 C C . TYR B 1 114 ? 8.236 36.250 -6.090 1.000 80.657 80 TYR BBB C 1
ATOM 2806 O O . TYR B 1 114 ? 8.495 35.525 -7.042 1.000 92.622 80 TYR BBB O 1
ATOM 2815 N N . LYS B 1 115 ? 9.174 36.752 -5.277 1.000 80.091 81 LYS BBB N 1
ATOM 2816 C CA . LYS B 1 115 ? 10.630 36.354 -5.355 1.000 80.660 81 LYS BBB CA 1
ATOM 2817 C C . LYS B 1 115 ? 11.239 36.370 -6.783 1.000 77.101 81 LYS BBB C 1
ATOM 2818 O O . LYS B 1 115 ? 10.841 35.633 -7.671 1.000 72.067 81 LYS BBB O 1
ATOM 2824 N N . LYS B 1 116 ? 12.289 37.160 -6.934 1.000 82.213 82 LYS BBB N 1
ATOM 2825 C CA . LYS B 1 116 ? 12.935 37.612 -8.190 1.000 86.279 82 LYS BBB CA 1
ATOM 2826 C C . LYS B 1 116 ? 13.717 36.439 -8.776 1.000 86.866 82 LYS BBB C 1
ATOM 2827 O O . LYS B 1 116 ? 14.141 35.606 -8.004 1.000 87.921 82 LYS BBB O 1
ATOM 2833 N N . SER B 1 117 ? 13.821 36.343 -10.100 1.000 89.771 83 SER BBB N 1
ATOM 2834 C CA . SER B 1 117 ? 14.840 35.540 -10.825 1.000 89.155 83 SER BBB CA 1
ATOM 2835 C C . SER B 1 117 ? 14.671 33.996 -10.679 1.000 86.755 83 SER BBB C 1
ATOM 2836 O O . SER B 1 117 ? 15.607 33.227 -11.042 1.000 82.939 83 SER BBB O 1
ATOM 2839 N N . SER B 1 118 ? 13.503 33.514 -10.241 1.000 83.757 84 SER BBB N 1
ATOM 2840 C CA . SER B 1 118 ? 13.219 32.063 -10.061 1.000 81.370 84 SER BBB CA 1
ATOM 2841 C C . SER B 1 118 ? 12.508 31.491 -11.289 1.000 76.528 84 SER BBB C 1
ATOM 2842 O O . SER B 1 118 ? 11.626 32.151 -11.802 1.000 73.088 84 SER BBB O 1
ATOM 2845 N N . ALA B 1 119 ? 12.878 30.282 -11.722 1.000 81.549 85 ALA BBB N 1
ATOM 2846 C CA . ALA B 1 119 ? 11.961 29.320 -12.399 1.000 83.907 85 ALA BBB CA 1
ATOM 2847 C C . ALA B 1 119 ? 10.829 29.126 -11.381 1.000 82.086 85 ALA BBB C 1
ATOM 2848 O O . ALA B 1 119 ? 10.873 29.874 -10.374 1.000 97.427 85 ALA BBB O 1
ATOM 2850 N N . ASP B 1 120 ? 9.886 28.209 -11.530 1.000 73.572 86 ASP BBB N 1
ATOM 2851 C CA . ASP B 1 120 ? 8.832 28.040 -10.478 1.000 72.330 86 ASP BBB CA 1
ATOM 2852 C C . ASP B 1 120 ? 7.806 29.154 -10.669 1.000 71.901 86 ASP BBB C 1
ATOM 2853 O O . ASP B 1 120 ? 8.041 30.294 -10.225 1.000 78.870 86 ASP BBB O 1
ATOM 2858 N N . TRP B 1 121 ? 6.705 28.826 -11.313 1.000 68.716 87 TRP BBB N 1
ATOM 2859 C CA . TRP B 1 121 ? 5.680 29.797 -11.749 1.000 70.322 87 TRP BBB CA 1
ATOM 2860 C C . TRP B 1 121 ? 5.116 30.593 -10.564 1.000 70.561 87 TRP BBB C 1
ATOM 2861 O O . TRP B 1 121 ? 4.628 31.709 -10.789 1.000 72.859 87 TRP BBB O 1
ATOM 2872 N N . ILE B 1 122 ? 5.095 30.003 -9.364 1.000 69.756 88 ILE BBB N 1
ATOM 2873 C CA . ILE B 1 122 ? 4.528 30.631 -8.134 1.000 67.566 88 ILE BBB CA 1
ATOM 2874 C C . ILE B 1 122 ? 5.415 31.812 -7.775 1.000 69.985 88 ILE BBB C 1
ATOM 2875 O O . ILE B 1 122 ? 4.879 32.768 -7.230 1.000 73.277 88 ILE BBB O 1
ATOM 2880 N N . LYS B 1 123 ? 6.707 31.717 -8.068 1.000 68.461 89 LYS BBB N 1
ATOM 2881 C CA . LYS B 1 123 ? 7.685 32.748 -7.699 1.000 74.735 89 LYS BBB CA 1
ATOM 2882 C C . LYS B 1 123 ? 7.854 33.710 -8.883 1.000 76.972 89 LYS BBB C 1
ATOM 2883 O O . LYS B 1 123 ? 7.933 34.904 -8.655 1.000 83.718 89 LYS BBB O 1
ATOM 2889 N N . ASN B 1 124 ? 7.903 33.265 -10.131 1.000 77.451 90 ASN BBB N 1
ATOM 2890 C CA . ASN B 1 124 ? 8.232 34.219 -11.231 1.000 77.062 90 ASN BBB CA 1
ATOM 2891 C C . ASN B 1 124 ? 6.977 34.948 -11.748 1.000 71.301 90 ASN BBB C 1
ATOM 2892 O O . ASN B 1 124 ? 7.127 35.745 -12.674 1.000 73.667 90 ASN BBB O 1
ATOM 2897 N N . THR B 1 125 ? 5.789 34.716 -11.197 1.000 66.484 91 THR BBB N 1
ATOM 2898 C CA . THR B 1 125 ? 4.567 35.439 -11.616 1.000 67.461 91 THR BBB CA 1
ATOM 2899 C C . THR B 1 125 ? 4.380 36.657 -10.705 1.000 71.309 91 THR BBB C 1
ATOM 2900 O O . THR B 1 125 ? 3.965 36.464 -9.545 1.000 72.138 91 THR BBB O 1
ATOM 2904 N N . LYS B 1 126 ? 4.643 37.861 -11.239 1.000 72.701 92 LYS BBB N 1
ATOM 2905 C CA . LYS B 1 126 ? 4.637 39.122 -10.469 1.000 76.583 92 LYS BBB CA 1
ATOM 2906 C C . LYS B 1 126 ? 3.218 39.667 -10.265 1.000 77.054 92 LYS BBB C 1
ATOM 2907 O O . LYS B 1 126 ? 2.939 40.129 -9.137 1.000 77.230 92 LYS BBB O 1
ATOM 2913 N N . PHE B 1 127 ? 2.368 39.664 -11.292 1.000 75.401 93 PHE BBB N 1
ATOM 2914 C CA . PHE B 1 127 ? 0.947 40.079 -11.166 1.000 75.180 93 PHE BBB CA 1
ATOM 2915 C C . PHE B 1 127 ? 0.068 38.967 -11.666 1.000 72.145 93 PHE BBB C 1
ATOM 2916 O O . PHE B 1 127 ? 0.579 38.246 -12.497 1.000 76.393 93 PHE BBB O 1
ATOM 2924 N N . MET B 1 128 ? -1.149 38.827 -11.152 1.000 72.119 94 MET BBB N 1
ATOM 2925 C CA . MET B 1 128 ? -2.221 38.048 -11.834 1.000 72.164 94 MET BBB CA 1
ATOM 2926 C C . MET B 1 128 ? -3.332 39.020 -12.227 1.000 74.090 94 MET BBB C 1
ATOM 2927 O O . MET B 1 128 ? -3.579 39.998 -11.512 1.000 75.854 94 MET BBB O 1
ATOM 2932 N N . PRO B 1 129 ? -4.137 38.691 -13.265 1.000 71.814 95 PRO BBB N 1
ATOM 2933 C CA . PRO B 1 129 ? -5.442 39.343 -13.449 1.000 75.193 95 PRO BBB CA 1
ATOM 2934 C C . PRO B 1 129 ? -6.243 38.888 -12.218 1.000 75.783 95 PRO BBB C 1
ATOM 2935 O O . PRO B 1 129 ? -5.664 38.146 -11.475 1.000 86.621 95 PRO BBB O 1
ATOM 2939 N N . TYR B 1 130 ? -7.529 39.138 -12.029 1.000 70.714 96 TYR BBB N 1
ATOM 2940 C CA . TYR B 1 130 ? -8.280 38.289 -11.026 1.000 70.148 96 TYR BBB CA 1
ATOM 2941 C C . TYR B 1 130 ? -7.587 38.157 -9.628 1.000 66.971 96 TYR BBB C 1
ATOM 2942 O O . TYR B 1 130 ? -6.627 37.463 -9.418 1.000 61.639 96 TYR BBB O 1
ATOM 2951 N N . THR B 1 131 ? -8.132 38.827 -8.620 1.000 70.035 97 THR BBB N 1
ATOM 2952 C CA . THR B 1 131 ? -7.941 38.513 -7.180 1.000 69.998 97 THR BBB CA 1
ATOM 2953 C C . THR B 1 131 ? -9.111 37.604 -6.743 1.000 66.655 97 THR BBB C 1
ATOM 2954 O O . THR B 1 131 ? -10.180 37.647 -7.376 1.000 61.992 97 THR BBB O 1
ATOM 2958 N N . SER B 1 132 ? -8.939 36.830 -5.675 1.000 65.405 98 SER BBB N 1
ATOM 2959 C CA . SER B 1 132 ? -10.030 36.019 -5.088 1.000 66.561 98 SER BBB CA 1
ATOM 2960 C C . SER B 1 132 ? -9.737 35.771 -3.616 1.000 67.466 98 SER BBB C 1
ATOM 2961 O O . SER B 1 132 ? -8.796 36.398 -3.092 1.000 69.474 98 SER BBB O 1
ATOM 2964 N N . GLY B 1 133 ? -10.482 34.837 -3.016 1.000 67.374 99 GLY BBB N 1
ATOM 2965 C CA . GLY B 1 133 ? -10.493 34.580 -1.565 1.000 69.035 99 GLY BBB CA 1
ATOM 2966 C C . GLY B 1 133 ? -10.386 33.102 -1.242 1.000 67.061 99 GLY BBB C 1
ATOM 2967 O O . GLY B 1 133 ? -11.022 32.295 -1.931 1.000 64.716 99 GLY BBB O 1
ATOM 2968 N N . SER B 1 134 ? -9.580 32.780 -0.234 1.000 69.964 100 SER BBB N 1
ATOM 2969 C CA . SER B 1 134 ? -9.391 31.411 0.286 1.000 70.808 100 SER BBB CA 1
ATOM 2970 C C . SER B 1 134 ? -9.166 31.502 1.787 1.000 74.062 100 SER BBB C 1
ATOM 2971 O O . SER B 1 134 ? -8.453 32.434 2.221 1.000 80.644 100 SER BBB O 1
ATOM 2974 N N . VAL B 1 135 ? -9.796 30.600 2.536 1.000 72.627 101 VAL BBB N 1
ATOM 2975 C CA . VAL B 1 135 ? -9.582 30.449 4.000 1.000 72.467 101 VAL BBB CA 1
ATOM 2976 C C . VAL B 1 135 ? -9.262 28.996 4.291 1.000 69.092 101 VAL BBB C 1
ATOM 2977 O O . VAL B 1 135 ? -9.704 28.092 3.527 1.000 68.124 101 VAL BBB O 1
ATOM 2981 N N . THR B 1 136 ? -8.546 28.808 5.391 1.000 70.790 102 THR BBB N 1
ATOM 2982 C CA . THR B 1 136 ? -7.893 27.531 5.764 1.000 73.475 102 THR BBB CA 1
ATOM 2983 C C . THR B 1 136 ? -7.889 27.388 7.289 1.000 71.285 102 THR BBB C 1
ATOM 2984 O O . THR B 1 136 ? -7.626 28.408 7.961 1.000 70.137 102 THR BBB O 1
ATOM 2988 N N . THR B 1 137 ? -8.198 26.184 7.788 1.000 67.950 103 THR BBB N 1
ATOM 2989 C CA . THR B 1 137 ? -8.172 25.858 9.239 1.000 69.908 103 THR BBB CA 1
ATOM 2990 C C . THR B 1 137 ? -6.800 25.297 9.637 1.000 68.553 103 THR BBB C 1
ATOM 2991 O O . THR B 1 137 ? -6.663 24.878 10.799 1.000 66.337 103 THR BBB O 1
ATOM 2995 N N . ILE B 1 138 ? -5.827 25.326 8.719 1.000 68.461 104 ILE BBB N 1
ATOM 2996 C CA . ILE B 1 138 ? -4.511 24.634 8.875 1.000 69.516 104 ILE BBB CA 1
ATOM 2997 C C . ILE B 1 138 ? -3.907 25.010 10.238 1.000 73.022 104 ILE BBB C 1
ATOM 2998 O O . ILE B 1 138 ? -3.348 24.119 10.869 1.000 70.501 104 ILE BBB O 1
ATOM 3003 N N . LYS B 1 139 ? -4.019 26.273 10.678 1.000 80.083 105 LYS BBB N 1
ATOM 3004 C CA . LYS B 1 139 ? -3.476 26.730 11.991 1.000 83.228 105 LYS BBB CA 1
ATOM 3005 C C . LYS B 1 139 ? -4.598 26.837 13.032 1.000 83.686 105 LYS BBB C 1
ATOM 3006 O O . LYS B 1 139 ? -4.254 27.023 14.193 1.000 86.834 105 LYS BBB O 1
ATOM 3012 N N . THR B 1 140 ? -5.878 26.710 12.664 1.000 82.486 106 THR BBB N 1
ATOM 3013 C CA . THR B 1 140 ? -6.998 26.984 13.604 1.000 83.521 106 THR BBB CA 1
ATOM 3014 C C . THR B 1 140 ? -7.639 25.693 14.111 1.000 81.254 106 THR BBB C 1
ATOM 3015 O O . THR B 1 140 ? -7.879 25.622 15.318 1.000 83.171 106 THR BBB O 1
ATOM 3019 N N . LYS B 1 141 ? -7.925 24.729 13.242 1.000 79.275 107 LYS BBB N 1
ATOM 3020 C CA . LYS B 1 141 ? -8.684 23.523 13.641 1.000 79.115 107 LYS BBB CA 1
ATOM 3021 C C . LYS B 1 141 ? -8.347 22.329 12.739 1.000 78.712 107 LYS BBB C 1
ATOM 3022 O O . LYS B 1 141 ? -8.236 22.492 11.495 1.000 78.115 107 LYS BBB O 1
ATOM 3028 N N . ASN B 1 142 ? -8.219 21.154 13.348 1.000 80.412 108 ASN BBB N 1
ATOM 3029 C CA . ASN B 1 142 ? -7.912 19.876 12.651 1.000 80.102 108 ASN BBB CA 1
ATOM 3030 C C . ASN B 1 142 ? -8.980 18.840 12.972 1.000 78.065 108 ASN BBB C 1
ATOM 3031 O O . ASN B 1 142 ? -9.329 18.662 14.132 1.000 78.823 108 ASN BBB O 1
ATOM 3036 N N . PHE B 1 143 ? -9.436 18.136 11.965 1.000 76.549 109 PHE BBB N 1
ATOM 3037 C CA . PHE B 1 143 ? -10.587 17.224 12.097 1.000 79.346 109 PHE BBB CA 1
ATOM 3038 C C . PHE B 1 143 ? -10.015 15.822 12.024 1.000 79.386 109 PHE BBB C 1
ATOM 3039 O O . PHE B 1 143 ? -9.080 15.621 11.256 1.000 80.820 109 PHE BBB O 1
ATOM 3047 N N . MET B 1 144 ? -10.531 14.912 12.833 1.000 81.089 110 MET BBB N 1
ATOM 3048 C CA . MET B 1 144 ? -10.248 13.472 12.703 1.000 78.878 110 MET BBB CA 1
ATOM 3049 C C . MET B 1 144 ? -11.495 12.713 13.091 1.000 74.656 110 MET BBB C 1
ATOM 3050 O O . MET B 1 144 ? -11.817 12.694 14.268 1.000 76.091 110 MET BBB O 1
ATOM 3055 N N . PHE B 1 145 ? -12.140 12.129 12.103 1.000 72.967 111 PHE BBB N 1
ATOM 3056 C CA . PHE B 1 145 ? -13.425 11.405 12.221 1.000 76.954 111 PHE BBB CA 1
ATOM 3057 C C . PHE B 1 145 ? -14.534 12.375 12.646 1.000 77.212 111 PHE BBB C 1
ATOM 3058 O O . PHE B 1 145 ? -14.387 13.156 13.629 1.000 73.085 111 PHE BBB O 1
ATOM 3066 N N . GLY B 1 146 ? -15.652 12.296 11.929 1.000 75.354 112 GLY BBB N 1
ATOM 3067 C CA . GLY B 1 146 ? -16.820 13.112 12.250 1.000 77.775 112 GLY BBB CA 1
ATOM 3068 C C . GLY B 1 146 ? -17.768 13.229 11.086 1.000 78.299 112 GLY BBB C 1
ATOM 3069 O O . GLY B 1 146 ? -17.784 12.340 10.206 1.000 77.817 112 GLY BBB O 1
ATOM 3070 N N . ARG B 1 147 ? -18.621 14.243 11.188 1.000 77.778 113 ARG BBB N 1
ATOM 3071 C CA . ARG B 1 147 ? -19.600 14.641 10.170 1.000 74.188 113 ARG BBB CA 1
ATOM 3072 C C . ARG B 1 147 ? -19.407 16.135 10.009 1.000 75.080 113 ARG BBB C 1
ATOM 3073 O O . ARG B 1 147 ? -19.735 16.873 10.961 1.000 76.546 113 ARG BBB O 1
ATOM 3081 N N . LEU B 1 148 ? -18.795 16.510 8.881 1.000 74.275 114 LEU BBB N 1
ATOM 3082 C CA . LEU B 1 148 ? -18.492 17.895 8.453 1.000 70.066 114 LEU BBB CA 1
ATOM 3083 C C . LEU B 1 148 ? -19.559 18.334 7.444 1.000 74.017 114 LEU BBB C 1
ATOM 3084 O O . LEU B 1 148 ? -19.668 17.713 6.357 1.000 76.325 114 LEU BBB O 1
ATOM 3089 N N . GLU B 1 149 ? -20.366 19.322 7.827 1.000 75.993 115 GLU BBB N 1
ATOM 3090 C CA . GLU B 1 149 ? -21.470 19.870 7.008 1.000 75.635 115 GLU BBB CA 1
ATOM 3091 C C . GLU B 1 149 ? -21.033 21.254 6.525 1.000 76.846 115 GLU BBB C 1
ATOM 3092 O O . GLU B 1 149 ? -20.671 22.112 7.378 1.000 79.986 115 GLU BBB O 1
ATOM 3098 N N . VAL B 1 150 ? -21.019 21.454 5.211 1.000 74.138 116 VAL BBB N 1
ATOM 3099 C CA . VAL B 1 150 ? -20.831 22.791 4.604 1.000 70.727 116 VAL BBB CA 1
ATOM 3100 C C . VAL B 1 150 ? -22.025 23.025 3.692 1.000 74.796 116 VAL BBB C 1
ATOM 3101 O O . VAL B 1 150 ? -22.258 22.213 2.769 1.000 77.615 116 VAL BBB O 1
ATOM 3105 N N . ARG B 1 151 ? -22.767 24.086 3.991 1.000 76.404 117 ARG BBB N 1
ATOM 3106 C CA . ARG B 1 151 ? -23.884 24.580 3.172 1.000 74.935 117 ARG BBB CA 1
ATOM 3107 C C . ARG B 1 151 ? -23.439 25.806 2.402 1.000 75.349 117 ARG BBB C 1
ATOM 3108 O O . ARG B 1 151 ? -23.104 26.807 3.057 1.000 75.293 117 ARG BBB O 1
ATOM 3116 N N . ALA B 1 152 ? -23.494 25.744 1.073 1.000 78.123 118 ALA BBB N 1
ATOM 3117 C CA . ALA B 1 152 ? -22.945 26.790 0.178 1.000 76.599 118 ALA BBB CA 1
ATOM 3118 C C . ALA B 1 152 ? -23.630 26.783 -1.196 1.000 75.133 118 ALA BBB C 1
ATOM 3119 O O . ALA B 1 152 ? -24.050 25.690 -1.718 1.000 71.772 118 ALA BBB O 1
ATOM 3121 N N . LYS B 1 153 ? -23.670 27.985 -1.767 1.000 76.185 119 LYS BBB N 1
ATOM 3122 C CA . LYS B 1 153 ? -24.197 28.297 -3.113 1.000 80.941 119 LYS BBB CA 1
ATOM 3123 C C . LYS B 1 153 ? -23.041 28.681 -4.021 1.000 77.894 119 LYS BBB C 1
ATOM 3124 O O . LYS B 1 153 ? -22.319 29.647 -3.693 1.000 75.764 119 LYS BBB O 1
ATOM 3130 N N . VAL B 1 154 ? -22.894 28.005 -5.151 1.000 78.128 120 VAL BBB N 1
ATOM 3131 C CA . VAL B 1 154 ? -21.721 28.295 -6.036 1.000 73.477 120 VAL BBB CA 1
ATOM 3132 C C . VAL B 1 154 ? -22.020 29.473 -6.954 1.000 72.511 120 VAL BBB C 1
ATOM 3133 O O . VAL B 1 154 ? -23.157 29.732 -7.338 1.000 77.570 120 VAL BBB O 1
ATOM 3137 N N . PRO B 1 155 ? -20.987 30.211 -7.367 1.000 67.577 121 PRO BBB N 1
ATOM 3138 C CA . PRO B 1 155 ? -21.113 31.150 -8.464 1.000 67.732 121 PRO BBB CA 1
ATOM 3139 C C . PRO B 1 155 ? -21.225 30.399 -9.792 1.000 65.684 121 PRO BBB C 1
ATOM 3140 O O . PRO B 1 155 ? -20.931 29.231 -9.812 1.000 68.045 121 PRO BBB O 1
ATOM 3144 N N . LYS B 1 156 ? -21.638 31.085 -10.857 1.000 64.281 122 LYS BBB N 1
ATOM 3145 C CA . LYS B 1 156 ? -21.676 30.505 -12.216 1.000 63.573 122 LYS BBB CA 1
ATOM 3146 C C . LYS B 1 156 ? -21.258 31.561 -13.245 1.000 64.708 122 LYS BBB C 1
ATOM 3147 O O . LYS B 1 156 ? -22.106 32.306 -13.727 1.000 69.524 122 LYS BBB O 1
ATOM 3153 N N . THR B 1 157 ? -19.989 31.568 -13.623 1.000 63.968 123 THR BBB N 1
ATOM 3154 C CA . THR B 1 157 ? -19.458 32.315 -14.781 1.000 63.460 123 THR BBB CA 1
ATOM 3155 C C . THR B 1 157 ? -18.262 31.539 -15.307 1.000 64.460 123 THR BBB C 1
ATOM 3156 O O . THR B 1 157 ? -17.776 30.614 -14.576 1.000 63.879 123 THR BBB O 1
ATOM 3160 N N . LYS B 1 158 ? -17.792 31.877 -16.500 1.000 66.508 124 LYS BBB N 1
ATOM 3161 C CA . LYS B 1 158 ? -16.664 31.143 -17.130 1.000 65.358 124 LYS BBB CA 1
ATOM 3162 C C . LYS B 1 158 ? -15.404 31.343 -16.280 1.000 65.668 124 LYS BBB C 1
ATOM 3163 O O . LYS B 1 158 ? -15.103 32.504 -15.836 1.000 68.911 124 LYS BBB O 1
ATOM 3169 N N . GLY B 1 159 ? -14.702 30.235 -16.065 1.000 62.873 125 GLY BBB N 1
ATOM 3170 C CA . GLY B 1 159 ? -13.432 30.168 -15.336 1.000 59.452 125 GLY BBB CA 1
ATOM 3171 C C . GLY B 1 159 ? -13.586 29.943 -13.847 1.000 58.117 125 GLY BBB C 1
ATOM 3172 O O . GLY B 1 159 ? -12.566 29.751 -13.224 1.000 57.862 125 GLY BBB O 1
ATOM 3173 N N . ILE B 1 160 ? -14.767 30.057 -13.240 1.000 60.931 126 ILE BBB N 1
ATOM 3174 C CA . ILE B 1 160 ? -14.826 30.041 -11.748 1.000 60.610 126 ILE BBB CA 1
ATOM 3175 C C . ILE B 1 160 ? -14.826 28.591 -11.290 1.000 61.536 126 ILE BBB C 1
ATOM 3176 O O . ILE B 1 160 ? -15.555 27.731 -11.891 1.000 65.242 126 ILE BBB O 1
ATOM 3181 N N . TRP B 1 161 ? -14.032 28.349 -10.249 1.000 61.460 127 TRP BBB N 1
ATOM 3182 C CA . TRP B 1 161 ? -13.725 27.008 -9.703 1.000 59.107 127 TRP BBB CA 1
ATOM 3183 C C . TRP B 1 161 ? -13.786 27.029 -8.188 1.000 56.046 127 TRP BBB C 1
ATOM 3184 O O . TRP B 1 161 ? -12.744 27.059 -7.528 1.000 56.217 127 TRP BBB O 1
ATOM 3195 N N . PRO B 1 162 ? -15.004 27.007 -7.603 1.000 57.373 128 PRO BBB N 1
ATOM 3196 C CA . PRO B 1 162 ? -15.172 26.884 -6.153 1.000 59.299 128 PRO BBB CA 1
ATOM 3197 C C . PRO B 1 162 ? -14.996 25.444 -5.659 1.000 57.404 128 PRO BBB C 1
ATOM 3198 O O . PRO B 1 162 ? -15.341 24.517 -6.355 1.000 53.812 128 PRO BBB O 1
ATOM 3202 N N . ALA B 1 163 ? -14.446 25.344 -4.455 1.000 58.918 129 ALA BBB N 1
ATOM 3203 C CA . ALA B 1 163 ? -13.969 24.105 -3.820 1.000 61.147 129 ALA BBB CA 1
ATOM 3204 C C . ALA B 1 163 ? -14.256 24.151 -2.311 1.000 63.860 129 ALA BBB C 1
ATOM 3205 O O . ALA B 1 163 ? -14.099 25.239 -1.683 1.000 62.813 129 ALA BBB O 1
ATOM 3207 N N . ILE B 1 164 ? -14.722 23.017 -1.780 1.000 61.313 130 ILE BBB N 1
ATOM 3208 C CA . ILE B 1 164 ? -14.706 22.687 -0.333 1.000 62.521 130 ILE BBB CA 1
ATOM 3209 C C . ILE B 1 164 ? -13.887 21.413 -0.210 1.000 62.065 130 ILE BBB C 1
ATOM 3210 O O . ILE B 1 164 ? -14.362 20.338 -0.686 1.000 59.697 130 ILE BBB O 1
ATOM 3215 N N . TRP B 1 165 ? -12.694 21.518 0.363 1.000 59.828 131 TRP BBB N 1
ATOM 3216 C CA . TRP B 1 165 ? -11.772 20.361 0.359 1.000 59.073 131 TRP BBB CA 1
ATOM 3217 C C . TRP B 1 165 ? -10.928 20.355 1.620 1.000 58.925 131 TRP BBB C 1
ATOM 3218 O O . TRP B 1 165 ? -10.936 21.419 2.332 1.000 59.260 131 TRP BBB O 1
ATOM 3229 N N . LEU B 1 166 ? -10.318 19.186 1.884 1.000 56.412 132 LEU BBB N 1
ATOM 3230 C CA . LEU B 1 166 ? -9.357 18.965 2.994 1.000 58.336 132 LEU BBB CA 1
ATOM 3231 C C . LEU B 1 166 ? -8.048 18.311 2.532 1.000 58.391 132 LEU BBB C 1
ATOM 3232 O O . LEU B 1 166 ? -8.024 17.690 1.428 1.000 58.728 132 LEU BBB O 1
ATOM 3237 N N . LEU B 1 167 ? -7.033 18.415 3.397 1.000 58.915 133 LEU BBB N 1
ATOM 3238 C CA . LEU B 1 167 ? -5.660 17.877 3.231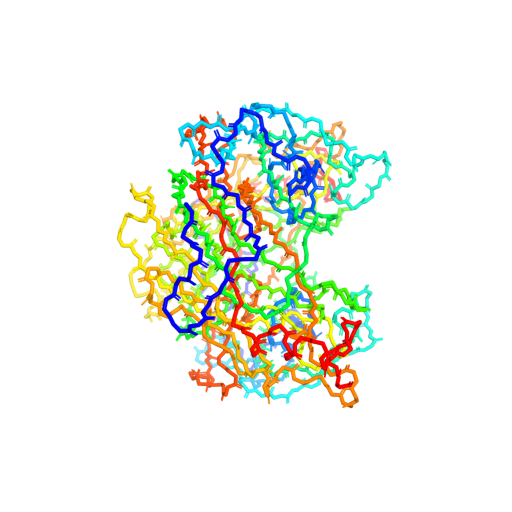 1.000 60.234 133 LEU BBB CA 1
ATOM 3239 C C . LEU B 1 167 ? -5.177 17.295 4.546 1.000 64.360 133 LEU BBB C 1
ATOM 3240 O O . LEU B 1 167 ? -5.318 18.005 5.563 1.000 65.555 133 LEU BBB O 1
ATOM 3245 N N . GLY B 1 168 ? -4.621 16.075 4.496 1.000 69.474 134 GLY BBB N 1
ATOM 3246 C CA . GLY B 1 168 ? -4.029 15.350 5.645 1.000 71.832 134 GLY BBB CA 1
ATOM 3247 C C . GLY B 1 168 ? -2.838 16.089 6.266 1.000 71.140 134 GLY BBB C 1
ATOM 3248 O O . GLY B 1 168 ? -1.867 16.399 5.535 1.000 68.758 134 GLY BBB O 1
ATOM 3249 N N . LYS B 1 169 ? -2.921 16.405 7.560 1.000 70.035 135 LYS BBB N 1
ATOM 3250 C CA . LYS B 1 169 ? -1.742 16.808 8.348 1.000 73.601 135 LYS BBB CA 1
ATOM 3251 C C . LYS B 1 169 ? -1.160 15.558 9.031 1.000 73.456 135 LYS BBB C 1
ATOM 3252 O O . LYS B 1 169 ? -1.687 15.126 10.058 1.000 73.856 135 LYS BBB O 1
ATOM 3258 N N . ASN B 1 170 ? -0.101 15.003 8.441 1.000 72.143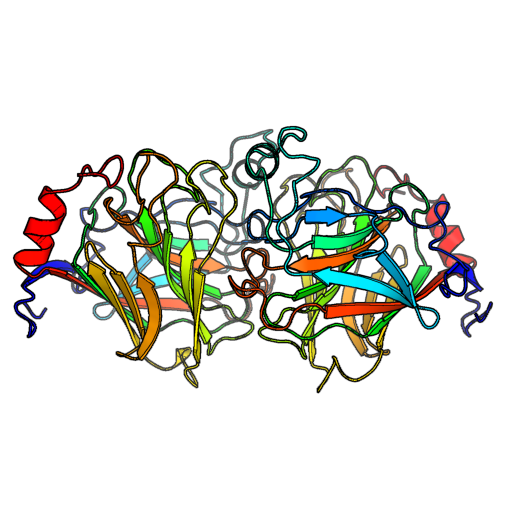 136 ASN BBB N 1
ATOM 3259 C CA . ASN B 1 170 ? 0.593 13.765 8.876 1.000 74.412 136 ASN BBB CA 1
ATOM 3260 C C . ASN B 1 170 ? 2.043 13.893 8.413 1.000 76.264 136 ASN BBB C 1
ATOM 3261 O O . ASN B 1 170 ? 2.483 15.022 8.185 1.000 76.793 136 ASN BBB O 1
ATOM 3266 N N . LYS B 1 171 ? 2.773 12.790 8.292 1.000 79.604 137 LYS BBB N 1
ATOM 3267 C CA . LYS B 1 171 ? 4.236 12.834 8.018 1.000 80.583 137 LYS BBB CA 1
ATOM 3268 C C . LYS B 1 171 ? 4.507 12.853 6.513 1.000 75.725 137 LYS BBB C 1
ATOM 3269 O O . LYS B 1 171 ? 5.688 12.784 6.163 1.000 74.188 137 LYS BBB O 1
ATOM 3275 N N . TRP B 1 172 ? 3.458 12.914 5.684 1.000 72.311 138 TRP BBB N 1
ATOM 3276 C CA . TRP B 1 172 ? 3.556 12.779 4.207 1.000 72.472 138 TRP BBB CA 1
ATOM 3277 C C . TRP B 1 172 ? 3.258 14.117 3.540 1.000 68.898 138 TRP BBB C 1
ATOM 3278 O O . TRP B 1 172 ? 2.565 14.925 4.141 1.000 72.569 138 TRP BBB O 1
ATOM 3289 N N . GLY B 1 173 ? 3.775 14.282 2.324 1.000 66.066 139 GLY BBB N 1
ATOM 3290 C CA . GLY B 1 173 ? 3.446 15.359 1.395 1.000 63.242 139 GLY BBB CA 1
ATOM 3291 C C . GLY B 1 173 ? 2.508 14.840 0.341 1.000 63.860 139 GLY BBB C 1
ATOM 3292 O O . GLY B 1 173 ? 2.160 13.630 0.339 1.000 64.895 139 GLY BBB O 1
ATOM 3293 N N . TRP B 1 174 ? 2.105 15.740 -0.536 1.000 64.442 140 TRP BBB N 1
ATOM 3294 C CA . TRP B 1 174 ? 1.075 15.485 -1.564 1.000 64.226 140 TRP BBB CA 1
ATOM 3295 C C . TRP B 1 174 ? 1.579 14.549 -2.686 1.000 65.713 140 TRP BBB C 1
ATOM 3296 O O . TRP B 1 174 ? 2.598 14.771 -3.341 1.000 62.339 140 TRP BBB O 1
ATOM 3307 N N . PRO B 1 175 ? 0.815 13.496 -3.055 1.000 65.026 141 PRO BBB N 1
ATOM 3308 C CA . PRO B 1 175 ? -0.537 13.271 -2.565 1.000 62.934 141 PRO BBB CA 1
ATOM 3309 C C . PRO B 1 175 ? -0.574 12.237 -1.445 1.000 62.205 141 PRO BBB C 1
ATOM 3310 O O . PRO B 1 175 ? -1.653 11.884 -1.069 1.000 63.592 141 PRO BBB O 1
ATOM 3314 N N . VAL B 1 176 ? 0.583 11.854 -0.902 1.000 62.655 142 VAL BBB N 1
ATOM 3315 C CA . VAL B 1 176 ? 0.688 10.652 -0.013 1.000 64.276 142 VAL BBB CA 1
ATOM 3316 C C . VAL B 1 176 ? -0.090 10.975 1.271 1.000 64.263 142 VAL BBB C 1
ATOM 3317 O O . VAL B 1 176 ? -0.607 10.013 1.911 1.000 61.965 142 VAL BBB O 1
ATOM 3321 N N . ASN B 1 177 ? -0.241 12.273 1.587 1.000 61.057 143 ASN BBB N 1
ATOM 3322 C CA . ASN B 1 177 ? -0.799 12.724 2.884 1.000 61.452 143 ASN BBB CA 1
ATOM 3323 C C . ASN B 1 177 ? -2.309 12.650 2.840 1.000 61.492 143 ASN BBB C 1
ATOM 3324 O O . ASN B 1 177 ? -2.961 12.793 3.900 1.000 63.810 143 ASN BBB O 1
ATOM 3329 N N . GLY B 1 178 ? -2.835 12.528 1.632 1.000 60.955 144 GLY BBB N 1
ATOM 3330 C CA . GLY B 1 178 ? -4.283 12.397 1.428 1.000 61.094 144 GLY BBB CA 1
ATOM 3331 C C . GLY B 1 178 ? -4.917 13.763 1.218 1.000 60.470 144 GLY BBB C 1
ATOM 3332 O O . GLY B 1 178 ? -4.447 14.745 1.840 1.000 59.544 144 GLY BBB O 1
ATOM 3333 N N . GLU B 1 179 ? -5.939 13.807 0.355 1.000 56.812 145 GLU BBB N 1
ATOM 3334 C CA . GLU B 1 179 ? -6.810 14.970 0.107 1.000 55.293 145 GLU BBB CA 1
ATOM 3335 C C . GLU B 1 179 ? -8.226 14.414 -0.030 1.000 56.404 145 GLU BBB C 1
ATOM 3336 O O . GLU B 1 179 ? -8.340 13.312 -0.627 1.000 55.701 145 GLU BBB O 1
ATOM 3342 N N . ILE B 1 180 ? -9.211 15.118 0.547 1.000 54.972 146 ILE BBB N 1
ATOM 3343 C CA . ILE B 1 180 ? -10.676 14.902 0.368 1.000 55.401 146 ILE BBB CA 1
ATOM 3344 C C . ILE B 1 180 ? -11.337 16.174 -0.207 1.000 54.662 146 ILE BBB C 1
ATOM 3345 O O . ILE B 1 180 ? -11.578 17.168 0.566 1.000 54.501 146 ILE BBB O 1
ATOM 3350 N N . ASP B 1 181 ? -11.740 16.119 -1.469 1.000 50.982 147 ASP BBB N 1
ATOM 3351 C CA . ASP B 1 181 ? -12.533 17.180 -2.123 1.000 51.543 147 ASP BBB CA 1
ATOM 3352 C C . ASP B 1 181 ? -14.005 16.872 -1.877 1.000 54.312 147 ASP BBB C 1
ATOM 3353 O O . ASP B 1 181 ? -14.518 15.945 -2.501 1.000 57.715 147 ASP BBB O 1
ATOM 3358 N N . MET B 1 182 ? -14.650 17.610 -0.976 1.000 56.788 148 MET BBB N 1
ATOM 3359 C CA . MET B 1 182 ? -16.117 17.506 -0.725 1.000 60.465 148 MET BBB CA 1
ATOM 3360 C C . MET B 1 182 ? -16.889 18.038 -1.940 1.000 59.986 148 MET BBB C 1
ATOM 3361 O O . MET B 1 182 ? -17.929 17.478 -2.282 1.000 60.665 148 MET BBB O 1
ATOM 3366 N N . LEU B 1 183 ? -16.347 19.086 -2.556 1.000 60.241 149 LEU BBB N 1
ATOM 3367 C CA . LEU B 1 183 ? -16.942 19.833 -3.687 1.000 60.465 149 LEU BBB CA 1
ATOM 3368 C C . LEU B 1 183 ? -15.855 20.448 -4.569 1.000 58.175 149 LEU BBB C 1
ATOM 3369 O O . LEU B 1 183 ? -14.996 21.241 -4.070 1.000 54.188 149 LEU BBB O 1
ATOM 3374 N N . GLU B 1 184 ? -15.949 20.126 -5.849 1.000 56.915 150 GLU BBB N 1
ATOM 3375 C CA . GLU B 1 184 ? -15.312 20.906 -6.914 1.000 57.536 150 GLU BBB CA 1
ATOM 3376 C C . GLU B 1 184 ? -16.278 21.059 -8.077 1.000 56.586 150 GLU BBB C 1
ATOM 3377 O O . GLU B 1 184 ? -16.857 20.041 -8.524 1.000 53.764 150 GLU BBB O 1
ATOM 3383 N N . ASN B 1 185 ? -16.387 22.305 -8.544 1.000 55.901 151 ASN BBB N 1
ATOM 3384 C CA . ASN B 1 185 ? -17.303 22.711 -9.628 1.000 57.683 151 ASN BBB CA 1
ATOM 3385 C C . ASN B 1 185 ? -16.446 23.421 -10.677 1.000 57.925 151 ASN BBB C 1
ATOM 3386 O O . ASN B 1 185 ? -15.628 24.172 -10.258 1.000 54.593 151 ASN BBB O 1
ATOM 3391 N N . ILE B 1 186 ? -16.654 23.180 -11.978 1.000 63.823 152 ILE BBB N 1
ATOM 3392 C CA . ILE B 1 186 ? -15.925 23.878 -13.081 1.000 65.439 152 ILE BBB CA 1
ATOM 3393 C C . ILE B 1 186 ? -16.916 24.360 -14.170 1.000 67.795 152 ILE BBB C 1
ATOM 3394 O O . ILE B 1 186 ? -17.851 23.624 -14.483 1.000 69.056 152 ILE BBB O 1
ATOM 3399 N N . SER B 1 187 ? -16.648 25.533 -14.762 1.000 68.706 153 SER BBB N 1
ATOM 3400 C CA . SER B 1 187 ? -17.462 26.332 -15.715 1.000 68.037 153 SER BBB CA 1
ATOM 3401 C C . SER B 1 187 ? -18.100 25.512 -16.818 1.000 69.440 153 SER BBB C 1
ATOM 3402 O O . SER B 1 187 ? -19.318 25.674 -17.028 1.000 74.941 153 SER BBB O 1
ATOM 3405 N N . GLN B 1 188 ? -17.264 24.844 -17.609 1.000 72.638 154 GLN BBB N 1
ATOM 3406 C CA . GLN B 1 188 ? -17.643 23.781 -18.586 1.000 75.422 154 GLN BBB CA 1
ATOM 3407 C C . GLN B 1 188 ? -18.137 22.649 -17.695 1.000 76.912 154 GLN BBB C 1
ATOM 3408 O O . GLN B 1 188 ? -17.358 22.285 -16.811 1.000 88.487 154 GLN BBB O 1
ATOM 3414 N N . GLN B 1 189 ? -19.405 22.255 -17.733 1.000 76.093 155 GLN BBB N 1
ATOM 3415 C CA . GLN B 1 189 ? -20.003 21.362 -16.671 1.000 75.235 155 GLN BBB CA 1
ATOM 3416 C C . GLN B 1 189 ? -20.378 22.112 -15.385 1.000 70.156 155 GLN BBB C 1
ATOM 3417 O O . GLN B 1 189 ? -19.998 21.719 -14.283 1.000 72.664 155 GLN BBB O 1
ATOM 3423 N N . PRO B 1 190 ? -21.217 23.156 -15.437 1.000 68.971 156 PRO BBB N 1
ATOM 3424 C CA . PRO B 1 190 ? -21.507 23.948 -14.252 1.000 67.953 156 PRO BBB CA 1
ATOM 3425 C C . PRO B 1 190 ? -22.390 23.178 -13.274 1.000 68.021 156 PRO BBB C 1
ATOM 3426 O O . PRO B 1 190 ? -22.397 23.521 -12.131 1.000 67.350 156 PRO BBB O 1
ATOM 3430 N N . ASP B 1 191 ? -23.150 22.215 -13.793 1.000 69.714 157 ASP BBB N 1
ATOM 3431 C CA . ASP B 1 191 ? -24.205 21.507 -13.032 1.000 71.488 157 ASP BBB CA 1
ATOM 3432 C C . ASP B 1 191 ? -23.592 20.299 -12.320 1.000 69.390 157 ASP BBB C 1
ATOM 3433 O O . ASP B 1 191 ? -24.324 19.622 -11.575 1.000 69.808 157 ASP BBB O 1
ATOM 3438 N N . VAL B 1 192 ? -22.310 20.028 -12.540 1.000 65.666 158 VAL BBB N 1
ATOM 3439 C CA . VAL B 1 192 ? -21.690 18.792 -12.008 1.000 66.061 158 VAL BBB CA 1
ATOM 3440 C C . VAL B 1 192 ? -20.835 19.142 -10.802 1.000 64.089 158 VAL BBB C 1
ATOM 3441 O O . VAL B 1 192 ? -19.872 19.938 -10.956 1.000 65.413 158 VAL BBB O 1
ATOM 3445 N N . VAL B 1 193 ? -21.216 18.521 -9.691 1.000 66.076 159 VAL BBB N 1
ATOM 3446 C CA . VAL B 1 193 ? -20.457 18.327 -8.425 1.000 67.811 159 VAL BBB CA 1
ATOM 3447 C C . VAL B 1 193 ? -19.495 17.129 -8.558 1.000 66.063 159 VAL BBB C 1
ATOM 3448 O O . VAL B 1 193 ? -19.981 15.958 -8.725 1.000 62.686 159 VAL BBB O 1
ATOM 3452 N N . TYR B 1 194 ? -18.189 17.409 -8.434 1.000 62.571 160 TYR BBB N 1
ATOM 3453 C CA . TYR B 1 194 ? -17.091 16.414 -8.388 1.000 60.699 160 TYR BBB CA 1
ATOM 3454 C C . TYR B 1 194 ? -16.711 16.230 -6.925 1.000 59.268 160 TYR BBB C 1
ATOM 3455 O O . TYR B 1 194 ? -16.430 17.260 -6.298 1.000 64.992 160 TYR BBB O 1
ATOM 3464 N N . SER B 1 195 ? -16.730 14.994 -6.420 1.000 56.936 161 SER BBB N 1
ATOM 3465 C CA . SER B 1 195 ? -16.292 14.634 -5.045 1.000 57.107 161 SER BBB CA 1
ATOM 3466 C C . SER B 1 195 ? -15.190 13.596 -5.162 1.000 54.412 161 SER BBB C 1
ATOM 3467 O O . SER B 1 195 ? -15.411 12.653 -5.886 1.000 54.154 161 SER BBB O 1
ATOM 3470 N N . THR B 1 196 ? -14.035 13.803 -4.532 1.000 56.320 162 THR BBB N 1
ATOM 3471 C CA . THR B 1 196 ? -12.773 13.106 -4.921 1.000 56.773 162 THR BBB CA 1
ATOM 3472 C C . THR B 1 196 ? -11.844 12.901 -3.719 1.000 56.201 162 THR BBB C 1
ATOM 3473 O O . THR B 1 196 ? -11.823 13.767 -2.844 1.000 59.368 162 THR BBB O 1
ATOM 3477 N N . PHE B 1 197 ? -11.204 11.723 -3.666 1.000 57.610 163 PHE BBB N 1
ATOM 3478 C CA . PHE B 1 197 ? -10.104 11.317 -2.752 1.000 58.257 163 PHE BBB CA 1
ATOM 3479 C C . PHE B 1 197 ? -8.800 11.161 -3.542 1.000 61.355 163 PHE BBB C 1
ATOM 3480 O O . PHE B 1 197 ? -8.800 10.485 -4.603 1.000 60.655 163 PHE BBB O 1
ATOM 3488 N N . HIS B 1 198 ? -7.726 11.777 -3.035 1.000 63.302 164 HIS BBB N 1
ATOM 3489 C CA . HIS B 1 198 ? -6.345 11.668 -3.561 1.000 61.952 164 HIS BBB CA 1
ATOM 3490 C C . HIS B 1 198 ? -5.476 10.936 -2.547 1.000 61.563 164 HIS BBB C 1
ATOM 3491 O O . HIS B 1 198 ? -5.682 11.135 -1.348 1.000 60.334 164 HIS BBB O 1
ATOM 3498 N N . LEU B 1 199 ? -4.543 10.115 -3.032 1.000 64.216 165 LEU BBB N 1
ATOM 3499 C CA . LEU B 1 199 ? -3.594 9.308 -2.207 1.000 64.674 165 LEU BBB CA 1
ATOM 3500 C C . LEU B 1 199 ? -2.644 8.543 -3.129 1.000 63.455 165 LEU BBB C 1
ATOM 3501 O O . LEU B 1 199 ? -3.025 8.333 -4.284 1.000 62.621 165 LEU BBB O 1
ATOM 3506 N N . SER B 1 200 ? -1.462 8.148 -2.644 1.000 64.679 166 SER BBB N 1
ATOM 3507 C CA . SER B 1 200 ? -0.540 7.296 -3.440 1.000 66.468 166 SER BBB CA 1
ATOM 3508 C C . SER B 1 200 ? -1.157 5.930 -3.585 1.000 61.299 166 SER BBB C 1
ATOM 3509 O O . SER B 1 200 ? -1.933 5.522 -2.759 1.000 60.131 166 SER BBB O 1
ATOM 3512 N N . PRO B 1 201 ? -0.789 5.183 -4.626 1.000 62.629 167 PRO BBB N 1
ATOM 3513 C CA . PRO B 1 201 ? -1.303 3.823 -4.784 1.000 64.942 167 PRO BBB CA 1
ATOM 3514 C C . PRO B 1 201 ? -0.803 2.889 -3.674 1.000 65.176 167 PRO BBB C 1
ATOM 3515 O O . PRO B 1 201 ? -1.565 2.479 -2.877 1.000 65.674 167 PRO BBB O 1
ATOM 3519 N N . ASP B 1 202 ? 0.482 2.578 -3.669 1.000 67.524 168 ASP BBB N 1
ATOM 3520 C CA . ASP B 1 202 ? 1.222 2.141 -2.457 1.000 73.009 168 ASP BBB CA 1
ATOM 3521 C C . ASP B 1 202 ? 1.613 3.411 -1.707 1.000 76.543 168 ASP BBB C 1
ATOM 3522 O O . ASP B 1 202 ? 1.390 4.506 -2.295 1.000 82.455 168 ASP BBB O 1
ATOM 3527 N N . GLY B 1 203 ? 2.226 3.311 -0.528 1.000 75.841 169 GLY BBB N 1
ATOM 3528 C CA . GLY B 1 203 ? 2.713 4.531 0.151 1.000 74.748 169 GLY BBB CA 1
ATOM 3529 C C . GLY B 1 203 ? 4.053 5.029 -0.395 1.000 72.938 169 GLY BBB C 1
ATOM 3530 O O . GLY B 1 203 ? 4.618 5.976 0.184 1.000 70.243 169 GLY BBB O 1
ATOM 3531 N N . VAL B 1 204 ? 4.593 4.403 -1.443 1.000 72.927 170 VAL BBB N 1
ATOM 3532 C CA . VAL B 1 204 ? 5.955 4.728 -1.981 1.000 74.564 170 VAL BBB CA 1
ATOM 3533 C C . VAL B 1 204 ? 5.825 5.780 -3.089 1.000 71.453 170 VAL BBB C 1
ATOM 3534 O O . VAL B 1 204 ? 6.511 6.811 -3.009 1.000 71.338 170 VAL BBB O 1
ATOM 3538 N N . SER B 1 205 ? 5.057 5.429 -4.130 1.000 66.784 171 SER BBB N 1
ATOM 3539 C CA . SER B 1 205 ? 4.814 6.241 -5.336 1.000 62.394 171 SER BBB CA 1
ATOM 3540 C C . SER B 1 205 ? 4.055 7.482 -4.891 1.000 63.439 171 SER BBB C 1
ATOM 3541 O O . SER B 1 205 ? 3.122 7.315 -4.029 1.000 61.921 171 SER BBB O 1
ATOM 3544 N N . THR B 1 206 ? 4.474 8.642 -5.424 1.000 61.378 172 THR BBB N 1
ATOM 3545 C CA . THR B 1 206 ? 3.821 9.954 -5.252 1.000 59.060 172 THR BBB CA 1
ATOM 3546 C C . THR B 1 206 ? 2.938 10.236 -6.466 1.000 58.183 172 THR BBB C 1
ATOM 3547 O O . THR B 1 206 ? 2.525 11.396 -6.637 1.000 57.891 172 THR BBB O 1
ATOM 3551 N N . ARG B 1 207 ? 2.578 9.247 -7.274 1.000 60.176 173 ARG BBB N 1
ATOM 3552 C CA . ARG B 1 207 ? 1.542 9.523 -8.304 1.000 60.789 173 ARG BBB CA 1
ATOM 3553 C C . ARG B 1 207 ? 0.200 9.624 -7.565 1.000 60.284 173 ARG BBB C 1
ATOM 3554 O O . ARG B 1 207 ? 0.030 8.975 -6.516 1.000 59.312 173 ARG BBB O 1
ATOM 3562 N N . ASP B 1 208 ? -0.681 10.481 -8.064 1.000 59.786 174 ASP BBB N 1
ATOM 3563 C CA . ASP B 1 208 ? -2.038 10.681 -7.518 1.000 60.599 174 ASP BBB CA 1
ATOM 3564 C C . ASP B 1 208 ? -2.920 9.553 -8.033 1.000 60.223 174 ASP BBB C 1
ATOM 3565 O O . ASP B 1 208 ? -3.107 9.428 -9.257 1.000 65.987 174 ASP BBB O 1
ATOM 3570 N N . ALA B 1 209 ? -3.331 8.670 -7.148 1.000 60.234 175 ALA BBB N 1
ATOM 3571 C CA . ALA B 1 209 ? -4.198 7.546 -7.524 1.000 61.157 175 ALA BBB CA 1
ATOM 3572 C C . ALA B 1 209 ? -5.582 7.943 -7.034 1.000 62.171 175 ALA BBB C 1
ATOM 3573 O O . ALA B 1 209 ? -6.155 7.217 -6.203 1.000 69.377 175 ALA BBB O 1
ATOM 3575 N N . SER B 1 210 ? -6.078 9.067 -7.547 1.000 60.613 176 SER BBB N 1
ATOM 3576 C CA . SER B 1 210 ? -7.430 9.606 -7.234 1.000 63.563 176 SER BBB CA 1
ATOM 3577 C C . SER B 1 210 ? -8.533 8.533 -7.394 1.000 62.500 176 SER BBB C 1
ATOM 3578 O O . SER B 1 210 ? -8.414 7.631 -8.242 1.000 61.189 176 SER BBB O 1
ATOM 3581 N N . ARG B 1 211 ? -9.534 8.594 -6.516 1.000 62.784 177 ARG BBB N 1
ATOM 3582 C CA . ARG B 1 211 ? -10.835 7.874 -6.614 1.000 65.689 177 ARG BBB CA 1
ATOM 3583 C C . ARG B 1 211 ? -11.935 8.910 -6.417 1.000 62.755 177 ARG BBB C 1
ATOM 3584 O O . ARG B 1 211 ? -11.870 9.628 -5.404 1.000 64.160 177 ARG BBB O 1
ATOM 3592 N N . GLY B 1 212 ? -12.885 8.968 -7.350 1.000 58.183 178 GLY BBB N 1
ATOM 3593 C CA . GLY B 1 212 ? -13.807 10.098 -7.491 1.000 55.222 178 GLY BBB CA 1
ATOM 3594 C C . GLY B 1 212 ? -15.146 9.638 -8.000 1.000 55.104 178 GLY BBB C 1
ATOM 3595 O O . GLY B 1 212 ? -15.222 8.576 -8.600 1.000 52.164 178 GLY BBB O 1
ATOM 3596 N N . GLY B 1 213 ? -16.171 10.431 -7.716 1.000 58.031 179 GLY BBB N 1
ATOM 3597 C CA . GLY B 1 213 ? -17.518 10.314 -8.295 1.000 60.226 179 GLY BBB CA 1
ATOM 3598 C C . GLY B 1 213 ? -18.056 11.673 -8.652 1.000 59.878 179 GLY BBB C 1
ATOM 3599 O O . GLY B 1 213 ? -17.451 12.681 -8.286 1.000 58.436 179 GLY BBB O 1
ATOM 3600 N N . THR B 1 214 ? -19.170 11.680 -9.358 1.000 65.695 180 THR BBB N 1
ATOM 3601 C CA . THR B 1 214 ? -19.914 12.909 -9.707 1.000 66.105 180 THR BBB CA 1
ATOM 3602 C C . THR B 1 214 ? -21.405 12.695 -9.471 1.000 68.966 180 THR BBB C 1
ATOM 3603 O O . THR B 1 214 ? -21.927 11.598 -9.727 1.000 71.577 180 THR BBB O 1
ATOM 3607 N N . VAL B 1 215 ? -22.062 13.750 -9.040 1.000 73.861 181 VAL BBB N 1
ATOM 3608 C CA . VAL B 1 215 ? -23.539 13.865 -9.096 1.000 78.783 181 VAL BBB CA 1
ATOM 3609 C C . VAL B 1 215 ? -23.873 15.112 -9.916 1.000 79.333 181 VAL BBB C 1
ATOM 3610 O O . VAL B 1 215 ? -23.139 16.117 -9.783 1.000 76.367 181 VAL BBB O 1
ATOM 3614 N N . LYS B 1 216 ? -24.934 15.047 -10.727 1.000 81.670 182 LYS BBB N 1
ATOM 3615 C CA . LYS B 1 216 ? -25.399 16.191 -11.558 1.000 80.849 182 LYS BBB CA 1
ATOM 3616 C C . LYS B 1 216 ? -26.668 16.778 -10.950 1.000 78.312 182 LYS BBB C 1
ATOM 3617 O O . LYS B 1 216 ? -27.581 16.012 -10.702 1.000 75.106 182 LYS BBB O 1
ATOM 3623 N N . ILE B 1 217 ? -26.687 18.098 -10.736 1.000 80.562 183 ILE BBB N 1
ATOM 3624 C CA . ILE B 1 217 ? -27.844 18.874 -10.182 1.000 82.405 183 ILE BBB CA 1
ATOM 3625 C C . ILE B 1 217 ? -28.238 19.987 -11.175 1.000 83.020 183 ILE BBB C 1
ATOM 3626 O O . ILE B 1 217 ? -27.422 20.931 -11.348 1.000 76.354 183 ILE BBB O 1
ATOM 3631 N N . GLU B 1 218 ? -29.422 19.894 -11.810 1.000 86.229 184 GLU BBB N 1
ATOM 3632 C CA . GLU B 1 218 ? -29.856 20.937 -12.780 1.000 92.287 184 GLU BBB CA 1
ATOM 3633 C C . GLU B 1 218 ? -29.867 22.281 -12.015 1.000 89.108 184 GLU BBB C 1
ATOM 3634 O O . GLU B 1 218 ? -30.335 22.299 -10.875 1.000 85.939 184 GLU BBB O 1
ATOM 3640 N N . ASN B 1 219 ? -29.246 23.329 -12.580 1.000 88.621 185 ASN BBB N 1
ATOM 3641 C CA . ASN B 1 219 ? -29.050 24.701 -12.009 1.000 88.111 185 ASN BBB CA 1
ATOM 3642 C C . ASN B 1 219 ? -28.548 24.632 -10.563 1.000 84.779 185 ASN BBB C 1
ATOM 3643 O O . ASN B 1 219 ? -29.233 25.103 -9.631 1.000 84.879 185 ASN BBB O 1
ATOM 3648 N N . LEU B 1 220 ? -27.347 24.101 -10.397 1.000 81.315 186 LEU BBB N 1
ATOM 3649 C CA . LEU B 1 220 ? -26.659 24.023 -9.093 1.000 77.501 186 LEU BBB CA 1
ATOM 3650 C C . LEU B 1 220 ? -26.389 25.437 -8.560 1.000 80.204 186 LEU BBB C 1
ATOM 3651 O O . LEU B 1 220 ? -26.310 25.614 -7.290 1.000 84.465 186 LEU BBB O 1
ATOM 3656 N N . SER B 1 221 ? -26.158 26.392 -9.476 1.000 77.046 187 SER BBB N 1
ATOM 3657 C CA . SER B 1 221 ? -25.809 27.797 -9.140 1.000 74.090 187 SER BBB CA 1
ATOM 3658 C C . SER B 1 221 ? -26.972 28.451 -8.384 1.000 76.046 187 SER BBB C 1
ATOM 3659 O O . SER B 1 221 ? -26.698 29.405 -7.618 1.000 71.256 187 SER BBB O 1
ATOM 3662 N N . ASP B 1 222 ? -28.207 27.953 -8.591 1.000 79.596 188 ASP BBB N 1
ATOM 3663 C CA . ASP B 1 222 ? -29.472 28.625 -8.171 1.000 85.263 188 ASP BBB CA 1
ATOM 3664 C C . ASP B 1 222 ? -29.623 28.644 -6.650 1.000 85.231 188 ASP BBB C 1
ATOM 3665 O O . ASP B 1 222 ? -30.093 29.656 -6.146 1.000 83.657 188 ASP BBB O 1
ATOM 3670 N N . ASP B 1 223 ? -29.309 27.550 -5.956 1.000 84.200 189 ASP BBB N 1
ATOM 3671 C CA . ASP B 1 223 ? -29.577 27.483 -4.501 1.000 85.647 189 ASP BBB CA 1
ATOM 3672 C C . ASP B 1 223 ? -28.331 27.116 -3.717 1.000 81.812 189 ASP BBB C 1
ATOM 3673 O O . ASP B 1 223 ? -27.269 26.769 -4.316 1.000 83.007 189 ASP BBB O 1
ATOM 3678 N N . PHE B 1 224 ? -28.474 27.229 -2.401 1.000 78.699 190 PHE BBB N 1
ATOM 3679 C CA . PHE B 1 224 ? -27.603 26.532 -1.434 1.000 74.769 190 PHE BBB CA 1
ATOM 3680 C C . PHE B 1 224 ? -27.843 25.023 -1.596 1.000 72.869 190 PHE BBB C 1
ATOM 3681 O O . PHE B 1 224 ? -28.924 24.556 -2.019 1.000 70.959 190 PHE BBB O 1
ATOM 3689 N N . HIS B 1 225 ? -26.757 24.287 -1.412 1.000 72.561 191 HIS BBB N 1
ATOM 3690 C CA . HIS B 1 225 ? -26.706 22.813 -1.382 1.000 73.082 191 HIS BBB CA 1
ATOM 3691 C C . HIS B 1 225 ? -25.858 22.480 -0.165 1.000 74.006 191 HIS BBB C 1
ATOM 3692 O O . HIS B 1 225 ? -24.958 23.309 0.152 1.000 71.564 191 HIS BBB O 1
ATOM 3699 N N . THR B 1 226 ? -26.192 21.402 0.551 1.000 76.775 192 THR BBB N 1
ATOM 3700 C CA . THR B 1 226 ? -25.454 21.030 1.785 1.000 77.841 192 THR BBB CA 1
ATOM 3701 C C . THR B 1 226 ? -24.563 19.821 1.478 1.000 76.891 192 THR BBB C 1
ATOM 3702 O O . THR B 1 226 ? -25.098 18.747 1.023 1.000 77.341 192 THR BBB O 1
ATOM 3706 N N . TYR B 1 227 ? -23.253 20.048 1.660 1.000 71.251 193 TYR BBB N 1
ATOM 3707 C CA . TYR B 1 227 ? -22.142 19.124 1.354 1.000 66.866 193 TYR BBB CA 1
ATOM 3708 C C . TYR B 1 227 ? -21.740 18.475 2.670 1.000 66.221 193 TYR BBB C 1
ATOM 3709 O O . TYR B 1 227 ? -21.285 19.190 3.565 1.000 64.942 193 TYR BBB O 1
ATOM 3718 N N . VAL B 1 228 ? -21.895 17.158 2.775 1.000 67.200 194 VAL BBB N 1
ATOM 3719 C CA . VAL B 1 228 ? -21.595 16.432 4.041 1.000 70.316 194 VAL BBB CA 1
ATOM 3720 C C . VAL B 1 228 ? -20.542 15.334 3.836 1.000 68.335 194 VAL BBB C 1
ATOM 3721 O O . VAL B 1 228 ? -20.670 14.494 2.944 1.000 68.627 194 VAL BBB O 1
ATOM 3725 N N . MET B 1 229 ? -19.529 15.340 4.684 1.000 69.856 195 MET BBB N 1
ATOM 3726 C CA . MET B 1 229 ? -18.580 14.214 4.831 1.000 70.714 195 MET BBB CA 1
ATOM 3727 C C . MET B 1 229 ? -18.955 13.475 6.116 1.000 71.411 195 MET BBB C 1
ATOM 3728 O O . MET B 1 229 ? -19.176 14.183 7.105 1.000 73.501 195 MET BBB O 1
ATOM 3733 N N . GLU B 1 230 ? -19.033 12.137 6.083 1.000 71.303 196 GLU BBB N 1
ATOM 3734 C CA . GLU B 1 230 ? -19.154 11.247 7.270 1.000 72.193 196 GLU BBB CA 1
ATOM 3735 C C . GLU B 1 230 ? -17.933 10.340 7.251 1.000 71.214 196 GLU BBB C 1
ATOM 3736 O O . GLU B 1 230 ? -17.820 9.547 6.324 1.000 72.546 196 GLU BBB O 1
ATOM 3742 N N . TRP B 1 231 ? -17.088 10.449 8.267 1.000 74.606 197 TRP BBB N 1
ATOM 3743 C CA . TRP B 1 231 ? -15.719 9.867 8.351 1.000 75.406 197 TRP BBB CA 1
ATOM 3744 C C . TRP B 1 231 ? -15.579 9.009 9.618 1.000 79.936 197 TRP BBB C 1
ATOM 3745 O O . TRP B 1 231 ? -16.129 9.311 10.693 1.000 85.568 197 TRP BBB O 1
ATOM 3756 N N . ASP B 1 232 ? -14.813 7.956 9.469 1.000 84.786 198 ASP BBB N 1
ATOM 3757 C CA . ASP B 1 232 ? -14.837 6.727 10.286 1.000 86.605 198 ASP BBB CA 1
ATOM 3758 C C . ASP B 1 232 ? -13.455 6.080 10.228 1.000 86.208 198 ASP BBB C 1
ATOM 3759 O O . ASP B 1 232 ? -12.743 6.267 9.206 1.000 82.144 198 ASP BBB O 1
ATOM 3764 N N . LYS B 1 233 ? -13.102 5.229 11.171 1.000 85.331 199 LYS BBB N 1
ATOM 3765 C CA . LYS B 1 233 ? -11.852 4.468 10.968 1.000 85.081 199 LYS BBB CA 1
ATOM 3766 C C . LYS B 1 233 ? -12.044 3.517 9.768 1.000 84.552 199 LYS BBB C 1
ATOM 3767 O O . LYS B 1 233 ? -11.024 3.051 9.238 1.000 85.823 199 LYS BBB O 1
ATOM 3773 N N . ASP B 1 234 ? -13.280 3.224 9.334 1.000 83.057 200 ASP BBB N 1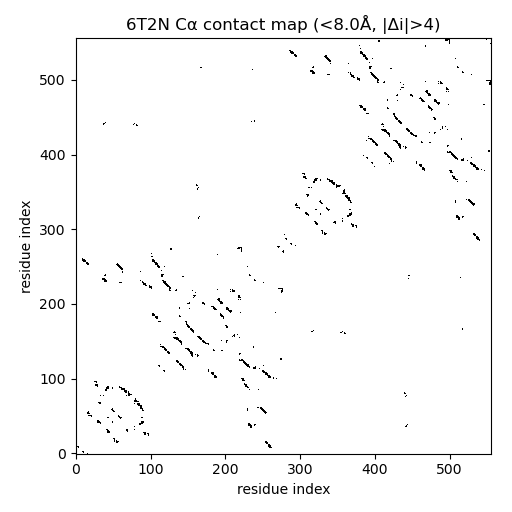
ATOM 3774 C CA . ASP B 1 234 ? -13.517 2.206 8.270 1.000 82.699 200 ASP BBB CA 1
ATOM 3775 C C . ASP B 1 234 ? -13.921 2.785 6.915 1.000 81.026 200 ASP BBB C 1
ATOM 3776 O O . ASP B 1 234 ? -13.814 1.999 5.914 1.000 78.044 200 ASP BBB O 1
ATOM 3781 N N . SER B 1 235 ? -14.397 4.035 6.861 1.000 77.467 201 SER BBB N 1
ATOM 3782 C CA . SER B 1 235 ? -14.964 4.595 5.609 1.000 74.717 201 SER BBB CA 1
ATOM 3783 C C . SER B 1 235 ? -15.209 6.098 5.675 1.000 72.798 201 SER BBB C 1
ATOM 3784 O O . SER B 1 235 ? -15.407 6.655 6.794 1.000 71.738 201 SER BBB O 1
ATOM 3787 N N . ILE B 1 236 ? -15.306 6.685 4.478 1.000 71.137 202 ILE BBB N 1
ATOM 3788 C CA . ILE B 1 236 ? -15.677 8.109 4.232 1.000 69.527 202 ILE BBB CA 1
ATOM 3789 C C . ILE B 1 236 ? -16.758 8.171 3.152 1.000 69.277 202 ILE BBB C 1
ATOM 3790 O O . ILE B 1 236 ? -16.585 7.582 2.096 1.000 68.982 202 ILE BBB O 1
ATOM 3795 N N . LYS B 1 237 ? -17.843 8.874 3.432 1.000 73.538 203 LYS BBB N 1
ATOM 3796 C CA . LYS B 1 237 ? -18.904 9.208 2.455 1.000 76.391 203 LYS BBB CA 1
ATOM 3797 C C . LYS B 1 237 ? -18.869 10.711 2.165 1.000 73.248 203 LYS BBB C 1
ATOM 3798 O O . LYS B 1 237 ? -18.925 11.499 3.136 1.000 70.237 203 LYS BBB O 1
ATOM 3804 N N . LEU B 1 238 ? -18.835 11.094 0.888 1.000 70.924 204 LEU BBB N 1
ATOM 3805 C CA . LEU B 1 238 ? -19.056 12.502 0.451 1.000 69.935 204 LEU BBB CA 1
ATOM 3806 C C . LEU B 1 238 ? -20.437 12.614 -0.207 1.000 70.043 204 LEU BBB C 1
ATOM 3807 O O . LEU B 1 238 ? -20.766 11.779 -1.075 1.000 67.837 204 LEU BBB O 1
ATOM 3812 N N . MET B 1 239 ? -21.244 13.593 0.202 1.000 74.764 205 MET BBB N 1
ATOM 3813 C CA . MET B 1 239 ? -22.663 13.708 -0.252 1.000 74.756 205 MET BBB CA 1
ATOM 3814 C C . MET B 1 239 ? -23.016 15.166 -0.545 1.000 75.846 205 MET BBB C 1
ATOM 3815 O O . MET B 1 239 ? -22.424 16.071 0.113 1.000 77.622 205 MET BBB O 1
ATOM 3820 N N . VAL B 1 240 ? -23.909 15.354 -1.525 1.000 75.467 206 VAL BBB N 1
ATOM 3821 C CA . VAL B 1 240 ? -24.657 16.612 -1.792 1.000 75.543 206 VAL BBB CA 1
ATOM 3822 C C . VAL B 1 240 ? -26.090 16.329 -1.416 1.000 76.459 206 VAL BBB C 1
ATOM 3823 O O . VAL B 1 240 ? -26.659 15.406 -2.024 1.000 79.575 206 VAL BBB O 1
ATOM 3827 N N . ASP B 1 241 ? -26.671 17.132 -0.539 1.000 77.080 207 ASP BBB N 1
ATOM 3828 C CA . ASP B 1 241 ? -28.136 17.085 -0.268 1.000 80.225 207 ASP BBB CA 1
ATOM 3829 C C . ASP B 1 241 ? -28.526 15.634 0.008 1.000 77.541 207 ASP BBB C 1
ATOM 3830 O O . ASP B 1 241 ? -29.521 15.221 -0.541 1.000 79.220 207 ASP BBB O 1
ATOM 3835 N N . ASP B 1 242 ? -27.704 14.919 0.788 1.000 77.651 208 ASP BBB N 1
ATOM 3836 C CA . ASP B 1 242 ? -27.861 13.498 1.201 1.000 81.686 208 ASP BBB CA 1
ATOM 3837 C C . ASP B 1 242 ? -28.021 12.596 -0.035 1.000 84.307 208 ASP BBB C 1
ATOM 3838 O O . ASP B 1 242 ? -28.892 11.679 -0.015 1.000 88.450 208 ASP BBB O 1
ATOM 3843 N N . LYS B 1 243 ? -27.257 12.862 -1.095 1.000 85.113 209 LYS BBB N 1
ATOM 3844 C CA . LYS B 1 243 ? -27.033 11.912 -2.220 1.000 87.408 209 LYS BBB CA 1
ATOM 3845 C C . LYS B 1 243 ? -25.574 11.467 -2.207 1.000 83.560 209 LYS BBB C 1
ATOM 3846 O O . LYS B 1 243 ? -24.693 12.355 -2.061 1.000 84.692 209 LYS BBB O 1
ATOM 3852 N N . LEU B 1 244 ? -25.312 10.176 -2.401 1.000 78.323 210 LEU BBB N 1
ATOM 3853 C CA . LEU B 1 244 ? -23.909 9.693 -2.401 1.000 76.941 210 LEU BBB CA 1
ATOM 3854 C C . LEU B 1 244 ? -23.175 10.131 -3.696 1.000 72.406 210 LEU BBB C 1
ATOM 3855 O O . LEU B 1 244 ? -23.610 9.794 -4.835 1.000 70.411 210 LEU BBB O 1
ATOM 3860 N N . VAL B 1 245 ? -22.092 10.891 -3.549 1.000 65.855 211 VAL BBB N 1
ATOM 3861 C CA . VAL B 1 245 ? -21.245 11.254 -4.714 1.000 65.029 211 VAL BBB CA 1
ATOM 3862 C C . VAL B 1 245 ? -20.209 10.152 -4.868 1.000 62.481 211 VAL BBB C 1
ATOM 3863 O O . VAL B 1 245 ? -20.122 9.587 -5.959 1.000 59.165 211 VAL BBB O 1
ATOM 3867 N N . LYS B 1 246 ? -19.451 9.946 -3.792 1.000 62.631 212 LYS BBB N 1
ATOM 3868 C CA . LYS B 1 246 ? -18.328 8.994 -3.675 1.000 67.856 212 LYS BBB CA 1
ATOM 3869 C C . LYS B 1 246 ? -18.186 8.488 -2.226 1.000 72.806 212 LYS BBB C 1
ATOM 3870 O O . LYS B 1 246 ? -18.094 9.344 -1.279 1.000 71.448 212 LYS BBB O 1
ATOM 3876 N N . SER B 1 247 ? -18.160 7.156 -2.050 1.000 73.369 213 SER BBB N 1
ATOM 3877 C CA . SER B 1 247 ? -17.751 6.511 -0.777 1.000 76.875 213 SER BBB CA 1
ATOM 3878 C C . SER B 1 247 ? -16.365 5.895 -0.966 1.000 75.917 213 SER BBB C 1
ATOM 3879 O O . SER B 1 247 ? -15.942 5.718 -2.120 1.000 80.007 213 SER BBB O 1
ATOM 3882 N N . ILE B 1 248 ? -15.673 5.608 0.128 1.000 73.293 214 ILE BBB N 1
ATOM 3883 C CA . ILE B 1 248 ? -14.359 4.914 0.092 1.000 73.180 214 ILE BBB CA 1
ATOM 3884 C C . ILE B 1 248 ? -14.257 4.078 1.368 1.000 74.062 214 ILE BBB C 1
ATOM 3885 O O . ILE B 1 248 ? -14.770 4.531 2.402 1.000 73.432 214 ILE BBB O 1
ATOM 3890 N N . ASP B 1 249 ? -13.761 2.846 1.255 1.000 76.509 215 ASP BBB N 1
ATOM 3891 C CA . ASP B 1 249 ? -13.565 1.918 2.399 1.000 78.215 215 ASP BBB CA 1
ATOM 3892 C C . ASP B 1 249 ? -12.075 1.928 2.753 1.000 74.485 215 ASP BBB C 1
ATOM 3893 O O . ASP B 1 249 ? -11.282 1.483 1.924 1.000 71.695 215 ASP BBB O 1
ATOM 3898 N N . LEU B 1 250 ? -11.722 2.406 3.945 1.000 73.538 216 LEU BBB N 1
ATOM 3899 C CA . LEU B 1 250 ? -10.317 2.707 4.330 1.000 75.256 216 LEU BBB CA 1
ATOM 3900 C C . LEU B 1 250 ? -9.520 1.411 4.544 1.000 77.465 216 LEU BBB C 1
ATOM 3901 O O . LEU B 1 250 ? -8.278 1.492 4.594 1.000 75.978 216 LEU BBB O 1
ATOM 3906 N N . ASN B 1 251 ? -10.204 0.264 4.643 1.000 80.644 217 ASN BBB N 1
ATOM 3907 C CA . ASN B 1 251 ? -9.603 -1.097 4.626 1.000 82.686 217 ASN BBB CA 1
ATOM 3908 C C . ASN B 1 251 ? -8.973 -1.331 3.246 1.000 83.589 217 ASN BBB C 1
ATOM 3909 O O . ASN B 1 251 ? -8.591 -2.470 2.969 1.000 88.948 217 ASN BBB O 1
ATOM 3914 N N . THR B 1 252 ? -8.858 -0.276 2.428 1.000 83.247 218 THR BBB N 1
ATOM 3915 C CA . THR B 1 252 ? -8.282 -0.257 1.053 1.000 82.999 218 THR BBB CA 1
ATOM 3916 C C . THR B 1 252 ? -7.099 0.699 0.945 1.000 79.370 218 THR BBB C 1
ATOM 3917 O O . THR B 1 252 ? -6.206 0.437 0.119 1.000 81.836 218 THR BBB O 1
ATOM 3921 N N . THR B 1 253 ? -7.164 1.796 1.693 1.000 75.243 219 THR BBB N 1
ATOM 3922 C CA . THR B 1 253 ? -6.147 2.884 1.729 1.000 76.001 219 THR BBB CA 1
ATOM 3923 C C . THR B 1 253 ? -4.993 2.584 2.711 1.000 72.951 219 THR BBB C 1
ATOM 3924 O O . THR B 1 253 ? -4.243 3.530 3.036 1.000 70.919 219 THR BBB O 1
ATOM 3928 N N . ASN B 1 254 ? -4.823 1.334 3.137 1.000 71.569 220 ASN BBB N 1
ATOM 3929 C CA . ASN B 1 254 ? -3.639 0.883 3.911 1.000 73.114 220 ASN BBB CA 1
ATOM 3930 C C . ASN B 1 254 ? -2.427 0.902 2.985 1.000 72.659 220 ASN BBB C 1
ATOM 3931 O O . ASN B 1 254 ? -2.542 0.300 1.927 1.000 74.735 220 ASN BBB O 1
ATOM 3936 N N . TYR B 1 255 ? -1.336 1.581 3.341 1.000 71.593 221 TYR BBB N 1
ATOM 3937 C CA . TYR B 1 255 ? -0.135 1.695 2.473 1.000 71.248 221 TYR BBB CA 1
ATOM 3938 C C . TYR B 1 255 ? 0.718 0.447 2.651 1.000 75.801 221 TYR BBB C 1
ATOM 3939 O O . TYR B 1 255 ? 0.660 -0.116 3.735 1.000 77.478 221 TYR BBB O 1
ATOM 3948 N N . ALA B 1 256 ? 1.502 0.044 1.646 1.000 81.057 222 ALA BBB N 1
ATOM 3949 C CA . ALA B 1 256 ? 2.289 -1.216 1.712 1.000 83.723 222 ALA BBB CA 1
ATOM 3950 C C . ALA B 1 256 ? 3.288 -1.125 2.863 1.000 87.432 222 ALA BBB C 1
ATOM 3951 O O . ALA B 1 256 ? 3.791 0.006 3.153 1.000 85.447 222 ALA BBB O 1
ATOM 3953 N N . ASN B 1 257 ? 3.522 -2.291 3.478 1.000 94.038 223 ASN BBB N 1
ATOM 3954 C CA . ASN B 1 257 ? 4.413 -2.553 4.647 1.000 97.856 223 ASN BBB CA 1
ATOM 3955 C C . ASN B 1 257 ? 3.673 -2.083 5.909 1.000 95.809 223 ASN BBB C 1
ATOM 3956 O O . ASN B 1 257 ? 2.484 -2.462 6.033 1.000 92.695 223 ASN BBB O 1
ATOM 3961 N N . GLY B 1 258 ? 4.327 -1.363 6.828 1.000 94.927 224 GLY BBB N 1
ATOM 3962 C CA . GLY B 1 258 ? 3.622 -0.618 7.890 1.000 92.293 224 GLY BBB CA 1
ATOM 3963 C C . GLY B 1 258 ? 3.073 0.633 7.260 1.000 90.916 224 GLY BBB C 1
ATOM 3964 O O . GLY B 1 258 ? 2.033 0.552 6.579 1.000 90.258 224 GLY BBB O 1
ATOM 3965 N N . ALA B 1 259 ? 3.837 1.720 7.351 1.000 93.498 225 ALA BBB N 1
ATOM 3966 C CA . ALA B 1 259 ? 3.523 3.050 6.783 1.000 86.881 225 ALA BBB CA 1
ATOM 3967 C C . ALA B 1 259 ? 2.066 3.396 7.165 1.000 86.989 225 ALA BBB C 1
ATOM 3968 O O . ALA B 1 259 ? 1.923 4.234 8.050 1.000 83.650 225 ALA BBB O 1
ATOM 3970 N N . GLY B 1 260 ? 1.059 2.724 6.554 1.000 92.637 226 GLY BBB N 1
ATOM 3971 C CA . GLY B 1 260 ? -0.365 2.561 6.954 1.000 87.434 226 GLY BBB CA 1
ATOM 3972 C C . GLY B 1 260 ? -1.206 3.827 6.866 1.000 78.170 226 GLY BBB C 1
ATOM 3973 O O . GLY B 1 260 ? -1.081 4.674 7.708 1.000 79.294 226 GLY BBB O 1
ATOM 3974 N N . ASN B 1 261 ? -2.067 3.928 5.881 1.000 74.751 227 ASN BBB N 1
ATOM 3975 C CA . ASN B 1 261 ? -3.403 4.623 5.897 1.000 75.122 227 ASN BBB CA 1
ATOM 3976 C C . ASN B 1 261 ? -3.468 6.125 6.207 1.000 74.472 227 ASN BBB C 1
ATOM 3977 O O . ASN B 1 261 ? -3.730 6.564 7.329 1.000 76.709 227 ASN BBB O 1
ATOM 3982 N N . PRO B 1 262 ? -3.453 6.983 5.171 1.000 69.632 228 PRO BBB N 1
ATOM 3983 C CA . PRO B 1 262 ? -3.433 8.419 5.401 1.000 69.448 228 PRO BBB CA 1
ATOM 3984 C C . PRO B 1 262 ? -4.779 8.968 5.891 1.000 71.880 228 PRO BBB C 1
ATOM 3985 O O . PRO B 1 262 ? -4.801 10.098 6.392 1.000 77.196 228 PRO BBB O 1
ATOM 3989 N N . PHE B 1 263 ? -5.873 8.224 5.723 1.000 68.221 229 PHE BBB N 1
ATOM 3990 C CA . PHE B 1 263 ? -7.221 8.732 6.087 1.000 68.011 229 PHE BBB CA 1
ATOM 3991 C C . PHE B 1 263 ? -7.519 8.367 7.543 1.000 70.395 229 PHE BBB C 1
ATOM 3992 O O . PHE B 1 263 ? -8.705 8.426 7.935 1.000 68.990 229 PHE BBB O 1
ATOM 4000 N N . ARG B 1 264 ? -6.489 8.001 8.314 1.000 71.019 230 ARG BBB N 1
ATOM 4001 C CA . ARG B 1 264 ? -6.597 7.795 9.778 1.000 71.688 230 ARG BBB CA 1
ATOM 4002 C C . ARG B 1 264 ? -5.665 8.799 10.450 1.000 72.003 230 ARG BBB C 1
ATOM 4003 O O . ARG B 1 264 ? -5.112 8.515 11.521 1.000 73.780 230 ARG BBB O 1
ATOM 4011 N N . THR B 1 265 ? -5.540 9.971 9.840 1.000 72.051 231 THR BBB N 1
ATOM 4012 C CA . THR B 1 265 ? -4.722 11.098 10.345 1.000 72.811 231 THR BBB CA 1
ATOM 4013 C C . THR B 1 265 ? -5.638 12.304 10.350 1.000 70.469 231 THR BBB C 1
ATOM 4014 O O . THR B 1 265 ? -6.700 12.217 9.754 1.000 67.332 231 THR BBB O 1
ATOM 4018 N N . PRO B 1 266 ? -5.312 13.388 11.091 1.000 74.891 232 PRO BBB N 1
ATOM 4019 C CA . PRO B 1 266 ? -6.108 14.613 11.070 1.000 75.564 232 PRO BBB CA 1
ATOM 4020 C C . PRO B 1 266 ? -6.010 15.334 9.717 1.000 73.182 232 PRO BBB C 1
ATOM 4021 O O . PRO B 1 266 ? -4.971 15.240 9.098 1.000 77.357 232 PRO BBB O 1
ATOM 4025 N N . PHE B 1 267 ? -7.107 15.985 9.309 1.000 70.637 233 PHE BBB N 1
ATOM 4026 C CA . PHE B 1 267 ? -7.250 16.832 8.098 1.000 66.440 233 PHE BBB CA 1
ATOM 4027 C C . PHE B 1 267 ? -7.671 18.249 8.495 1.000 67.413 233 PHE BBB C 1
ATOM 4028 O O . PHE B 1 267 ? -8.311 18.448 9.536 1.000 69.487 233 PHE BBB O 1
ATOM 4036 N N . TYR B 1 268 ? -7.295 19.225 7.680 1.000 67.324 234 TYR BBB N 1
ATOM 4037 C CA . TYR B 1 268 ? -7.740 20.626 7.813 1.000 66.679 234 TYR BBB CA 1
ATOM 4038 C C . TYR B 1 268 ? -8.542 20.966 6.560 1.000 67.929 234 TYR BBB C 1
ATOM 4039 O O . TYR B 1 268 ? -8.457 20.239 5.565 1.000 67.148 234 TYR BBB O 1
ATOM 4048 N N . LEU B 1 269 ? -9.328 22.039 6.643 1.000 70.174 235 LEU BBB N 1
ATOM 4049 C CA . LEU B 1 269 ? -10.418 22.367 5.702 1.000 66.958 235 LEU BBB CA 1
ATOM 4050 C C . LEU B 1 269 ? -10.005 23.580 4.902 1.000 71.014 235 LEU BBB C 1
ATOM 4051 O O . LEU B 1 269 ? -9.388 24.505 5.514 1.000 74.325 235 LEU BBB O 1
ATOM 4056 N N . ILE B 1 270 ? -10.386 23.609 3.627 1.000 71.819 236 ILE BBB N 1
ATOM 4057 C CA . ILE B 1 270 ? -10.171 24.807 2.765 1.000 71.311 236 ILE BBB CA 1
ATOM 4058 C C . ILE B 1 270 ? -11.447 25.113 1.993 1.000 68.953 236 ILE BBB C 1
ATOM 4059 O O . ILE B 1 270 ? -12.033 24.174 1.359 1.000 66.461 236 ILE BBB O 1
ATOM 4064 N N . LEU B 1 271 ? -11.841 26.385 2.049 1.000 66.729 237 LEU BBB N 1
ATOM 4065 C CA . LEU B 1 271 ? -12.933 26.958 1.219 1.000 64.821 237 LEU BBB CA 1
ATOM 4066 C C . LEU B 1 271 ? -12.284 28.031 0.342 1.000 64.213 237 LEU BBB C 1
ATOM 4067 O O . LEU B 1 271 ? -11.409 28.773 0.860 1.000 64.045 237 LEU BBB O 1
ATOM 4072 N N . ASN B 1 272 ? -12.591 28.037 -0.956 1.000 62.068 238 ASN BBB N 1
ATOM 4073 C CA . ASN B 1 272 ? -11.826 28.863 -1.926 1.000 62.610 238 ASN BBB CA 1
ATOM 4074 C C . ASN B 1 272 ? -12.648 29.018 -3.223 1.000 63.816 238 ASN BBB C 1
ATOM 4075 O O . ASN B 1 272 ? -13.629 28.248 -3.458 1.000 64.092 238 ASN BBB O 1
ATOM 4080 N N . SER B 1 273 ? -12.233 29.980 -4.039 1.000 64.031 239 SER BBB N 1
ATOM 4081 C CA . SER B 1 273 ? -12.857 30.368 -5.321 1.000 68.153 239 SER BBB CA 1
ATOM 4082 C C . SER B 1 273 ? -11.650 30.696 -6.179 1.000 64.645 239 SER BBB C 1
ATOM 4083 O O . SER B 1 273 ? -11.204 31.794 -6.115 1.000 71.730 239 SER BBB O 1
ATOM 4086 N N . ALA B 1 274 ? -11.013 29.690 -6.737 1.000 63.210 240 ALA BBB N 1
ATOM 4087 C CA . ALA B 1 274 ? -9.937 29.811 -7.747 1.000 64.729 240 ALA BBB CA 1
ATOM 4088 C C . ALA B 1 274 ? -10.518 30.211 -9.102 1.000 64.555 240 ALA BBB C 1
ATOM 4089 O O . ALA B 1 274 ? -11.706 29.974 -9.328 1.000 68.995 240 ALA BBB O 1
ATOM 4091 N N . VAL B 1 275 ? -9.661 30.694 -9.999 1.000 63.158 241 VAL BBB N 1
ATOM 4092 C CA . VAL B 1 275 ? -10.018 31.154 -11.370 1.000 62.173 241 VAL BBB CA 1
ATOM 4093 C C . VAL B 1 275 ? -9.166 30.348 -12.351 1.000 59.681 241 VAL BBB C 1
ATOM 4094 O O . VAL B 1 275 ? -7.921 30.288 -12.205 1.000 61.460 241 VAL BBB O 1
ATOM 4098 N N . GLY B 1 276 ? -9.816 29.717 -13.313 1.000 61.089 242 GLY BBB N 1
ATOM 4099 C CA . GLY B 1 276 ? -9.150 28.879 -14.331 1.000 63.813 242 GLY BBB CA 1
ATOM 4100 C C . GLY B 1 276 ? -8.384 27.723 -13.713 1.000 62.207 242 GLY BBB C 1
ATOM 4101 O O . GLY B 1 276 ? -8.568 27.466 -12.509 1.000 64.100 242 GLY BBB O 1
ATOM 4102 N N . GLY B 1 277 ? -7.523 27.083 -14.506 1.000 61.868 243 GLY BBB N 1
ATOM 4103 C CA . GLY B 1 277 ? -6.740 25.892 -14.127 1.000 62.884 243 GLY BBB CA 1
ATOM 4104 C C . GLY B 1 277 ? -6.173 25.234 -15.361 1.000 62.818 243 GLY BBB C 1
ATOM 4105 O O . GLY B 1 277 ? -6.317 25.831 -16.440 1.000 62.905 243 GLY BBB O 1
ATOM 4106 N N . THR B 1 278 ? -5.547 24.061 -15.251 1.000 63.876 244 THR BBB N 1
ATOM 4107 C CA . THR B 1 278 ? -4.921 23.463 -16.454 1.000 64.147 244 THR BBB CA 1
ATOM 4108 C C . THR B 1 278 ? -6.000 22.817 -17.290 1.000 67.379 244 THR BBB C 1
ATOM 4109 O O . THR B 1 278 ? -5.808 22.723 -18.560 1.000 65.568 244 THR BBB O 1
ATOM 4113 N N . TRP B 1 279 ? -7.057 22.391 -16.587 1.000 69.548 245 TRP BBB N 1
ATOM 4114 C CA . TRP B 1 279 ? -8.232 21.802 -17.250 1.000 72.811 245 TRP BBB CA 1
ATOM 4115 C C . TRP B 1 279 ? -9.402 22.783 -17.186 1.000 68.677 245 TRP BBB C 1
ATOM 4116 O O . TRP B 1 279 ? -9.932 23.162 -18.276 1.000 71.516 245 TRP BBB O 1
ATOM 4127 N N . CYS B 1 280 ? -9.795 23.214 -15.999 1.000 67.921 246 CYS BBB N 1
ATOM 4128 C CA . CYS B 1 280 ? -10.817 24.290 -15.872 1.000 73.090 246 CYS BBB CA 1
ATOM 4129 C C . CYS B 1 280 ? -10.620 25.358 -16.987 1.000 70.537 246 CYS BBB C 1
ATOM 4130 O O . CYS B 1 280 ? -9.464 25.761 -17.248 1.000 71.624 246 CYS BBB O 1
ATOM 4133 N N . GLU B 1 281 ? -11.686 25.697 -17.716 1.000 64.642 247 GLU BBB N 1
ATOM 4134 C CA . GLU B 1 281 ? -11.776 26.856 -18.636 1.000 65.758 247 GLU BBB CA 1
ATOM 4135 C C . GLU B 1 281 ? -11.150 28.123 -18.039 1.000 67.342 247 GLU BBB C 1
ATOM 4136 O O . GLU B 1 281 ? -11.386 28.451 -16.867 1.000 68.674 247 GLU BBB O 1
ATOM 4142 N N . LYS B 1 282 ? -10.457 28.900 -18.843 1.000 67.784 248 LYS BBB N 1
ATOM 4143 C CA . LYS B 1 282 ? -9.927 30.184 -18.362 1.000 68.132 248 LYS BBB CA 1
ATOM 4144 C C . LYS B 1 282 ? -11.089 31.163 -18.232 1.000 68.221 248 LYS BBB C 1
ATOM 4145 O O . LYS B 1 282 ? -12.044 31.016 -18.993 1.000 66.742 248 LYS BBB O 1
ATOM 4151 N N . ALA B 1 283 ? -10.981 32.138 -17.318 1.000 69.066 249 ALA BBB N 1
ATOM 4152 C CA . ALA B 1 283 ? -11.849 33.332 -17.249 1.000 68.221 249 ALA BBB CA 1
ATOM 4153 C C . ALA B 1 283 ? -11.484 34.236 -18.426 1.000 70.824 249 ALA BBB C 1
ATOM 4154 O O . ALA B 1 283 ? -10.394 34.108 -19.005 1.000 67.116 249 ALA BBB O 1
ATOM 4156 N N . PRO B 1 284 ? -12.425 35.109 -18.849 1.000 74.119 250 PRO BBB N 1
ATOM 4157 C CA . PRO B 1 284 ? -12.291 35.909 -20.069 1.000 78.038 250 PRO BBB CA 1
ATOM 4158 C C . PRO B 1 284 ? -11.112 36.853 -20.361 1.000 81.133 250 PRO BBB C 1
ATOM 4159 O O . PRO B 1 284 ? -10.855 37.035 -21.553 1.000 92.927 250 PRO BBB O 1
ATOM 4163 N N . LYS B 1 285 ? -10.392 37.444 -19.419 1.000 78.388 251 LYS BBB N 1
ATOM 4164 C CA . LYS B 1 285 ? -9.155 38.177 -19.861 1.000 86.871 251 LYS BBB CA 1
ATOM 4165 C C . LYS B 1 285 ? -9.484 39.637 -20.215 1.000 85.110 251 LYS BBB C 1
ATOM 4166 O O . LYS B 1 285 ? -8.556 40.427 -20.279 1.000 82.970 251 LYS BBB O 1
ATOM 4172 N N . ASP B 1 286 ? -10.778 39.957 -20.353 1.000 86.055 252 ASP BBB N 1
ATOM 4173 C CA . ASP B 1 286 ? -11.423 41.303 -20.325 1.000 85.555 252 ASP BBB CA 1
ATOM 4174 C C . ASP B 1 286 ? -12.302 41.416 -19.063 1.000 80.794 252 ASP BBB C 1
ATOM 4175 O O . ASP B 1 286 ? -12.918 42.478 -18.853 1.000 82.165 252 ASP BBB O 1
ATOM 4180 N N . GLY B 1 287 ? -12.378 40.354 -18.265 1.000 74.898 253 GLY BBB N 1
ATOM 4181 C CA . GLY B 1 287 ? -13.062 40.310 -16.957 1.000 74.209 253 GLY BBB CA 1
ATOM 4182 C C . GLY B 1 287 ? -14.568 40.102 -17.042 1.000 74.948 253 GLY BBB C 1
ATOM 4183 O O . GLY B 1 287 ? -15.215 40.156 -15.979 1.000 75.522 253 GLY BBB O 1
ATOM 4184 N N . GLN B 1 288 ? -15.143 39.920 -18.233 1.000 77.480 254 GLN BBB N 1
ATOM 4185 C CA . GLN B 1 288 ? -16.617 39.799 -18.386 1.000 80.799 254 GLN BBB CA 1
ATOM 4186 C C . GLN B 1 288 ? -17.154 38.700 -17.459 1.000 79.288 254 GLN BBB C 1
ATOM 4187 O O . GLN B 1 288 ? -16.529 37.578 -17.393 1.000 77.283 254 GLN BBB O 1
ATOM 4193 N N . GLY B 1 289 ? -18.276 38.990 -16.789 1.000 77.783 255 GLY BBB N 1
ATOM 4194 C CA . GLY B 1 289 ? -19.045 38.008 -15.996 1.000 77.015 255 GLY BBB CA 1
ATOM 4195 C C . GLY B 1 289 ? -18.691 38.035 -14.523 1.000 76.346 255 GLY BBB C 1
ATOM 4196 O O . GLY B 1 289 ? -19.355 37.325 -13.764 1.000 79.588 255 GLY BBB O 1
ATOM 4197 N N . TYR B 1 290 ? -17.678 38.821 -14.153 1.000 75.699 256 TYR BBB N 1
ATOM 4198 C CA . TYR B 1 290 ? -17.169 39.055 -12.782 1.000 74.727 256 TYR BBB CA 1
ATOM 4199 C C . TYR B 1 290 ? -17.465 40.503 -12.434 1.000 80.015 256 TYR BBB C 1
ATOM 4200 O O . TYR B 1 290 ? -17.557 41.325 -13.334 1.000 85.879 256 TYR BBB O 1
ATOM 4209 N N . PRO B 1 291 ? -17.547 40.913 -11.156 1.000 84.600 257 PRO BBB N 1
ATOM 4210 C CA . PRO B 1 291 ? -17.324 40.061 -9.994 1.000 84.608 257 PRO BBB CA 1
ATOM 4211 C C . PRO B 1 291 ? -18.350 38.956 -9.794 1.000 80.718 257 PRO BBB C 1
ATOM 4212 O O . PRO B 1 291 ? -19.354 39.010 -10.359 1.000 84.876 257 PRO BBB O 1
ATOM 4216 N N . VAL B 1 292 ? -18.028 38.048 -8.897 1.000 78.715 258 VAL BBB N 1
ATOM 4217 C CA . VAL B 1 292 ? -18.762 36.792 -8.629 1.000 77.109 258 VAL BBB CA 1
ATOM 4218 C C . VAL B 1 292 ? -18.442 36.412 -7.178 1.000 77.128 258 VAL BBB C 1
ATOM 4219 O O . VAL B 1 292 ? -17.360 36.836 -6.647 1.000 70.940 258 VAL BBB O 1
ATOM 4223 N N . LYS B 1 293 ? -19.393 35.723 -6.543 1.000 78.752 259 LYS BBB N 1
ATOM 4224 C CA . LYS B 1 293 ? -19.384 35.416 -5.092 1.000 78.138 259 LYS BBB CA 1
ATOM 4225 C C . LYS B 1 293 ? -19.583 33.920 -4.881 1.000 72.851 259 LYS BBB C 1
ATOM 4226 O O . LYS B 1 293 ? -20.356 33.305 -5.633 1.000 68.995 259 LYS BBB O 1
ATOM 4232 N N . PHE B 1 294 ? -18.848 33.377 -3.915 1.000 71.435 260 PHE BBB N 1
ATOM 4233 C CA . PHE B 1 294 ? -18.995 31.994 -3.430 1.000 71.306 260 PHE BBB CA 1
ATOM 4234 C C . PHE B 1 294 ? -19.407 32.148 -1.969 1.000 74.206 260 PHE BBB C 1
ATOM 4235 O O . PHE B 1 294 ? -18.581 32.585 -1.121 1.000 77.917 260 PHE BBB O 1
ATOM 4243 N N . LEU B 1 295 ? -20.683 31.858 -1.711 1.000 72.598 261 LEU BBB N 1
ATOM 4244 C CA . LEU B 1 295 ? -21.347 32.074 -0.411 1.000 72.101 261 LEU BBB CA 1
ATOM 4245 C C . LEU B 1 295 ? -21.381 30.791 0.396 1.000 72.864 261 LEU BBB C 1
ATOM 4246 O O . LEU B 1 295 ? -21.991 29.806 -0.090 1.000 70.264 261 LEU BBB O 1
ATOM 4251 N N . ILE B 1 296 ? -20.790 30.826 1.592 1.000 76.141 262 ILE BBB N 1
ATOM 4252 C CA . ILE B 1 296 ? -20.885 29.692 2.552 1.000 79.491 262 ILE BBB CA 1
ATOM 4253 C C . ILE B 1 296 ? -21.730 30.128 3.747 1.000 78.981 262 ILE BBB C 1
ATOM 4254 O O . ILE B 1 296 ? -21.261 30.967 4.527 1.000 75.662 262 ILE BBB O 1
ATOM 4259 N N . ASP B 1 297 ? -22.927 29.549 3.867 1.000 79.165 263 ASP BBB N 1
ATOM 4260 C CA . ASP B 1 297 ? -23.890 29.885 4.945 1.000 82.334 263 ASP BBB CA 1
ATOM 4261 C C . ASP B 1 297 ? -23.269 29.447 6.263 1.000 82.557 263 ASP BBB C 1
ATOM 4262 O O . ASP B 1 297 ? -23.251 30.263 7.184 1.000 89.632 263 ASP BBB O 1
ATOM 4267 N N . TYR B 1 298 ? -22.799 28.206 6.350 1.000 81.057 264 TYR BBB N 1
ATOM 4268 C CA . TYR B 1 298 ? -22.338 27.613 7.633 1.000 80.536 264 TYR BBB CA 1
ATOM 4269 C C . TYR B 1 298 ? -21.366 26.456 7.398 1.000 77.007 264 TYR BBB C 1
ATOM 4270 O O . TYR B 1 298 ? -21.378 25.804 6.335 1.000 74.956 264 TYR BBB O 1
ATOM 4279 N N . VAL B 1 299 ? -20.565 26.210 8.428 1.000 79.567 265 VAL BBB N 1
ATOM 4280 C CA . VAL B 1 299 ? -19.703 25.004 8.587 1.000 78.517 265 VAL BBB CA 1
ATOM 4281 C C . VAL B 1 299 ? -20.036 24.398 9.940 1.000 76.696 265 VAL BBB C 1
ATOM 4282 O O . VAL B 1 299 ? -19.994 25.125 10.928 1.000 78.815 265 VAL BBB O 1
ATOM 4286 N N . ARG B 1 300 ? -20.405 23.129 9.971 1.000 74.409 266 ARG BBB N 1
ATOM 4287 C CA . ARG B 1 300 ? -20.739 22.485 11.254 1.000 78.412 266 ARG BBB CA 1
ATOM 4288 C C . ARG B 1 300 ? -20.042 21.137 11.346 1.000 77.088 266 ARG BBB C 1
ATOM 4289 O O . ARG B 1 300 ? -20.359 20.277 10.504 1.000 78.759 266 ARG BBB O 1
ATOM 4297 N N . PHE B 1 301 ? -19.186 20.968 12.361 1.000 75.788 267 PHE BBB N 1
ATOM 4298 C CA . PHE B 1 301 ? -18.481 19.701 12.658 1.000 75.717 267 PHE BBB CA 1
ATOM 4299 C C . PHE B 1 301 ? -19.096 19.037 13.880 1.000 78.399 267 PHE BBB C 1
ATOM 4300 O O . PHE B 1 301 ? -19.025 19.610 14.995 1.000 80.791 267 PHE BBB O 1
ATOM 4308 N N . TYR B 1 302 ? -19.615 17.831 13.659 1.000 78.173 268 TYR BBB N 1
ATOM 4309 C CA . TYR B 1 302 ? -20.184 16.942 14.691 1.000 80.976 268 TYR BBB CA 1
ATOM 4310 C C . TYR B 1 302 ? -19.306 15.699 14.828 1.000 82.876 268 TYR BBB C 1
ATOM 4311 O O . TYR B 1 302 ? -18.561 15.404 13.884 1.000 84.555 268 TYR BBB O 1
ATOM 4320 N N . GLN B 1 303 ? -19.405 15.010 15.970 1.000 85.616 269 GLN BBB N 1
ATOM 4321 C CA . GLN B 1 303 ? -18.770 13.703 16.296 1.000 82.597 269 GLN BBB CA 1
ATOM 4322 C C . GLN B 1 303 ? -19.757 12.942 17.184 1.000 86.800 269 GLN BBB C 1
ATOM 4323 O O . GLN B 1 303 ? -20.293 13.589 18.090 1.000 89.624 269 GLN BBB O 1
ATOM 4329 N N . THR B 1 304 ? -19.978 11.638 16.988 1.000 88.495 270 THR BBB N 1
ATOM 4330 C CA . THR B 1 304 ? -20.497 10.751 18.077 1.000 93.356 270 THR BBB CA 1
ATOM 4331 C C . THR B 1 304 ? -19.347 10.412 19.038 1.000 97.730 270 THR BBB C 1
ATOM 4332 O O . THR B 1 304 ? -18.182 10.425 18.576 1.000 97.856 270 THR BBB O 1
ATOM 4336 N N . LYS B 1 305 ? -19.645 10.068 20.299 1.000 102.741 271 LYS BBB N 1
ATOM 4337 C CA . LYS B 1 305 ? -18.628 9.685 21.330 1.000 106.418 271 LYS BBB CA 1
ATOM 4338 C C . LYS B 1 305 ? -17.641 8.676 20.702 1.000 106.297 271 LYS BBB C 1
ATOM 4339 O O . LYS B 1 305 ? -16.407 8.932 20.733 1.000 103.307 271 LYS BBB O 1
ATOM 4345 N N . GLU B 1 306 ? -18.178 7.606 20.102 1.000 106.239 272 GLU BBB N 1
ATOM 4346 C CA . GLU B 1 306 ? -17.470 6.655 19.205 1.000 105.894 272 GLU BBB CA 1
ATOM 4347 C C . GLU B 1 306 ? -16.412 7.353 18.324 1.000 99.915 272 GLU BBB C 1
ATOM 4348 O O . GLU B 1 306 ? -15.288 6.872 18.236 1.000 95.248 272 GLU BBB O 1
ATOM 4354 N N . HIS B 1 307 ? -16.773 8.422 17.618 1.000 98.004 273 HIS BBB N 1
ATOM 4355 C CA . HIS B 1 307 ? -15.879 9.083 16.628 1.000 94.367 273 HIS BBB CA 1
ATOM 4356 C C . HIS B 1 307 ? -14.680 9.684 17.380 1.000 95.340 273 HIS BBB C 1
ATOM 4357 O O . HIS B 1 307 ? -13.543 9.528 16.903 1.000 91.316 273 HIS BBB O 1
ATOM 4364 N N . ALA B 1 308 ? -14.928 10.324 18.531 1.000 99.441 274 ALA BBB N 1
ATOM 4365 C CA . ALA B 1 308 ? -13.904 11.016 19.357 1.000 98.275 274 ALA BBB CA 1
ATOM 4366 C C . ALA B 1 308 ? -12.944 9.985 19.941 1.000 98.783 274 ALA BBB C 1
ATOM 4367 O O . ALA B 1 308 ? -11.723 10.254 19.932 1.000 98.135 274 ALA BBB O 1
ATOM 4369 N N . GLN B 1 309 ? -13.509 8.874 20.434 1.000 98.996 275 GLN BBB N 1
ATOM 4370 C CA . GLN B 1 309 ? -12.802 7.663 20.940 1.000 99.233 275 GLN BBB CA 1
ATOM 4371 C C . GLN B 1 309 ? -11.889 7.079 19.857 1.000 93.714 275 GLN BBB C 1
ATOM 4372 O O . GLN B 1 309 ? -10.680 6.911 20.088 1.000 90.740 275 GLN BBB O 1
ATOM 4378 N N . GLN B 1 310 ? -12.490 6.763 18.716 1.000 90.263 276 GLN BBB N 1
ATOM 4379 C CA . GLN B 1 310 ? -11.845 6.110 17.562 1.000 88.629 276 GLN BBB CA 1
ATOM 4380 C C . GLN B 1 310 ? -10.548 6.864 17.254 1.000 88.642 276 GLN BBB C 1
ATOM 4381 O O . GLN B 1 310 ? -9.499 6.211 17.073 1.000 88.461 276 GLN BBB O 1
ATOM 4387 N N . ALA B 1 311 ? -10.631 8.197 17.221 1.000 88.992 277 ALA BBB N 1
ATOM 4388 C CA . ALA B 1 311 ? -9.527 9.124 16.887 1.000 88.176 277 ALA BBB CA 1
ATOM 4389 C C . ALA B 1 311 ? -8.340 8.847 17.800 1.000 90.871 277 ALA BBB C 1
ATOM 4390 O O . ALA B 1 311 ? -7.253 8.556 17.311 1.000 88.537 277 ALA BBB O 1
ATOM 4392 N N . LYS B 1 312 ? -8.575 8.893 19.102 1.000 100.230 278 LYS BBB N 1
ATOM 4393 C CA . LYS B 1 312 ? -7.519 8.740 20.142 1.000 106.223 278 LYS BBB CA 1
ATOM 4394 C C . LYS B 1 312 ? -6.707 7.447 19.927 1.000 103.247 278 LYS BBB C 1
ATOM 4395 O O . LYS B 1 312 ? -5.536 7.458 20.328 1.000 102.841 278 L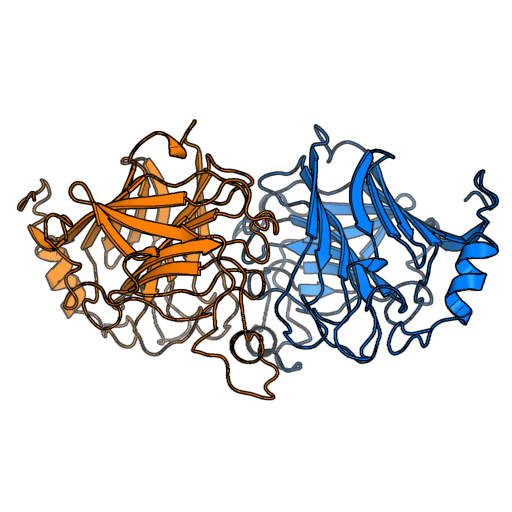YS BBB O 1
ATOM 4401 N N . GLN B 1 313 ? -7.264 6.400 19.296 1.000 100.086 279 GLN BBB N 1
ATOM 4402 C CA . GLN B 1 313 ? -6.611 5.063 19.179 1.000 99.867 279 GLN BBB CA 1
ATOM 4403 C C . GLN B 1 313 ? -5.907 4.871 17.816 1.000 94.814 279 GLN BBB C 1
ATOM 4404 O O . GLN B 1 313 ? -5.698 3.711 17.412 1.000 92.874 279 GLN BBB O 1
ATOM 4410 N N . PHE B 1 314 ? -5.462 5.955 17.173 1.000 90.342 280 PHE BBB N 1
ATOM 4411 C CA . PHE B 1 314 ? -4.544 5.923 16.000 1.000 88.274 280 PHE BBB CA 1
ATOM 4412 C C . PHE B 1 314 ? -3.443 6.985 16.127 1.000 88.724 280 PHE BBB C 1
ATOM 4413 O O . PHE B 1 314 ? -3.706 8.088 16.644 1.000 91.119 280 PHE BBB O 1
ATOM 4421 N N . ASP B 1 315 ? -2.252 6.667 15.617 1.000 87.324 281 ASP BBB N 1
ATOM 4422 C CA . ASP B 1 315 ? -1.087 7.581 15.524 1.000 86.471 281 ASP BBB CA 1
ATOM 4423 C C . ASP B 1 315 ? -1.365 8.636 14.444 1.000 85.105 281 ASP BBB C 1
ATOM 4424 O O . ASP B 1 315 ? -1.406 8.299 13.258 1.000 81.681 281 ASP BBB O 1
ATOM 4429 N N . PRO B 1 316 ? -1.558 9.940 14.801 1.000 85.710 282 PRO BBB N 1
ATOM 4430 C CA . PRO B 1 316 ? -1.932 10.982 13.835 1.000 81.386 282 PRO BBB CA 1
ATOM 4431 C C . PRO B 1 316 ? -0.850 11.328 12.796 1.000 80.444 282 PRO BBB C 1
ATOM 4432 O O . PRO B 1 316 ? -1.190 11.809 11.721 1.000 74.817 282 PRO BBB O 1
ATOM 4436 N N . GLU B 1 317 ? 0.421 11.062 13.110 1.000 84.773 283 GLU BBB N 1
ATOM 4437 C CA . GLU B 1 317 ? 1.553 11.291 12.171 1.000 84.736 283 GLU BBB CA 1
ATOM 4438 C C . GLU B 1 317 ? 1.457 10.231 11.043 1.000 82.591 283 GLU BBB C 1
ATOM 4439 O O . GLU B 1 317 ? 1.876 10.545 9.908 1.000 80.731 283 GLU BBB O 1
ATOM 4445 N N . THR B 1 318 ? 0.834 9.060 11.282 1.000 80.883 284 THR BBB N 1
ATOM 4446 C CA . THR B 1 318 ? 0.891 7.889 10.357 1.000 78.046 284 THR BBB CA 1
ATOM 4447 C C . THR B 1 318 ? -0.470 7.298 10.011 1.000 74.409 284 THR BBB C 1
ATOM 4448 O O . THR B 1 318 ? -0.601 6.955 8.864 1.000 76.738 284 THR BBB O 1
ATOM 4452 N N . GLY B 1 319 ? -1.365 7.036 10.964 1.000 73.009 285 GLY BBB N 1
ATOM 4453 C CA . GLY B 1 319 ? -2.630 6.315 10.696 1.000 73.430 285 GLY BBB CA 1
ATOM 4454 C C . GLY B 1 319 ? -2.618 4.824 11.056 1.000 77.978 285 GLY BBB C 1
ATOM 4455 O O . GLY B 1 319 ? -3.634 4.134 10.769 1.000 76.109 285 GLY BBB O 1
ATOM 4456 N N . LEU B 1 320 ? -1.534 4.341 11.680 1.000 83.252 286 LEU BBB N 1
ATOM 4457 C CA . LEU B 1 320 ? -1.433 3.043 12.398 1.000 86.597 286 LEU BBB CA 1
ATOM 4458 C C . LEU B 1 320 ? -1.988 3.162 13.825 1.000 90.771 286 LEU BBB C 1
ATOM 4459 O O . LEU B 1 320 ? -2.035 4.264 14.389 1.000 87.679 286 LEU BBB O 1
ATOM 4464 N N . PRO B 1 321 ? -2.417 2.033 14.459 1.000 92.987 287 PRO BBB N 1
ATOM 4465 C CA . PRO B 1 321 ? -2.584 1.957 15.919 1.000 94.819 287 PRO BBB CA 1
ATOM 4466 C C . PRO B 1 321 ? -1.442 2.427 16.843 1.000 97.912 287 PRO BBB C 1
ATOM 4467 O O . PRO B 1 321 ? -1.716 3.019 17.943 1.000 99.728 287 PRO BBB O 1
#

Sequence (556 aa):
PPRTLPGGWVYVWGDEFNGSRIDAKKWKPELGVIRNQGSQQTYTGRPKNMRLEDGCLVLETHFEKFANVNYKKSSADWIKNTKFMPYTSGSVTTIKTKNFMFGRLEVRAKVPKTKGIWPAIWLLGKNKWGWPVNGEIDMLENISQQPDVVYSTFHLSPDGVSTRDASRGGTVKIENLSDDFHTYVMEWDKDSIKLMVDDKLVKSIDLNTTNYANGAGNPFRTPFYLILNSAVGGTWCEKAPKDGQGYPVKFLIDYVRFYQTKEHAQQAKQFDPETGLPPPRTLPGGWVYVWGDEFNGSRIDAKKWKPELGVIRNQGSQQTYTGRPKNMRLEDGCLVLETHFEKFANVNYKKSSADWIKNTKFMPYTSGSVTTIKTKNFMFGRLEVRAKVPKTKGIWPAIWLLGKNKWGWPVNGEIDMLENISQQPDVVYSTFHLSPDGVSTRDASRGGTVKIENLSDDFHTYVMEWDKDSIKLMVDDKLVKSIDLNTTNYANGAGNPFRTPFYLILNSAVGGTWCEKAPKDGQGYPVKFLIDYVRFYQTKEHAQQAKQFDPETGLP

Solvent-accessible surface area: 22633 Å² total; per-residue (Å²): 92,65,157,87,40,133,61,56,28,78,52,69,30,2,16,29,4,120,48,119,192,30,51,67,152,42,3,80,45,24,93,0,3,62,72,52,45,0,3,15,8,1,8,9,33,65,97,80,0,12,54,35,71,153,25,8,0,0,1,12,0,21,83,39,152,58,52,3,93,27,58,145,154,57,118,36,102,28,10,83,30,2,117,83,0,38,2,0,0,0,0,0,12,0,70,168,36,57,49,0,22,0,0,33,0,15,0,72,1,71,5,10,125,23,98,0,1,34,0,5,0,20,0,20,4,88,23,117,38,54,105,0,6,12,0,15,0,0,0,0,19,2,0,19,24,37,35,22,16,0,13,0,16,0,12,4,1,56,50,17,92,4,30,17,0,15,7,48,32,14,68,27,148,23,140,86,1,20,91,96,50,18,27,1,4,0,45,1,43,64,64,22,0,84,0,26,0,55,118,122,103,14,56,54,5,75,0,87,80,3,79,8,46,148,41,26,2,0,0,0,19,0,21,0,27,0,1,0,7,1,15,0,0,0,72,37,5,53,26,5,32,182,105,8,136,44,25,80,21,86,0,40,0,41,28,0,32,2,0,28,21,176,97,17,44,108,10,22,194,92,17,66,74,106,13,1,71,134,88,62,152,96,38,124,60,56,26,81,42,67,32,1,18,29,4,113,48,116,207,28,48,66,157,47,2,85,47,24,88,1,3,56,73,50,51,0,2,4,6,1,5,10,31,69,99,87,0,16,55,29,73,146,24,10,0,0,0,16,0,24,99,31,155,54,46,5,99,42,65,133,170,120,32,84,70,29,43,76,12,1,111,89,1,30,0,0,0,0,0,0,10,0,64,168,34,49,50,0,22,0,1,38,0,14,0,73,0,66,4,10,119,25,96,0,2,32,0,4,0,21,0,22,5,90,27,111,44,52,106,0,8,10,0,16,0,0,3,0,18,4,2,19,18,34,44,29,15,0,15,0,17,0,17,2,0,56,56,18,92,2,34,16,1,18,14,66,35,18,69,26,150,20,157,84,0,26,89,88,53,19,28,1,5,1,52,1,44,74,57,29,0,90,0,27,0,54,117,110,101,14,56,50,10,78,0,102,56,2,79,7,54,148,41,35,6,1,0,0,25,0,20,0,26,0,2,0,8,0,12,0,0,0,66,37,5,42,16,1,39,104,107,8,135,46,22,80,22,83,0,33,0,39,26,0,34,2,0,26,19,169,120,25,45,116,17,18,189,91,25,62,67,107,17,2,70,139

Foldseek 3Di:
DDQAPPVRKGFDDKFLQPDPWDDCLQKDWDAFDDDFLFFQETEDPPVCQFTRDPRWTKKKKFQAKDAGPCCCPDDDVSRNPPGIGGMYIIKIKCPPRDWDAFFKKKWKKAAWADAFKWWWKKKFAAAQDDPPQLKIWTLFTAFNVRRQKTKTKIWHAQASPDRDTPMDIFIDGHPPSNPDIWMWMWGDDCQKIFTDINPHTGDMDGQVNQAHPDQQGGSNRAIIMIMTIMIGTHVPHGHQDPVRPPDTIIMTISMITTIDHVRRVVRNVVAPNNRNHD/DDAADPPQWGFDDKAQLPDAWDDCLQKDWDFFDDDFLFFFETEDPDPQQFTGDPSWTKWWKFQQWAARPCADPDDDDSRHPPGTGGMYTIKIKCPVRDWDAFFKKKWKWAFWADAFKWWWKKKFADAQDDPPQLKIWTLFIAFNVRRQKTKTKIWHDQASPDRDTPMDIFIDGHVPSNPGIWMWMWGADLFKIFTDTNPHTGDIDGQVRQAHPDHLGGSSLAIMMIMTIIIGHHPPGGHQDPVGPPDGIIMIISMITTIDRPNRVVSNVPADNNGNHD

B-factor: mean 74.96, std 14.6, range [39.91, 149.42]

Nearest PDB structures (foldseek):
  6t2n-assembly2_BBB  TM=9.920E-01  e=2.901E-56  Akkermansia muciniphila
  6xqf-assembly1_A  TM=8.403E-01  e=1.199E-23  uncultured bacterium
  3atg-assembly1_A  TM=8.625E-01  e=6.838E-21  Cellulosimicrobium cellulans
  2hyk-assembly1_A  TM=8.334E-01  e=3.337E-21  Nocardiopsis sp. F96
  8va4-assembly1_A  TM=8.408E-01  e=3.840E-19  metagenome